Protein AF-0000000074063885 (afdb_homodimer)

InterPro domains:
  IPR002641 Patatin-like phospholipase domain [PF01734] (11-162)
  IPR002641 Patatin-like phospholipase domain [PS51635] (1-163)
  IPR016035 Acyl transferase/acyl hydrolase/lysophospholipase [SSF52151] (2-290)
  IPR047148 85/88 kDa calcium-independent phospholipase A2 [PTHR24139] (2-298)

Radius of gyration: 25.44 Å; Cα contacts (8 Å, |Δi|>4): 1043; chains: 2; bounding box: 72×67×78 Å

Organism: Necator americanus (NCBI:txid51031)

Structure (mmCIF, N/CA/C/O backbone):
data_AF-0000000074063885-model_v1
#
loop_
_entity.id
_entity.type
_entity.pdbx_description
1 polymer 'Phospholipase, patatin family'
#
loop_
_atom_site.group_PDB
_atom_site.id
_atom_site.type_symbol
_atom_site.label_atom_id
_atom_site.label_alt_id
_atom_site.label_comp_id
_atom_site.label_asym_id
_atom_site.label_entity_id
_atom_site.label_seq_id
_atom_site.pdbx_PDB_ins_code
_atom_site.Cartn_x
_atom_site.Cartn_y
_atom_site.Cartn_z
_atom_site.occupancy
_atom_site.B_iso_or_equiv
_atom_site.auth_seq_id
_atom_site.auth_comp_id
_atom_site.auth_asym_id
_atom_site.auth_atom_id
_atom_site.pdbx_PDB_model_num
ATOM 1 N N . MET A 1 1 ? 7.949 25.719 1.138 1 94.06 1 MET A N 1
ATOM 2 C CA . MET A 1 1 ? 8.445 27.094 1.072 1 94.06 1 MET A CA 1
ATOM 3 C C . MET A 1 1 ? 8.898 27.438 -0.343 1 94.06 1 MET A C 1
ATOM 5 O O . MET A 1 1 ? 8.562 28.5 -0.859 1 94.06 1 MET A O 1
ATOM 9 N N . ALA A 1 2 ? 9.656 26.562 -0.997 1 94.62 2 ALA A N 1
ATOM 10 C CA . ALA A 1 2 ? 10.102 26.797 -2.367 1 94.62 2 ALA A CA 1
ATOM 11 C C . ALA A 1 2 ? 8.914 26.938 -3.314 1 94.62 2 ALA A C 1
ATOM 13 O O . ALA A 1 2 ? 8.938 27.766 -4.227 1 94.62 2 ALA A O 1
ATOM 14 N N . ILE A 1 3 ? 7.898 26.125 -3.109 1 96 3 ILE A N 1
ATOM 15 C CA . ILE A 1 3 ? 6.699 26.203 -3.939 1 96 3 ILE A CA 1
ATOM 16 C C . ILE A 1 3 ? 6.023 27.562 -3.758 1 96 3 ILE A C 1
ATOM 18 O O . ILE A 1 3 ? 5.641 28.203 -4.738 1 96 3 ILE A O 1
ATOM 22 N N . GLU A 1 4 ? 5.895 28.016 -2.484 1 96.06 4 GLU A N 1
ATOM 23 C CA . GLU A 1 4 ? 5.266 29.297 -2.215 1 96.06 4 GLU A CA 1
ATOM 24 C C . GLU A 1 4 ? 6.082 30.438 -2.807 1 96.06 4 GLU A C 1
ATOM 26 O O . GLU A 1 4 ? 5.523 31.453 -3.25 1 96.06 4 GLU A O 1
ATOM 31 N N . GLU A 1 5 ? 7.363 30.25 -2.715 1 95.56 5 GLU A N 1
ATOM 32 C CA . GLU A 1 5 ? 8.227 31.266 -3.32 1 95.56 5 GLU A CA 1
ATOM 33 C C . GLU A 1 5 ? 7.961 31.391 -4.82 1 95.56 5 GLU A C 1
ATOM 35 O O . GLU A 1 5 ? 7.902 32.5 -5.355 1 95.56 5 GLU A O 1
ATOM 40 N N . GLU A 1 6 ? 7.793 30.25 -5.48 1 95.88 6 GLU A N 1
ATOM 41 C CA . GLU A 1 6 ? 7.508 30.234 -6.91 1 95.88 6 GLU A CA 1
ATOM 42 C C . GLU A 1 6 ? 6.094 30.734 -7.195 1 95.88 6 GLU A C 1
ATOM 44 O O . GLU A 1 6 ? 5.871 31.469 -8.172 1 95.88 6 GLU A O 1
ATOM 49 N N . LEU A 1 7 ? 5.188 30.406 -6.352 1 95.38 7 LEU A N 1
ATOM 50 C CA . LEU A 1 7 ? 3.787 30.797 -6.492 1 95.38 7 LEU A CA 1
ATOM 51 C C . LEU A 1 7 ? 3.598 32.281 -6.152 1 95.38 7 LEU A C 1
ATOM 53 O O . LEU A 1 7 ? 2.646 32.906 -6.617 1 95.38 7 LEU A O 1
ATOM 57 N N . LYS A 1 8 ? 4.422 32.875 -5.254 1 95.12 8 LYS A N 1
ATOM 58 C CA . LYS A 1 8 ? 4.398 34.25 -4.742 1 95.12 8 LYS A CA 1
ATOM 59 C C . LYS A 1 8 ? 3.154 34.469 -3.893 1 95.12 8 LYS A C 1
ATOM 61 O O . LYS A 1 8 ? 2.707 35.625 -3.752 1 95.12 8 LYS A O 1
ATOM 66 N N . GLU A 1 9 ? 2.521 33.469 -3.439 1 94.38 9 GLU A N 1
ATOM 67 C CA . GLU A 1 9 ? 1.38 33.469 -2.529 1 94.38 9 GLU A CA 1
ATOM 68 C C . GLU A 1 9 ? 1.269 32.156 -1.758 1 94.38 9 GLU A C 1
ATOM 70 O O . GLU A 1 9 ? 1.937 31.188 -2.09 1 94.38 9 GLU A O 1
ATOM 75 N N . PRO A 1 10 ? 0.437 32.156 -0.702 1 93.56 10 PRO A N 1
ATOM 76 C CA . PRO A 1 10 ? 0.284 30.938 0.064 1 93.56 10 PRO A CA 1
ATOM 77 C C . PRO A 1 10 ? -0.275 29.781 -0.775 1 93.56 10 PRO A C 1
ATOM 79 O O . PRO A 1 10 ? -1.137 30 -1.631 1 93.56 10 PRO A O 1
ATOM 82 N N . ILE A 1 11 ? 0.218 28.562 -0.538 1 92.62 11 ILE A N 1
ATOM 83 C CA . ILE A 1 11 ? -0.107 27.406 -1.377 1 92.62 11 ILE A CA 1
ATOM 84 C C . ILE A 1 11 ? -1.381 26.75 -0.865 1 92.62 11 ILE A C 1
ATOM 86 O O . ILE A 1 11 ? -2.137 26.156 -1.643 1 92.62 11 ILE A O 1
ATOM 90 N N . TYR A 1 12 ? -1.663 26.875 0.411 1 90.75 12 TYR A N 1
ATOM 91 C CA . TYR A 1 12 ? -2.654 26.047 1.089 1 90.75 12 TYR A CA 1
ATOM 92 C C . TYR A 1 12 ? -4.043 26.266 0.508 1 90.75 12 TYR A C 1
ATOM 94 O O . TYR A 1 12 ? -4.812 25.328 0.331 1 90.75 12 TYR A O 1
ATOM 102 N N . PRO A 1 13 ? -4.438 27.516 0.024 1 92.12 13 PRO A N 1
ATOM 103 C CA . PRO A 1 13 ? -5.777 27.766 -0.518 1 92.12 13 PRO A CA 1
ATOM 104 C C . PRO A 1 13 ? -6.031 27.016 -1.82 1 92.12 13 PRO A C 1
ATOM 106 O O . PRO A 1 13 ? -7.176 26.953 -2.285 1 92.12 13 PRO A O 1
ATOM 109 N N . TYR A 1 14 ? -5 26.453 -2.408 1 93.81 14 TYR A N 1
ATOM 110 C CA . TYR A 1 14 ? -5.156 25.75 -3.676 1 93.81 14 TYR A CA 1
ATOM 111 C C . TYR A 1 14 ? -5.652 24.328 -3.453 1 93.81 14 TYR A C 1
ATOM 113 O O . TYR A 1 14 ? -6.016 23.625 -4.406 1 93.81 14 TYR A O 1
ATOM 121 N N . PHE A 1 15 ? -5.723 23.875 -2.193 1 94.75 15 PHE A N 1
ATOM 122 C CA . PHE A 1 15 ? -6.055 22.469 -1.946 1 94.75 15 PHE A CA 1
ATOM 123 C C . PHE A 1 15 ? -7.387 22.344 -1.214 1 94.75 15 PHE A C 1
ATOM 125 O O . PHE A 1 15 ? -7.582 22.969 -0.163 1 94.75 15 PHE A O 1
ATOM 132 N N . ASP A 1 16 ? -8.211 21.484 -1.739 1 93.06 16 ASP A N 1
ATOM 133 C CA . ASP A 1 16 ? -9.531 21.219 -1.186 1 93.06 16 ASP A CA 1
ATOM 134 C C . ASP A 1 16 ? -9.492 20.062 -0.192 1 93.06 16 ASP A C 1
ATOM 136 O O . ASP A 1 16 ? -10.367 19.953 0.67 1 93.06 16 ASP A O 1
ATOM 140 N N . TRP A 1 17 ? -8.609 19.219 -0.372 1 96.5 17 TRP A N 1
ATOM 141 C CA . TRP A 1 17 ? -8.422 18.031 0.469 1 96.5 17 TRP A CA 1
ATOM 142 C C . TRP A 1 17 ? -6.949 17.828 0.801 1 96.5 17 TRP A C 1
ATOM 144 O O . TRP A 1 17 ? -6.082 18.016 -0.055 1 96.5 17 TRP A O 1
ATOM 154 N N . VAL A 1 18 ? -6.676 17.625 2.033 1 97.69 18 VAL A N 1
ATOM 155 C CA . VAL A 1 18 ? -5.305 17.391 2.477 1 97.69 18 VAL A CA 1
ATOM 156 C C . VAL A 1 18 ? -5.254 16.188 3.408 1 97.69 18 VAL A C 1
ATOM 158 O O . VAL A 1 18 ? -6.051 16.078 4.348 1 97.69 18 VAL A O 1
ATOM 161 N N . ALA A 1 19 ? -4.441 15.227 3.09 1 98.56 19 ALA A N 1
ATOM 162 C CA . ALA A 1 19 ? -4.172 14.102 3.977 1 98.56 19 ALA A CA 1
ATOM 163 C C . ALA A 1 19 ? -2.787 14.211 4.605 1 98.56 19 ALA A C 1
ATOM 165 O O . ALA A 1 19 ? -1.835 14.641 3.949 1 98.56 19 ALA A O 1
ATOM 166 N N . GLY A 1 20 ? -2.723 13.859 5.84 1 98.19 20 GLY A N 1
ATOM 167 C CA . GLY A 1 20 ? -1.438 13.906 6.523 1 98.19 20 GLY A CA 1
ATOM 168 C C . GLY A 1 20 ? -1.263 12.797 7.539 1 98.19 20 GLY A C 1
ATOM 169 O O . GLY A 1 20 ? -2.23 12.367 8.172 1 98.19 20 GLY A O 1
ATOM 170 N N . THR A 1 21 ? -0.086 12.336 7.672 1 98.06 21 THR A N 1
ATOM 171 C CA . THR A 1 21 ? 0.31 11.359 8.68 1 98.06 21 THR A CA 1
ATOM 172 C C . THR A 1 21 ? 1.428 11.914 9.562 1 98.06 21 THR A C 1
ATOM 174 O O . THR A 1 21 ? 2.424 12.438 9.055 1 98.06 21 THR A O 1
ATOM 177 N N . SER A 1 22 ? 1.256 11.828 10.922 1 95.56 22 SER A N 1
ATOM 178 C CA . SER A 1 22 ? 2.279 12.266 11.867 1 95.56 22 SER A CA 1
ATOM 179 C C . SER A 1 22 ? 2.684 13.711 11.609 1 95.56 22 SER A C 1
ATOM 181 O O . SER A 1 22 ? 1.846 14.617 11.648 1 95.56 22 SER A O 1
ATOM 183 N N . THR A 1 23 ? 3.924 13.984 11.242 1 93.44 23 THR A N 1
ATOM 184 C CA . THR A 1 23 ? 4.395 15.344 10.984 1 93.44 23 THR A CA 1
ATOM 185 C C . THR A 1 23 ? 3.58 16 9.875 1 93.44 23 THR A C 1
ATOM 187 O O . THR A 1 23 ? 3.291 17.203 9.93 1 93.44 23 THR A O 1
ATOM 190 N N . GLY A 1 24 ? 3.162 15.203 8.914 1 95.44 24 GLY A N 1
ATOM 191 C CA . GLY A 1 24 ? 2.338 15.734 7.84 1 95.44 24 GLY A CA 1
ATOM 192 C C . GLY A 1 24 ? 0.989 16.234 8.312 1 95.44 24 GLY A C 1
ATOM 193 O O . GLY A 1 24 ? 0.489 17.25 7.824 1 95.44 24 GLY A O 1
ATOM 194 N N . ALA A 1 25 ? 0.46 15.555 9.266 1 97.5 25 ALA A N 1
ATOM 195 C CA . ALA A 1 25 ? -0.823 15.969 9.828 1 97.5 25 ALA A CA 1
ATOM 196 C C . ALA A 1 25 ? -0.682 17.266 10.609 1 97.5 25 ALA A C 1
ATOM 198 O O . ALA A 1 25 ? -1.561 18.141 10.555 1 97.5 25 ALA A O 1
ATOM 199 N N . LEU A 1 26 ? 0.408 17.375 11.336 1 94.75 26 LEU A N 1
ATOM 200 C CA . LEU A 1 26 ? 0.651 18.594 12.109 1 94.75 26 LEU A CA 1
ATOM 201 C C . LEU A 1 26 ? 0.735 19.812 11.195 1 94.75 26 LEU A C 1
ATOM 203 O O . LEU A 1 26 ? 0.094 20.828 11.453 1 94.75 26 LEU A O 1
ATOM 207 N N . ILE A 1 27 ? 1.447 19.656 10.117 1 95.38 27 ILE A N 1
ATOM 208 C CA . ILE A 1 27 ? 1.613 20.766 9.172 1 95.38 27 ILE A CA 1
ATOM 209 C C . ILE A 1 27 ? 0.276 21.078 8.508 1 95.38 27 ILE A C 1
ATOM 211 O O . ILE A 1 27 ? -0.099 22.25 8.375 1 95.38 27 ILE A O 1
ATOM 215 N N . ALA A 1 28 ? -0.419 20.031 8.148 1 96.62 28 ALA A N 1
ATOM 216 C CA . ALA A 1 28 ? -1.715 20.219 7.496 1 96.62 28 ALA A CA 1
ATOM 217 C C . ALA A 1 28 ? -2.686 20.969 8.406 1 96.62 28 ALA A C 1
ATOM 219 O O . ALA A 1 28 ? -3.352 21.906 7.973 1 96.62 28 ALA A O 1
ATOM 220 N N . ALA A 1 29 ? -2.723 20.562 9.648 1 96.38 29 ALA A N 1
ATOM 221 C CA . ALA A 1 29 ? -3.623 21.188 10.609 1 96.38 29 ALA A CA 1
ATOM 222 C C . ALA A 1 29 ? -3.225 22.641 10.867 1 96.38 29 ALA A C 1
ATOM 224 O O . ALA A 1 29 ? -4.082 23.516 10.922 1 96.38 29 ALA A O 1
ATOM 225 N N . ALA A 1 30 ? -1.934 22.891 11.039 1 95.62 30 ALA A N 1
ATOM 226 C CA . ALA A 1 30 ? -1.442 24.25 11.289 1 95.62 30 ALA A CA 1
ATOM 227 C C . ALA A 1 30 ? -1.76 25.172 10.125 1 95.62 30 ALA A C 1
ATOM 229 O O . ALA A 1 30 ? -2.244 26.297 10.328 1 95.62 30 ALA A O 1
ATOM 230 N N . LEU A 1 31 ? -1.545 24.672 8.93 1 95.19 31 LEU A N 1
ATOM 231 C CA . LEU A 1 31 ? -1.842 25.469 7.742 1 95.19 31 LEU A CA 1
ATOM 232 C C . LEU A 1 31 ? -3.34 25.734 7.625 1 95.19 31 LEU A C 1
ATOM 234 O O . LEU A 1 31 ? -3.758 26.828 7.258 1 95.19 31 LEU A O 1
ATOM 238 N N . ALA A 1 32 ? -4.094 24.75 7.957 1 94.06 32 ALA A N 1
ATOM 239 C CA . ALA A 1 32 ? -5.543 24.875 7.883 1 94.06 32 ALA A CA 1
ATOM 240 C C . ALA A 1 32 ? -6.055 25.922 8.867 1 94.06 32 ALA A C 1
ATOM 242 O O . ALA A 1 32 ? -7.098 26.531 8.648 1 94.06 32 ALA A O 1
ATOM 243 N N . GLN A 1 33 ? -5.328 26.125 9.898 1 93.62 33 GLN A N 1
ATOM 244 C CA . GLN A 1 33 ? -5.707 27.094 10.914 1 93.62 33 GLN A CA 1
ATOM 245 C C . GLN A 1 33 ? -5.176 28.484 10.578 1 93.62 33 GLN A C 1
ATOM 247 O O . GLN A 1 33 ? -5.309 29.422 11.367 1 93.62 33 GLN A O 1
ATOM 252 N N . GLY A 1 34 ? -4.441 28.594 9.477 1 91.75 34 GLY A N 1
ATOM 253 C CA . GLY A 1 34 ? -4.02 29.906 8.992 1 91.75 34 GLY A CA 1
ATOM 254 C C . GLY A 1 34 ? -2.564 30.203 9.297 1 91.75 34 GLY A C 1
ATOM 255 O O . GLY A 1 34 ? -2.084 31.312 9.016 1 91.75 34 GLY A O 1
ATOM 256 N N . LYS A 1 35 ? -1.894 29.297 9.852 1 94.38 35 LYS A N 1
ATOM 257 C CA . LYS A 1 35 ? -0.472 29.516 10.102 1 94.38 35 LYS A CA 1
ATOM 258 C C . LYS A 1 35 ? 0.328 29.5 8.805 1 94.38 35 LYS A C 1
ATOM 260 O O . LYS A 1 35 ? -0.028 28.781 7.863 1 94.38 35 LYS A O 1
ATOM 265 N N . THR A 1 36 ? 1.413 30.234 8.852 1 94.88 36 THR A N 1
ATOM 266 C CA . THR A 1 36 ? 2.301 30.25 7.695 1 94.88 36 THR A CA 1
ATOM 267 C C . THR A 1 36 ? 3.309 29.109 7.758 1 94.88 36 THR A C 1
ATOM 269 O O . THR A 1 36 ? 3.5 28.5 8.812 1 94.88 36 THR A O 1
ATOM 272 N N . LEU A 1 37 ? 3.906 28.844 6.629 1 94.81 37 LEU A N 1
ATOM 273 C CA . LEU A 1 37 ? 4.941 27.812 6.586 1 94.81 37 LEU A CA 1
ATOM 274 C C . LEU A 1 37 ? 6.102 28.172 7.516 1 94.81 37 LEU A C 1
ATOM 276 O O . LEU A 1 37 ? 6.711 27.297 8.125 1 94.81 37 LEU A O 1
ATOM 280 N N . ARG A 1 38 ? 6.395 29.422 7.578 1 93.31 38 ARG A N 1
ATOM 281 C CA . ARG A 1 38 ? 7.453 29.875 8.477 1 93.31 38 ARG A CA 1
ATOM 282 C C . ARG A 1 38 ? 7.09 29.594 9.93 1 93.31 38 ARG A C 1
ATOM 284 O O . ARG A 1 38 ? 7.934 29.156 10.719 1 93.31 38 ARG A O 1
ATOM 291 N N . GLU A 1 39 ? 5.902 29.875 10.258 1 93.31 39 GLU A N 1
ATOM 292 C CA . GLU A 1 39 ? 5.43 29.562 11.602 1 93.31 39 GLU A CA 1
ATOM 293 C C . GLU A 1 39 ? 5.52 28.062 11.883 1 93.31 39 GLU A C 1
ATOM 295 O O . GLU A 1 39 ? 5.91 27.656 12.977 1 93.31 39 GLU A O 1
ATOM 300 N N . CYS A 1 40 ? 5.145 27.266 10.93 1 93.31 40 CYS A N 1
ATOM 301 C CA . CYS A 1 40 ? 5.262 25.812 11.07 1 93.31 40 CYS A CA 1
ATOM 302 C C . CYS A 1 40 ? 6.715 25.406 11.297 1 93.31 40 CYS A C 1
ATOM 304 O O . CYS A 1 40 ? 7 24.562 12.148 1 93.31 40 CYS A O 1
ATOM 306 N N . GLN A 1 41 ? 7.609 25.969 10.508 1 90.56 41 GLN A N 1
ATOM 307 C CA . GLN A 1 41 ? 9.031 25.703 10.672 1 90.56 41 GLN A CA 1
ATOM 308 C C . GLN A 1 41 ? 9.5 26.031 12.086 1 90.56 41 GLN A C 1
ATOM 310 O O . GLN A 1 41 ? 10.266 25.266 12.68 1 90.56 41 GLN A O 1
ATOM 315 N N . HIS A 1 42 ? 9 27.125 12.609 1 88.75 42 HIS A N 1
ATOM 316 C CA . HIS A 1 42 ? 9.344 27.531 13.969 1 88.75 42 HIS A CA 1
ATOM 317 C C . HIS A 1 42 ? 8.836 26.531 14.992 1 88.75 42 HIS A C 1
ATOM 319 O O . HIS A 1 42 ? 9.516 26.234 15.977 1 88.75 42 HIS A O 1
ATOM 325 N N . ILE A 1 43 ? 7.652 26.062 14.773 1 86.19 43 ILE A N 1
ATOM 326 C CA . ILE A 1 43 ? 7.07 25.062 15.656 1 86.19 43 ILE A CA 1
ATOM 327 C C . ILE A 1 43 ? 7.984 23.844 15.727 1 86.19 43 ILE A C 1
ATOM 329 O O . ILE A 1 43 ? 8.273 23.328 16.812 1 86.19 43 ILE A O 1
ATOM 333 N N . TYR A 1 44 ? 8.539 23.391 14.656 1 84.44 44 TYR A N 1
ATOM 334 C CA . TYR A 1 44 ? 9.367 22.188 14.609 1 84.44 44 TYR A CA 1
ATOM 335 C C . TYR A 1 44 ? 10.742 22.453 15.227 1 84.44 44 TYR A C 1
ATOM 337 O O . TYR A 1 44 ? 11.312 21.562 15.867 1 84.44 44 TYR A O 1
ATOM 345 N N . LEU A 1 45 ? 11.25 23.609 15.023 1 82.38 45 LEU A N 1
ATOM 346 C CA . LEU A 1 45 ? 12.555 23.938 15.594 1 82.38 45 LEU A CA 1
ATOM 347 C C . LEU A 1 45 ? 12.477 23.984 17.109 1 82.38 45 LEU A C 1
ATOM 349 O O . LEU A 1 45 ? 13.43 23.609 17.797 1 82.38 45 LEU A O 1
ATOM 353 N N . ARG A 1 46 ? 11.375 24.375 17.562 1 80.25 46 ARG A N 1
ATOM 354 C CA . ARG A 1 46 ? 11.164 24.391 19 1 80.25 46 ARG A CA 1
ATOM 355 C C . ARG A 1 46 ? 10.898 22.984 19.547 1 80.25 46 ARG A C 1
ATOM 357 O O . ARG A 1 46 ? 11.344 22.641 20.641 1 80.25 46 ARG A O 1
ATOM 364 N N . PHE A 1 47 ? 10.203 22.234 18.766 1 77.56 47 PHE A N 1
ATOM 365 C CA . PHE A 1 47 ? 9.812 20.875 19.094 1 77.56 47 PHE A CA 1
ATOM 366 C C . PHE A 1 47 ? 11.039 20 19.375 1 77.56 47 PHE A C 1
ATOM 368 O O . PHE A 1 47 ? 11.055 19.219 20.328 1 77.56 47 PHE A O 1
ATOM 375 N N . LYS A 1 48 ? 12.016 20.125 18.578 1 74.38 48 LYS A N 1
ATOM 376 C CA . LYS A 1 48 ? 13.188 19.25 18.641 1 74.38 48 LYS A CA 1
ATOM 377 C C . LYS A 1 48 ? 13.891 19.391 19.984 1 74.38 48 LYS A C 1
ATOM 379 O O . LYS A 1 48 ? 14.414 18.422 20.531 1 74.38 48 LYS A O 1
ATOM 384 N N . ASP A 1 49 ? 13.945 20.516 20.516 1 73.75 49 ASP A N 1
ATOM 385 C CA . ASP A 1 49 ? 14.656 20.781 21.766 1 73.75 49 ASP A CA 1
ATOM 386 C C . ASP A 1 49 ? 13.867 20.281 22.969 1 73.75 49 ASP A C 1
ATOM 388 O O . ASP A 1 49 ? 14.453 19.844 23.969 1 73.75 49 ASP A O 1
ATOM 392 N N . LEU A 1 50 ? 12.641 20.203 22.781 1 71.12 50 LEU A N 1
ATOM 393 C CA . LEU A 1 50 ? 11.789 19.922 23.922 1 71.12 50 LEU A CA 1
ATOM 394 C C . LEU A 1 50 ? 11.461 18.438 24 1 71.12 50 LEU A C 1
ATOM 396 O O . LEU A 1 50 ? 11.477 17.844 25.094 1 71.12 50 LEU A O 1
ATOM 400 N N . ILE A 1 51 ? 11.18 17.797 22.938 1 66.75 51 ILE A N 1
ATOM 401 C CA . ILE A 1 51 ? 10.562 16.469 22.938 1 66.75 51 ILE A CA 1
ATOM 402 C C . ILE A 1 51 ? 11.641 15.398 22.953 1 66.75 51 ILE A C 1
ATOM 404 O O . ILE A 1 51 ? 11.508 14.391 23.656 1 66.75 51 ILE A O 1
ATOM 408 N N . PHE A 1 52 ? 12.828 15.625 22.266 1 66.31 52 PHE A N 1
ATOM 409 C CA . PHE A 1 52 ? 13.812 14.562 22.141 1 66.31 52 PHE A CA 1
ATOM 410 C C . PHE A 1 52 ? 14.93 14.734 23.156 1 66.31 52 PHE A C 1
ATOM 412 O O . PHE A 1 52 ? 16.047 14.234 22.969 1 66.31 52 PHE A O 1
ATOM 419 N N . ASP A 1 53 ? 14.773 15.523 24.188 1 61.47 53 ASP A N 1
ATOM 420 C CA . ASP A 1 53 ? 15.773 15.773 25.203 1 61.47 53 ASP A CA 1
ATOM 421 C C . ASP A 1 53 ? 16.031 14.523 26.047 1 61.47 53 ASP A C 1
ATOM 423 O O . ASP A 1 53 ? 17.125 14.344 26.594 1 61.47 53 ASP A O 1
ATOM 427 N N . GLY A 1 54 ? 15.117 13.648 26.203 1 55.62 54 GLY A N 1
ATOM 428 C CA . GLY A 1 54 ? 15.328 12.672 27.266 1 55.62 54 GLY A CA 1
ATOM 429 C C . GLY A 1 54 ? 16.156 11.484 26.812 1 55.62 54 GLY A C 1
ATOM 430 O O . GLY A 1 54 ? 16.281 11.211 25.625 1 55.62 54 GLY A O 1
ATOM 431 N N . TRP A 1 55 ? 17.156 11.016 27.672 1 53.97 55 TRP A N 1
ATOM 432 C CA . TRP A 1 55 ? 18 9.836 27.531 1 53.97 55 TRP A CA 1
ATOM 433 C C . TRP A 1 55 ? 17.172 8.57 27.406 1 53.97 55 TRP A C 1
ATOM 435 O O . TRP A 1 55 ? 17.703 7.492 27.125 1 53.97 55 TRP A O 1
ATOM 445 N N . THR A 1 56 ? 15.805 8.742 27.781 1 62.28 56 THR A N 1
ATOM 446 C CA . THR A 1 56 ? 15.094 7.469 27.875 1 62.28 56 THR A CA 1
ATOM 447 C C . THR A 1 56 ? 13.836 7.492 27 1 62.28 56 THR A C 1
ATOM 449 O O . THR A 1 56 ? 13.133 8.5 26.938 1 62.28 56 THR A O 1
ATOM 452 N N . ARG A 1 57 ? 13.695 6.598 26.141 1 65.94 57 ARG A N 1
ATOM 453 C CA . ARG A 1 57 ? 12.453 6.297 25.422 1 65.94 57 ARG A CA 1
ATOM 454 C C . ARG A 1 57 ? 11.555 5.391 26.25 1 65.94 57 ARG A C 1
ATOM 456 O O . ARG A 1 57 ? 12.031 4.617 27.094 1 65.94 57 ARG A O 1
ATOM 463 N N . PRO A 1 58 ? 10.055 5.629 26.062 1 65.81 58 PRO A N 1
ATOM 464 C CA . PRO A 1 58 ? 9.312 6.609 25.266 1 65.81 58 PRO A CA 1
ATOM 465 C C . PRO A 1 58 ? 9.406 8.023 25.828 1 65.81 58 PRO A C 1
ATOM 467 O O . PRO A 1 58 ? 9.547 8.195 27.047 1 65.81 58 PRO A O 1
ATOM 470 N N . TYR A 1 59 ? 9.344 8.977 24.953 1 74.5 59 TYR A N 1
ATOM 471 C CA . TYR A 1 59 ? 9.383 10.375 25.375 1 74.5 59 TYR A CA 1
ATOM 472 C C . TYR A 1 59 ? 8.109 10.758 26.125 1 74.5 59 TYR A C 1
ATOM 474 O O . TYR A 1 59 ? 7.098 10.062 26.031 1 74.5 59 TYR A O 1
ATOM 482 N N . ASN A 1 60 ? 8.273 11.664 26.859 1 77.25 60 ASN A N 1
ATOM 483 C CA . ASN A 1 60 ? 7.168 12.117 27.703 1 77.25 60 ASN A CA 1
ATOM 484 C C . ASN A 1 60 ? 5.969 12.547 26.859 1 77.25 60 ASN A C 1
ATOM 486 O O . ASN A 1 60 ? 6.016 13.586 26.203 1 77.25 60 ASN A O 1
ATOM 490 N N . ALA A 1 61 ? 4.953 11.75 26.906 1 80.75 61 ALA A N 1
ATOM 491 C CA . ALA A 1 61 ? 3.746 11.984 26.125 1 80.75 61 ALA A CA 1
ATOM 492 C C . ALA A 1 61 ? 3.076 13.297 26.531 1 80.75 61 ALA A C 1
ATOM 494 O O . ALA A 1 61 ? 2.52 14 25.672 1 80.75 61 ALA A O 1
ATOM 495 N N . SER A 1 62 ? 3.188 13.617 27.766 1 83.5 62 SER A N 1
ATOM 496 C CA . SER A 1 62 ? 2.545 14.828 28.266 1 83.5 62 SER A CA 1
ATOM 497 C C . SER A 1 62 ? 3.18 16.078 27.672 1 83.5 62 SER A C 1
ATOM 499 O O . SER A 1 62 ? 2.49 17.062 27.406 1 83.5 62 SER A O 1
ATOM 501 N N . LEU A 1 63 ? 4.43 16.031 27.516 1 83 63 LEU A N 1
ATOM 502 C CA . LEU A 1 63 ? 5.129 17.156 26.922 1 83 63 LEU A CA 1
ATOM 503 C C . LEU A 1 63 ? 4.707 17.344 25.469 1 83 63 LEU A C 1
ATOM 505 O O . LEU A 1 63 ? 4.504 18.469 25.016 1 83 63 LEU A O 1
ATOM 509 N N . LEU A 1 64 ? 4.59 16.219 24.766 1 85.06 64 LEU A N 1
ATOM 510 C CA . LEU A 1 64 ? 4.137 16.281 23.375 1 85.06 64 LEU A CA 1
ATOM 511 C C . LEU A 1 64 ? 2.725 16.844 23.297 1 85.06 64 LEU A C 1
ATOM 513 O O . LEU A 1 64 ? 2.443 17.688 22.438 1 85.06 64 LEU A O 1
ATOM 517 N N . GLU A 1 65 ? 1.898 16.406 24.172 1 90.81 65 GLU A N 1
ATOM 518 C CA . GLU A 1 65 ? 0.516 16.875 24.203 1 90.81 65 GLU A CA 1
ATOM 519 C C . GLU A 1 65 ? 0.448 18.375 24.484 1 90.81 65 GLU A C 1
ATOM 521 O O . GLU A 1 65 ? -0.309 19.109 23.844 1 90.81 65 GLU A O 1
ATOM 526 N N . THR A 1 66 ? 1.206 18.781 25.453 1 88.88 66 THR A N 1
ATOM 527 C CA . THR A 1 66 ? 1.245 20.203 25.781 1 88.88 66 THR A CA 1
ATOM 528 C C . THR A 1 66 ? 1.723 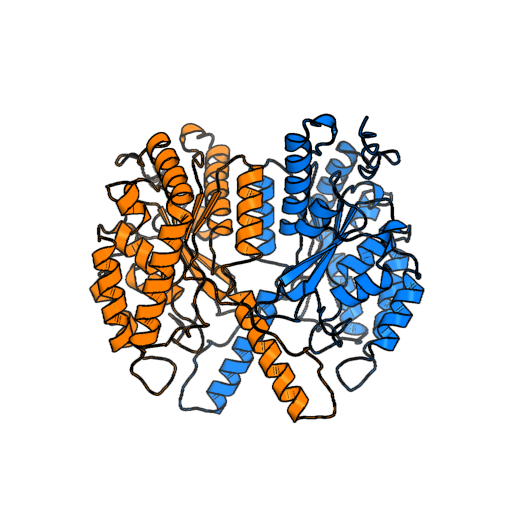21.031 24.594 1 88.88 66 THR A C 1
ATOM 530 O O . THR A 1 66 ? 1.161 22.094 24.312 1 88.88 66 THR A O 1
ATOM 533 N N . PHE A 1 67 ? 2.682 20.562 24.016 1 86.62 67 PHE A N 1
ATOM 534 C CA . PHE A 1 67 ? 3.215 21.25 22.844 1 86.62 67 PHE A CA 1
ATOM 535 C C . PHE A 1 67 ? 2.156 21.344 21.75 1 86.62 67 PHE A C 1
ATOM 537 O O . PHE A 1 67 ? 2.002 22.391 21.109 1 86.62 67 PHE A O 1
ATOM 544 N N . MET A 1 68 ? 1.445 20.297 21.5 1 90.5 68 MET A N 1
ATOM 545 C CA . MET A 1 68 ? 0.414 20.266 20.469 1 90.5 68 MET A CA 1
ATOM 546 C C . MET A 1 68 ? -0.713 21.25 20.812 1 90.5 68 MET A C 1
ATOM 548 O O . MET A 1 68 ? -1.209 21.953 19.938 1 90.5 68 MET A O 1
ATOM 552 N N . LYS A 1 69 ? -1.021 21.25 22.047 1 93.88 69 LYS A N 1
ATOM 553 C CA . LYS A 1 69 ? -2.057 22.188 22.5 1 93.88 69 LYS A CA 1
ATOM 554 C C . LYS A 1 69 ? -1.619 23.625 22.312 1 93.88 69 LYS A C 1
ATOM 556 O O . LYS A 1 69 ? -2.426 24.484 21.938 1 93.88 69 LYS A O 1
ATOM 561 N N . GLU A 1 70 ? -0.407 23.844 22.562 1 90.62 70 GLU A N 1
ATOM 562 C CA . GLU A 1 70 ? 0.129 25.203 22.391 1 90.62 70 GLU A CA 1
ATOM 563 C C . GLU A 1 70 ? 0.17 25.578 20.906 1 90.62 70 GLU A C 1
ATOM 565 O O . GLU A 1 70 ? -0.13 26.719 20.562 1 90.62 70 GLU A O 1
ATOM 570 N N . ALA A 1 71 ? 0.521 24.688 20.109 1 89.62 71 ALA A N 1
ATOM 571 C CA . ALA A 1 71 ? 0.734 24.953 18.703 1 89.62 71 ALA A CA 1
ATOM 572 C C . ALA A 1 71 ? -0.595 25.062 17.953 1 89.62 71 ALA A C 1
ATOM 574 O O . ALA A 1 71 ? -0.748 25.906 17.062 1 89.62 71 ALA A O 1
ATOM 575 N N . ILE A 1 72 ? -1.586 24.188 18.312 1 93.88 72 ILE A N 1
ATOM 576 C CA . ILE A 1 72 ? -2.76 24.078 17.453 1 93.88 72 ILE A CA 1
ATOM 577 C C . ILE A 1 72 ? -4.008 24.5 18.234 1 93.88 72 ILE A C 1
ATOM 579 O O . ILE A 1 72 ? -5.059 24.75 17.641 1 93.88 72 ILE A O 1
ATOM 583 N N . GLY A 1 73 ? -3.936 24.547 19.516 1 94.06 73 GLY A N 1
ATOM 584 C CA . GLY A 1 73 ? -5.09 24.891 20.328 1 94.06 73 GLY A CA 1
ATOM 585 C C . GLY A 1 73 ? -5.895 23.688 20.766 1 94.06 73 GLY A C 1
ATOM 586 O O . GLY A 1 73 ? -5.465 22.547 20.578 1 94.06 73 GLY A O 1
ATOM 587 N N . GLU A 1 74 ? -7.055 23.906 21.422 1 95.88 74 GLU A N 1
ATOM 588 C CA . GLU A 1 74 ? -7.82 22.828 22.031 1 95.88 74 GLU A CA 1
ATOM 589 C C . GLU A 1 74 ? -9.188 22.672 21.359 1 95.88 74 GLU A C 1
ATOM 591 O O . GLU A 1 74 ? -10.023 21.891 21.828 1 95.88 74 GLU A O 1
ATOM 596 N N . LYS A 1 75 ? -9.273 23.375 20.25 1 96.94 75 LYS A N 1
ATOM 597 C CA . LYS A 1 75 ? -10.508 23.219 19.484 1 96.94 75 LYS A CA 1
ATOM 598 C C . LYS A 1 75 ? -10.547 21.859 18.781 1 96.94 75 LYS A C 1
ATOM 600 O O . LYS A 1 75 ? -9.562 21.125 18.766 1 96.94 75 LYS A O 1
ATOM 605 N N . THR A 1 76 ? -11.742 21.531 18.25 1 97.94 76 THR A N 1
ATOM 606 C CA . THR A 1 76 ? -11.953 20.234 17.641 1 97.94 76 THR A CA 1
ATOM 607 C C . THR A 1 76 ? -11.719 20.297 16.141 1 97.94 76 THR A C 1
ATOM 609 O O . THR A 1 76 ? -11.555 21.375 15.57 1 97.94 76 THR A O 1
ATOM 612 N N . LEU A 1 77 ? -11.688 19.156 15.523 1 97.88 77 LEU A N 1
ATOM 613 C CA . LEU A 1 77 ? -11.508 19.078 14.078 1 97.88 77 LEU A CA 1
ATOM 614 C C . LEU A 1 77 ? -12.625 19.812 13.352 1 97.88 77 LEU A C 1
ATOM 616 O O . LEU A 1 77 ? -12.406 20.375 12.273 1 97.88 77 LEU A O 1
ATOM 620 N N . ASP A 1 78 ? -13.766 19.875 13.969 1 96.88 78 ASP A N 1
ATOM 621 C CA . ASP A 1 78 ? -14.922 20.516 13.352 1 96.88 78 ASP A CA 1
ATOM 622 C C . ASP A 1 78 ? -14.703 22.016 13.195 1 96.88 78 ASP A C 1
ATOM 624 O O . ASP A 1 78 ? -15.328 22.656 12.344 1 96.88 78 ASP A O 1
ATOM 628 N N . ASP A 1 79 ? -13.852 22.562 14.008 1 96.06 79 ASP A N 1
ATOM 629 C CA . ASP A 1 79 ? -13.594 24 13.969 1 96.06 79 ASP A CA 1
ATOM 630 C C . ASP A 1 79 ? -12.812 24.375 12.711 1 96.06 79 ASP A C 1
ATOM 632 O O . ASP A 1 79 ? -12.781 25.547 12.328 1 96.06 79 ASP A O 1
ATOM 636 N N . ILE A 1 80 ? -12.102 23.406 12.117 1 94.44 80 ILE A N 1
ATOM 637 C CA . ILE A 1 80 ? -11.461 23.609 10.82 1 94.44 80 ILE A CA 1
ATOM 638 C C . ILE A 1 80 ? -12.453 23.312 9.703 1 94.44 80 ILE A C 1
ATOM 640 O O . ILE A 1 80 ? -12.797 22.156 9.445 1 94.44 80 ILE A O 1
ATOM 644 N N . LYS A 1 81 ? -12.859 24.266 9.07 1 89.62 81 LYS A N 1
ATOM 645 C CA . LYS A 1 81 ? -13.914 24.078 8.078 1 89.62 81 LYS A CA 1
ATOM 646 C C . LYS A 1 81 ? -13.328 23.672 6.727 1 89.62 81 LYS A C 1
ATOM 648 O O . LYS A 1 81 ? -13.945 22.891 5.992 1 89.62 81 LYS A O 1
ATOM 653 N N . TYR A 1 82 ? -12.172 24.266 6.422 1 90.19 82 TYR A N 1
ATOM 654 C CA . TYR A 1 82 ? -11.469 23.938 5.188 1 90.19 82 TYR A CA 1
ATOM 655 C C . TYR A 1 82 ? -9.953 24.016 5.383 1 90.19 82 TYR A C 1
ATOM 657 O O . TYR A 1 82 ? -9.469 24.75 6.242 1 90.19 82 TYR A O 1
ATOM 665 N N . PRO A 1 83 ? -9.305 23.25 4.574 1 93.81 83 PRO A N 1
ATOM 666 C CA . PRO A 1 83 ? -9.703 22.172 3.672 1 93.81 83 PRO A CA 1
ATOM 667 C C . PRO A 1 83 ? -10.219 20.938 4.414 1 93.81 83 PRO A C 1
ATOM 669 O O . PRO A 1 83 ? -10.18 20.891 5.648 1 93.81 83 PRO A O 1
ATOM 672 N N . ARG A 1 84 ? -10.781 20.016 3.654 1 95.69 84 ARG A N 1
ATOM 673 C CA . ARG A 1 84 ? -11.039 18.703 4.219 1 95.69 84 ARG A CA 1
ATOM 674 C C . ARG A 1 84 ? -9.742 18.016 4.637 1 95.69 84 ARG A C 1
ATOM 676 O O . ARG A 1 84 ? -8.82 17.891 3.83 1 95.69 84 ARG A O 1
ATOM 683 N N . LEU A 1 85 ? -9.719 17.688 5.871 1 97.75 85 LEU A N 1
ATOM 684 C CA . LEU A 1 85 ? -8.516 17.062 6.426 1 97.75 85 LEU A CA 1
ATOM 685 C C . LEU A 1 85 ? -8.727 15.578 6.648 1 97.75 85 LEU A C 1
ATOM 687 O O . LEU A 1 85 ? -9.75 15.164 7.191 1 97.75 85 LEU A O 1
ATOM 691 N N . LEU A 1 86 ? -7.844 14.781 6.148 1 98.5 86 LEU A N 1
ATOM 692 C CA . LEU A 1 86 ? -7.785 13.344 6.367 1 98.5 86 LEU A CA 1
ATOM 693 C C . LEU A 1 86 ? -6.52 12.953 7.125 1 98.5 86 LEU A C 1
ATOM 695 O O . LEU A 1 86 ? -5.426 12.969 6.559 1 98.5 86 LEU A O 1
ATOM 699 N N . ILE A 1 87 ? -6.652 12.625 8.406 1 98.75 87 ILE A N 1
ATOM 700 C CA . ILE A 1 87 ? -5.512 12.328 9.266 1 98.75 87 ILE A CA 1
ATOM 701 C C . ILE A 1 87 ? -5.496 10.836 9.594 1 98.75 87 ILE A C 1
ATOM 703 O O . ILE A 1 87 ? -6.469 10.305 10.133 1 98.75 87 ILE A O 1
ATOM 707 N N . SER A 1 88 ? -4.414 10.133 9.32 1 98.31 88 SER A N 1
ATOM 708 C CA . SER A 1 88 ? -4.348 8.68 9.5 1 98.31 88 SER A CA 1
ATOM 709 C C . SER A 1 88 ? -3.992 8.32 10.938 1 98.31 88 SER A C 1
ATOM 711 O O . SER A 1 88 ? -3.303 9.078 11.625 1 98.31 88 SER A O 1
ATOM 713 N N . THR A 1 89 ? -4.477 7.246 11.453 1 97.81 89 THR A N 1
ATOM 714 C CA . THR A 1 89 ? -4.082 6.59 12.695 1 97.81 89 THR A CA 1
ATOM 715 C C . THR A 1 89 ? -4.305 5.082 12.602 1 97.81 89 THR A C 1
ATOM 717 O O . THR A 1 89 ? -4.879 4.594 11.633 1 97.81 89 THR A O 1
ATOM 720 N N . VAL A 1 90 ? -3.691 4.367 13.492 1 95.5 90 VAL A N 1
ATOM 721 C CA . VAL A 1 90 ? -3.863 2.918 13.516 1 95.5 90 VAL A CA 1
ATOM 722 C C . VAL A 1 90 ? -4.449 2.482 14.852 1 95.5 90 VAL A C 1
ATOM 724 O O . VAL A 1 90 ? -3.922 2.834 15.914 1 95.5 90 VAL A O 1
ATOM 727 N N . LYS A 1 91 ? -5.559 1.851 14.773 1 94.81 91 LYS A N 1
ATOM 728 C CA . LYS A 1 91 ? -6.176 1.268 15.961 1 94.81 91 LYS A CA 1
ATOM 729 C C . LYS A 1 91 ? -5.559 -0.09 16.281 1 94.81 91 LYS A C 1
ATOM 731 O O . LYS A 1 91 ? -5.672 -1.033 15.5 1 94.81 91 LYS A O 1
ATOM 736 N N . ALA A 1 92 ? -4.938 -0.174 17.469 1 91.69 92 ALA A N 1
ATOM 737 C CA . ALA A 1 92 ? -4.133 -1.352 17.797 1 91.69 92 ALA A CA 1
ATOM 738 C C . ALA A 1 92 ? -4.648 -2.039 19.062 1 91.69 92 ALA A C 1
ATOM 740 O O . ALA A 1 92 ? -3.861 -2.551 19.859 1 91.69 92 ALA A O 1
ATOM 741 N N . ASP A 1 93 ? -5.891 -1.998 19.281 1 90.75 93 ASP A N 1
ATOM 742 C CA . ASP A 1 93 ? -6.453 -2.74 20.406 1 90.75 93 ASP A CA 1
ATOM 743 C C . ASP A 1 93 ? -6.777 -4.18 20.016 1 90.75 93 ASP A C 1
ATOM 745 O O . ASP A 1 93 ? -6.957 -5.039 20.875 1 90.75 93 ASP A O 1
ATOM 749 N N . TYR A 1 94 ? -6.844 -4.434 18.734 1 89.81 94 TYR A N 1
ATOM 750 C CA . TYR A 1 94 ? -6.988 -5.785 18.203 1 89.81 94 TYR A CA 1
ATOM 751 C C . TYR A 1 94 ? -5.91 -6.082 17.172 1 89.81 94 TYR A C 1
ATOM 753 O O . TYR A 1 94 ? -5.297 -5.164 16.625 1 89.81 94 TYR A O 1
ATOM 761 N N . PHE A 1 95 ? -5.621 -7.348 16.984 1 87.88 95 PHE A N 1
ATOM 762 C CA . PHE A 1 95 ? -4.762 -7.855 15.922 1 87.88 95 PHE A CA 1
ATOM 763 C C . PHE A 1 95 ? -5.57 -8.633 14.891 1 87.88 95 PHE A C 1
ATOM 765 O O . PHE A 1 95 ? -6.395 -9.477 15.25 1 87.88 95 PHE A O 1
ATOM 772 N N . PRO A 1 96 ? -5.461 -8.461 13.617 1 88.94 96 PRO A N 1
ATOM 773 C CA . PRO A 1 96 ? -4.594 -7.445 13.016 1 88.94 96 PRO A CA 1
ATOM 774 C C . PRO A 1 96 ? -5.078 -6.023 13.289 1 88.94 96 PRO A C 1
ATOM 776 O O . PRO A 1 96 ? -6.273 -5.797 13.469 1 88.94 96 PRO A O 1
ATOM 779 N N . VAL A 1 97 ? -4.094 -5.094 13.312 1 91.44 97 VAL A N 1
ATOM 780 C CA . VAL A 1 97 ? -4.406 -3.695 13.586 1 91.44 97 VAL A CA 1
ATOM 781 C C . VAL A 1 97 ? -5.156 -3.092 12.398 1 91.44 97 VAL A C 1
ATOM 783 O O . VAL A 1 97 ? -5.16 -3.662 11.305 1 91.44 97 VAL A O 1
ATOM 786 N N . LYS A 1 98 ? -5.793 -1.938 12.672 1 93.44 98 LYS A N 1
ATOM 787 C CA . LYS A 1 98 ? -6.68 -1.387 11.648 1 93.44 98 LYS A CA 1
ATOM 788 C C . LYS A 1 98 ? -6.348 0.075 11.367 1 93.44 98 LYS A C 1
ATOM 790 O O . LYS A 1 98 ? -6.168 0.869 12.289 1 93.44 98 LYS A O 1
ATOM 795 N N . LEU A 1 99 ? -6.211 0.398 10.047 1 96.06 99 LEU A N 1
ATOM 796 C CA . LEU A 1 99 ? -6.066 1.786 9.625 1 96.06 99 LEU A CA 1
ATOM 797 C C . LEU A 1 99 ? -7.367 2.553 9.82 1 96.06 99 LEU A C 1
ATOM 799 O O . LEU A 1 99 ? -8.438 2.068 9.445 1 96.06 99 LEU A O 1
ATOM 803 N N . GLU A 1 100 ? -7.328 3.666 10.477 1 97.31 100 GLU A N 1
ATOM 804 C CA . GLU A 1 100 ? -8.469 4.562 10.648 1 97.31 100 GLU A CA 1
ATOM 805 C C . GLU A 1 100 ? -8.102 5.996 10.266 1 97.31 100 GLU A C 1
ATOM 807 O O . GLU A 1 100 ? -6.926 6.359 10.258 1 97.31 100 GLU A O 1
ATOM 812 N N . PHE A 1 101 ? -9.141 6.73 9.945 1 98.38 101 PHE A N 1
ATOM 813 C CA . PHE A 1 101 ? -8.922 8.117 9.562 1 98.38 101 PHE A CA 1
ATOM 814 C C . PHE A 1 101 ? -9.75 9.055 10.438 1 98.38 101 PHE A C 1
ATOM 816 O O . PHE A 1 101 ? -10.906 8.766 10.742 1 98.38 101 PHE A O 1
ATOM 823 N N . MET A 1 102 ? -9.094 10.07 10.883 1 98.56 102 MET A N 1
ATOM 824 C CA . MET A 1 102 ? -9.742 11.18 11.57 1 98.56 102 MET A CA 1
ATOM 825 C C . MET A 1 102 ? -9.961 12.352 10.617 1 98.56 102 MET A C 1
ATOM 827 O O . MET A 1 102 ? -9.039 12.766 9.906 1 98.56 102 MET A O 1
ATOM 831 N N . ARG A 1 103 ? -11.203 12.859 10.602 1 98.19 103 ARG A N 1
ATOM 832 C CA . ARG A 1 103 ? -11.625 13.797 9.57 1 98.19 103 ARG A CA 1
ATOM 833 C C . ARG A 1 103 ? -12.312 15.016 10.18 1 98.19 103 ARG A C 1
ATOM 835 O O . ARG A 1 103 ? -12.891 14.93 11.266 1 98.19 103 ARG A O 1
ATOM 842 N N . ASN A 1 104 ? -12.273 16.172 9.461 1 97.56 104 ASN A N 1
ATOM 843 C CA . ASN A 1 104 ? -13.039 17.344 9.867 1 97.56 104 ASN A CA 1
ATOM 844 C C . ASN A 1 104 ? -14.352 17.438 9.094 1 97.56 104 ASN A C 1
ATOM 846 O O . ASN A 1 104 ? -14.977 18.5 9.062 1 97.56 104 ASN A O 1
ATOM 850 N N . TYR A 1 105 ? -14.727 16.375 8.438 1 95.56 105 TYR A N 1
ATOM 851 C CA . TYR A 1 105 ? -15.945 16.328 7.633 1 95.56 105 TYR A CA 1
ATOM 852 C C . TYR A 1 105 ? -16.641 14.984 7.777 1 95.56 105 TYR A C 1
ATOM 854 O O . TYR A 1 105 ? -16.062 14.039 8.336 1 95.56 105 TYR A O 1
ATOM 862 N N . ARG A 1 106 ? -17.859 14.922 7.352 1 95.44 106 ARG A N 1
ATOM 863 C CA . ARG A 1 106 ? -18.641 13.688 7.281 1 95.44 106 ARG A CA 1
ATOM 864 C C . ARG A 1 106 ? -19.328 13.555 5.93 1 95.44 106 ARG A C 1
ATOM 866 O O . ARG A 1 106 ? -19.266 14.461 5.098 1 95.44 106 ARG A O 1
ATOM 873 N N . LEU A 1 107 ? -19.781 12.383 5.68 1 94.88 107 LEU A N 1
ATOM 874 C CA . LEU A 1 107 ? -20.547 12.148 4.461 1 94.88 107 LEU A CA 1
ATOM 875 C C . LEU A 1 107 ? -21.984 12.609 4.621 1 94.88 107 LEU A C 1
ATOM 877 O O . LEU A 1 107 ? -22.5 12.672 5.742 1 94.88 107 LEU A O 1
ATOM 881 N N . PRO A 1 108 ? -22.625 13.07 3.5 1 93.5 108 PRO A N 1
ATOM 882 C CA . PRO A 1 108 ? -24.031 13.453 3.57 1 93.5 108 PRO A CA 1
ATOM 883 C C . PRO A 1 108 ? -24.969 12.258 3.732 1 93.5 108 PRO A C 1
ATOM 885 O O . PRO A 1 108 ? -25.859 12.039 2.898 1 93.5 108 PRO A O 1
ATOM 888 N N . LEU A 1 109 ? -24.719 11.461 4.797 1 95.62 109 LEU A N 1
ATOM 889 C CA . LEU A 1 109 ? -25.469 10.25 5.141 1 95.62 109 LEU A CA 1
ATOM 890 C C . LEU A 1 109 ? -25.953 10.305 6.586 1 95.62 109 LEU A C 1
ATOM 892 O O . LEU A 1 109 ? -25.688 11.273 7.301 1 95.62 109 LEU A O 1
ATOM 896 N N . SER A 1 110 ? -26.734 9.289 6.945 1 94.94 110 SER A N 1
ATOM 897 C CA . SER A 1 110 ? -27.203 9.203 8.328 1 94.94 110 SER A CA 1
ATOM 898 C C . SER A 1 110 ? -26.047 8.977 9.289 1 94.94 110 SER A C 1
ATOM 900 O O . SER A 1 110 ? -24.953 8.609 8.867 1 94.94 110 SER A O 1
ATOM 902 N N . GLU A 1 111 ? -26.266 9.289 10.516 1 94.31 111 GLU A N 1
ATOM 903 C CA . GLU A 1 111 ? -25.25 9.055 11.539 1 94.31 111 GLU A CA 1
ATOM 904 C C . GLU A 1 111 ? -24.828 7.59 11.57 1 94.31 111 GLU A C 1
ATOM 906 O O . GLU A 1 111 ? -23.625 7.293 11.672 1 94.31 111 GLU A O 1
ATOM 911 N N . GLU A 1 112 ? -25.797 6.758 11.445 1 95.12 112 GLU A N 1
ATOM 912 C CA . GLU A 1 112 ? -25.531 5.324 11.469 1 95.12 112 GLU A CA 1
ATOM 913 C C . GLU A 1 112 ? -24.656 4.91 10.289 1 95.12 112 GLU A C 1
ATOM 915 O O . GLU A 1 112 ? -23.719 4.109 10.445 1 95.12 112 GLU A O 1
ATOM 920 N N . GLU A 1 113 ? -24.938 5.5 9.156 1 95.12 113 GLU A N 1
ATOM 921 C CA . GLU A 1 113 ? -24.156 5.195 7.953 1 95.12 113 GLU A CA 1
ATOM 922 C C . GLU A 1 113 ? -22.734 5.75 8.055 1 95.12 113 GLU A C 1
ATOM 924 O O . GLU A 1 113 ? -21.781 5.086 7.66 1 95.12 113 GLU A O 1
ATOM 929 N N . ASN A 1 114 ? -22.641 6.953 8.547 1 96 114 ASN A N 1
ATOM 930 C CA . ASN A 1 114 ? -21.328 7.543 8.758 1 96 114 ASN A CA 1
ATOM 931 C C . ASN A 1 114 ? -20.484 6.695 9.695 1 96 114 ASN A C 1
ATOM 933 O O . ASN A 1 114 ? -19.328 6.383 9.383 1 96 114 ASN A O 1
ATOM 937 N N . VAL A 1 115 ? -21.047 6.262 10.797 1 94 115 VAL A N 1
ATOM 938 C CA . VAL A 1 115 ? -20.328 5.441 11.766 1 94 115 VAL A CA 1
ATOM 939 C C . VAL A 1 115 ? -19.938 4.109 11.133 1 94 115 VAL A C 1
ATOM 941 O O . VAL A 1 115 ? -18.828 3.631 11.32 1 94 115 VAL A O 1
ATOM 944 N N . GLY A 1 116 ? -20.844 3.533 10.367 1 94.19 116 GLY A N 1
ATOM 945 C CA . GLY A 1 116 ? -20.562 2.277 9.688 1 94.19 116 GLY A CA 1
ATOM 946 C C . GLY A 1 116 ? -19.438 2.371 8.688 1 94.19 116 GLY A C 1
ATOM 947 O O . GLY A 1 116 ? -18.734 1.389 8.453 1 94.19 116 GLY A O 1
ATOM 948 N N . LEU A 1 117 ? -19.234 3.594 8.195 1 94.5 117 LEU A N 1
ATOM 949 C CA . LEU A 1 117 ? -18.203 3.809 7.184 1 94.5 117 LEU A CA 1
ATOM 950 C C . LEU A 1 117 ? -16.938 4.402 7.801 1 94.5 117 LEU A C 1
ATOM 952 O O . LEU A 1 117 ? -16 4.746 7.086 1 94.5 117 LEU A O 1
ATOM 956 N N . GLY A 1 118 ? -16.922 4.559 9.094 1 94.75 118 GLY A N 1
ATOM 957 C CA . GLY A 1 118 ? -15.727 4.988 9.805 1 94.75 118 GLY A CA 1
ATOM 958 C C . GLY A 1 118 ? -15.625 6.496 9.945 1 94.75 118 GLY A C 1
ATOM 959 O O . GLY A 1 118 ? -14.555 7.02 10.266 1 94.75 118 GLY A O 1
ATOM 960 N N . PHE A 1 119 ? -16.719 7.207 9.664 1 96.44 119 PHE A N 1
ATOM 961 C CA . PHE A 1 119 ? -16.719 8.656 9.812 1 96.44 119 PHE A CA 1
ATOM 962 C C . PHE A 1 119 ? -17.234 9.062 11.188 1 96.44 119 PHE A C 1
ATOM 964 O O . PHE A 1 119 ? -18.438 9.055 11.43 1 96.44 119 PHE A O 1
ATOM 971 N N . THR A 1 120 ? -16.297 9.422 12.016 1 94.56 120 THR A N 1
ATOM 972 C CA . THR A 1 120 ? -16.672 9.852 13.359 1 94.56 120 THR A CA 1
ATOM 973 C C . THR A 1 120 ? -17.062 11.328 13.367 1 94.56 120 THR A C 1
ATOM 975 O O . THR A 1 120 ? -16.781 12.055 12.414 1 94.56 120 THR A O 1
ATOM 978 N N . ASP A 1 121 ? -17.688 11.758 14.469 1 95.81 121 ASP A N 1
ATOM 979 C CA . ASP A 1 121 ? -18.109 13.156 14.609 1 95.81 121 ASP A CA 1
ATOM 980 C C . ASP A 1 121 ? -16.906 14.055 14.914 1 95.81 121 ASP A C 1
ATOM 982 O O . ASP A 1 121 ? -16.297 13.938 15.977 1 95.81 121 ASP A O 1
ATOM 986 N N . PRO A 1 122 ? -16.641 14.984 14 1 96.88 122 PRO A N 1
ATOM 987 C CA . PRO A 1 122 ? -15.461 15.836 14.203 1 96.88 122 PRO A CA 1
ATOM 988 C C . PRO A 1 122 ? -15.602 16.766 15.406 1 96.88 122 PRO A C 1
ATOM 990 O O . PRO A 1 122 ? -14.602 17.312 15.883 1 96.88 122 PRO A O 1
ATOM 993 N N . THR A 1 123 ? -16.781 16.953 15.914 1 96.69 123 THR A N 1
ATOM 994 C CA . THR A 1 123 ? -16.984 17.828 17.078 1 96.69 123 THR A CA 1
ATOM 995 C C . THR A 1 123 ? -16.516 17.141 18.344 1 96.69 123 THR A C 1
ATOM 997 O O . THR A 1 123 ? -16.359 17.781 19.391 1 96.69 123 THR A O 1
ATOM 1000 N N . GLU A 1 124 ? -16.219 15.891 18.219 1 96.62 124 GLU A N 1
ATOM 1001 C CA . GLU A 1 124 ? -15.914 15.109 19.422 1 96.62 124 GLU A CA 1
ATOM 1002 C C . GLU A 1 124 ? -14.406 14.891 19.562 1 96.62 124 GLU A C 1
ATOM 1004 O O . GLU A 1 124 ? -13.945 14.336 20.562 1 96.62 124 GLU A O 1
ATOM 1009 N N . LEU A 1 125 ? -13.641 15.289 18.625 1 97.5 125 LEU A N 1
ATOM 1010 C CA . LEU A 1 125 ? -12.211 15.016 18.656 1 97.5 125 LEU A CA 1
ATOM 1011 C C . LEU A 1 125 ? -11.406 16.312 18.578 1 97.5 125 LEU A C 1
ATOM 1013 O O . LEU A 1 125 ? -11.336 16.938 17.516 1 97.5 125 LEU A O 1
ATOM 1017 N N . PRO A 1 126 ? -10.781 16.625 19.766 1 98 126 PRO A N 1
ATOM 1018 C CA . PRO A 1 126 ? -9.867 17.766 19.688 1 98 126 PRO A CA 1
ATOM 1019 C C . PRO A 1 126 ? -8.734 17.562 18.688 1 98 126 PRO A C 1
ATOM 1021 O O . PRO A 1 126 ? -8.203 16.453 18.562 1 98 126 PRO A O 1
ATOM 1024 N N . THR A 1 127 ? -8.406 18.609 17.969 1 98.06 127 THR A N 1
ATOM 1025 C CA . THR A 1 127 ? -7.383 18.516 16.938 1 98.06 127 THR A CA 1
ATOM 1026 C C . THR A 1 127 ? -6.055 18.047 17.516 1 98.06 127 THR A C 1
ATOM 1028 O O . THR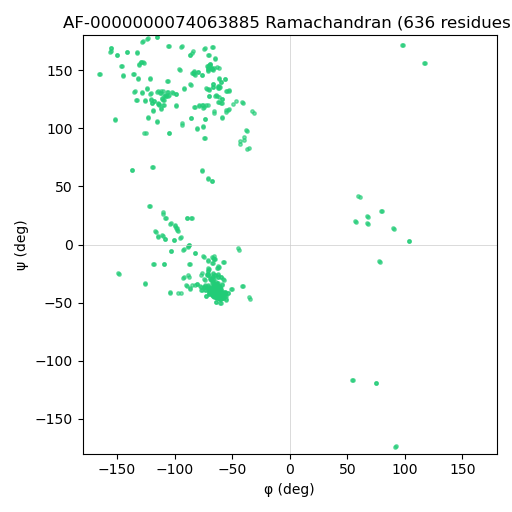 A 1 127 ? -5.371 17.219 16.922 1 98.06 127 THR A O 1
ATOM 1031 N N . TRP A 1 128 ? -5.719 18.562 18.703 1 97.19 128 TRP A N 1
ATOM 1032 C CA . TRP A 1 128 ? -4.461 18.156 19.328 1 97.19 128 TRP A CA 1
ATOM 1033 C C . TRP A 1 128 ? -4.453 16.672 19.625 1 97.19 128 TRP A C 1
ATOM 1035 O O . TRP A 1 128 ? -3.416 16.016 19.516 1 97.19 128 TRP A O 1
ATOM 1045 N N . LYS A 1 129 ? -5.539 16.094 19.984 1 97.69 129 LYS A N 1
ATOM 1046 C CA . LYS A 1 129 ? -5.629 14.664 20.281 1 97.69 129 LYS A CA 1
ATOM 1047 C C . LYS A 1 129 ? -5.488 13.836 19 1 97.69 129 LYS A C 1
ATOM 1049 O O . LYS A 1 129 ? -4.859 12.773 19 1 97.69 129 LYS A O 1
ATOM 1054 N N . ALA A 1 130 ? -6.113 14.297 17.906 1 98.19 130 ALA A N 1
ATOM 1055 C CA . ALA A 1 130 ? -5.918 13.656 16.609 1 98.19 130 ALA A CA 1
ATOM 1056 C C . ALA A 1 130 ? -4.441 13.617 16.234 1 98.19 130 ALA A C 1
ATOM 1058 O O . ALA A 1 130 ? -3.939 12.594 15.758 1 98.19 130 ALA A O 1
ATOM 1059 N N . LEU A 1 131 ? -3.805 14.719 16.453 1 97.44 131 LEU A N 1
ATOM 1060 C CA . LEU A 1 131 ? -2.383 14.82 16.141 1 97.44 131 LEU A CA 1
ATOM 1061 C C . LEU A 1 131 ? -1.561 13.906 17.047 1 97.44 131 LEU A C 1
ATOM 1063 O O . LEU A 1 131 ? -0.578 13.305 16.594 1 97.44 131 LEU A O 1
ATOM 1067 N N . ARG A 1 132 ? -1.949 13.758 18.297 1 96.31 132 ARG A N 1
ATOM 1068 C CA . ARG A 1 132 ? -1.281 12.852 19.219 1 96.31 132 ARG A CA 1
ATOM 1069 C C . ARG A 1 132 ? -1.433 11.398 18.766 1 96.31 132 ARG A C 1
ATOM 1071 O O . ARG A 1 132 ? -0.481 10.617 18.828 1 96.31 132 ARG A O 1
ATOM 1078 N N . ARG A 1 133 ? -2.584 11.102 18.312 1 96.56 133 ARG A N 1
ATOM 1079 C CA . ARG A 1 133 ? -2.846 9.75 17.844 1 96.56 133 ARG A CA 1
ATOM 1080 C C . ARG A 1 133 ? -1.982 9.414 16.625 1 96.56 133 ARG A C 1
ATOM 1082 O O . ARG A 1 133 ? -1.275 8.406 16.625 1 96.56 133 ARG A O 1
ATOM 1089 N N . THR A 1 134 ? -1.987 10.289 15.656 1 97.38 134 THR A N 1
ATOM 1090 C CA . THR A 1 134 ? -1.293 10.023 14.398 1 97.38 134 THR A CA 1
ATOM 1091 C C . THR A 1 134 ? 0.219 10.07 14.594 1 97.38 134 THR A C 1
ATOM 1093 O O . THR A 1 134 ? 0.977 9.625 13.734 1 97.38 134 THR A O 1
ATOM 1096 N N . SER A 1 135 ? 0.677 10.602 15.727 1 94 135 SER A N 1
ATOM 1097 C CA . SER A 1 135 ? 2.111 10.75 15.953 1 94 135 SER A CA 1
ATOM 1098 C C . SER A 1 135 ? 2.605 9.797 17.031 1 94 135 SER A C 1
ATOM 1100 O O . SER A 1 135 ? 3.732 9.93 17.516 1 94 135 SER A O 1
ATOM 1102 N N . ALA A 1 136 ? 1.751 8.898 17.5 1 92.19 136 ALA A N 1
ATOM 1103 C CA . ALA A 1 136 ? 2.145 7.953 18.547 1 92.19 136 ALA A CA 1
ATOM 1104 C C . ALA A 1 136 ? 3.021 6.84 17.969 1 92.19 136 ALA A C 1
ATOM 1106 O O . ALA A 1 136 ? 2.639 5.668 17.984 1 92.19 136 ALA A O 1
ATOM 1107 N N . ALA A 1 137 ? 4.188 7.238 17.484 1 86.88 137 ALA A N 1
ATOM 1108 C CA . ALA A 1 137 ? 5.137 6.27 16.938 1 86.88 137 ALA A CA 1
ATOM 1109 C C . ALA A 1 137 ? 5.535 5.234 17.984 1 86.88 137 ALA A C 1
ATOM 1111 O O . ALA A 1 137 ? 6.008 5.59 19.062 1 86.88 137 ALA A O 1
ATOM 1112 N N . PRO A 1 138 ? 5.359 4.027 17.625 1 84.25 138 PRO A N 1
ATOM 1113 C CA . PRO A 1 138 ? 5.727 2.998 18.594 1 84.25 138 PRO A CA 1
ATOM 1114 C C . PRO A 1 138 ? 7.18 3.109 19.047 1 84.25 138 PRO A C 1
ATOM 1116 O O . PRO A 1 138 ? 8.062 3.396 18.234 1 84.25 138 PRO A O 1
ATOM 1119 N N . MET A 1 139 ? 7.426 2.855 20.266 1 77.31 139 MET A N 1
ATOM 1120 C CA . MET A 1 139 ? 8.734 2.883 20.922 1 77.31 139 MET A CA 1
ATOM 1121 C C . MET A 1 139 ? 9.156 4.316 21.219 1 77.31 139 MET A C 1
ATOM 1123 O O . MET A 1 139 ? 10.094 4.539 22 1 77.31 139 MET A O 1
ATOM 1127 N N . PHE A 1 140 ? 8.523 5.309 20.641 1 79.88 140 PHE A N 1
ATOM 1128 C CA . PHE A 1 140 ? 8.859 6.703 20.906 1 79.88 140 PHE A CA 1
ATOM 1129 C C . PHE A 1 140 ? 7.828 7.344 21.828 1 79.88 140 PHE A C 1
ATOM 1131 O O . PHE A 1 140 ? 8.18 8.094 22.734 1 79.88 140 PHE A O 1
ATOM 1138 N N . PHE A 1 141 ? 6.594 7 21.516 1 84.19 141 PHE A N 1
ATOM 1139 C CA . PHE A 1 141 ? 5.504 7.566 22.297 1 84.19 141 PHE A CA 1
ATOM 1140 C C . PHE A 1 141 ? 4.484 6.492 22.672 1 84.19 141 PHE A C 1
ATOM 1142 O O . PHE A 1 141 ? 4.262 5.555 21.891 1 84.19 141 PHE A O 1
ATOM 1149 N N . SER A 1 142 ? 3.881 6.621 23.812 1 85.62 142 SER A N 1
ATOM 1150 C CA . SER A 1 142 ? 2.838 5.699 24.234 1 85.62 142 SER A CA 1
ATOM 1151 C C . SER A 1 142 ? 1.588 5.832 23.375 1 85.62 142 SER A C 1
ATOM 1153 O O . SER A 1 142 ? 1.296 6.914 22.859 1 85.62 142 SER A O 1
ATOM 1155 N N . PRO A 1 143 ? 0.847 4.742 23.234 1 90.31 143 PRO A N 1
ATOM 1156 C CA . PRO A 1 143 ? -0.426 4.816 22.516 1 90.31 143 PRO A CA 1
ATOM 1157 C C . PRO A 1 143 ? -1.42 5.77 23.188 1 90.31 143 PRO A C 1
ATOM 1159 O O . PRO A 1 143 ? -1.334 6.02 24.391 1 90.31 143 PRO A O 1
ATOM 1162 N N . VAL A 1 144 ? -2.271 6.316 22.391 1 93.62 144 VAL A N 1
ATOM 1163 C CA . VAL A 1 144 ? -3.318 7.199 22.891 1 93.62 144 VAL A CA 1
ATOM 1164 C C . VAL A 1 144 ? -4.578 6.387 23.188 1 93.62 144 VAL A C 1
ATOM 1166 O O . VAL A 1 144 ? -4.984 5.543 22.391 1 93.62 144 VAL A O 1
ATOM 1169 N N . ASP A 1 145 ? -5.188 6.594 24.312 1 92.69 145 ASP A N 1
ATOM 1170 C CA . ASP A 1 145 ? -6.391 5.902 24.766 1 92.69 145 ASP A CA 1
ATOM 1171 C C . ASP A 1 145 ? -6.176 4.391 24.812 1 92.69 145 ASP A C 1
ATOM 1173 O O . ASP A 1 145 ? -7.098 3.617 24.531 1 92.69 145 ASP A O 1
ATOM 1177 N N . ASP A 1 146 ? -4.977 3.99 24.844 1 88.75 146 ASP A N 1
ATOM 1178 C CA . ASP A 1 146 ? -4.551 2.598 24.938 1 88.75 146 ASP A CA 1
ATOM 1179 C C . ASP A 1 146 ? -4.906 1.818 23.672 1 88.75 146 ASP A C 1
ATOM 1181 O O . ASP A 1 146 ? -5.098 0.602 23.719 1 88.75 146 ASP A O 1
ATOM 1185 N N . LYS A 1 147 ? -5.035 2.592 22.578 1 92.62 147 LYS A N 1
ATOM 1186 C CA . LYS A 1 147 ? -5.418 1.809 21.406 1 92.62 147 LYS A CA 1
ATOM 1187 C C . LYS A 1 147 ? -4.852 2.424 20.125 1 92.62 147 LYS A C 1
ATOM 1189 O O . LYS A 1 147 ? -4.668 1.729 19.125 1 92.62 147 LYS A O 1
ATOM 1194 N N . TYR A 1 148 ? -4.586 3.719 20.141 1 95 148 TYR A N 1
ATOM 1195 C CA . TYR A 1 148 ? -4.215 4.344 18.875 1 95 148 TYR A CA 1
ATOM 1196 C C . TYR A 1 148 ? -2.709 4.57 18.812 1 95 148 TYR A C 1
ATOM 1198 O O . TYR A 1 148 ? -2.102 5.07 19.75 1 95 148 TYR A O 1
ATOM 1206 N N . ILE A 1 149 ? -2.133 4.164 17.719 1 92.94 149 ILE A N 1
ATOM 1207 C CA . ILE A 1 149 ? -0.718 4.402 17.453 1 92.94 149 ILE A CA 1
ATOM 1208 C C . ILE A 1 149 ? -0.562 5.145 16.125 1 92.94 149 ILE A C 1
ATOM 1210 O O . ILE A 1 149 ? -1.555 5.473 15.477 1 92.94 149 ILE A O 1
ATOM 1214 N N . ASP A 1 150 ? 0.652 5.473 15.797 1 93.75 150 ASP A N 1
ATOM 1215 C CA . ASP A 1 150 ? 1.011 6.301 14.656 1 93.75 150 ASP A CA 1
ATOM 1216 C C . ASP A 1 150 ? 0.43 5.73 13.359 1 93.75 150 ASP A C 1
ATOM 1218 O O . ASP A 1 150 ? 0.567 4.535 13.086 1 93.75 150 ASP A O 1
ATOM 1222 N N . GLY A 1 151 ? -0.206 6.602 12.539 1 95.75 151 GLY A N 1
ATOM 1223 C CA . GLY A 1 151 ? -0.762 6.203 11.258 1 95.75 151 GLY A CA 1
ATOM 1224 C C . GLY A 1 151 ? 0.287 5.699 10.281 1 95.75 151 GLY A C 1
ATOM 1225 O O . GLY A 1 151 ? -0.037 5.004 9.32 1 95.75 151 GLY A O 1
ATOM 1226 N N . GLY A 1 152 ? 1.478 6.02 10.531 1 94.56 152 GLY A N 1
ATOM 1227 C CA . GLY A 1 152 ? 2.576 5.676 9.641 1 94.56 152 GLY A CA 1
ATOM 1228 C C . GLY A 1 152 ? 2.818 4.18 9.547 1 94.56 152 GLY A C 1
ATOM 1229 O O . GLY A 1 152 ? 3.496 3.713 8.633 1 94.56 152 GLY A O 1
ATOM 1230 N N . ILE A 1 153 ? 2.211 3.438 10.43 1 91.81 153 ILE A N 1
ATOM 1231 C CA . ILE A 1 153 ? 2.381 1.988 10.453 1 91.81 153 ILE A CA 1
ATOM 1232 C C . ILE A 1 153 ? 1.674 1.365 9.25 1 91.81 153 ILE A C 1
ATOM 1234 O O . ILE A 1 153 ? 2.068 0.297 8.781 1 91.81 153 ILE A O 1
ATOM 1238 N N . ILE A 1 154 ? 0.646 2.051 8.734 1 93.88 154 ILE A N 1
ATOM 1239 C CA . ILE A 1 154 ? -0.099 1.495 7.609 1 93.88 154 ILE A CA 1
ATOM 1240 C C . ILE A 1 154 ? -0.14 2.508 6.469 1 93.88 154 ILE A C 1
ATOM 1242 O O . ILE A 1 154 ? -0.082 2.133 5.297 1 93.88 154 ILE A O 1
ATOM 1246 N N . ALA A 1 155 ? -0.188 3.789 6.836 1 96.3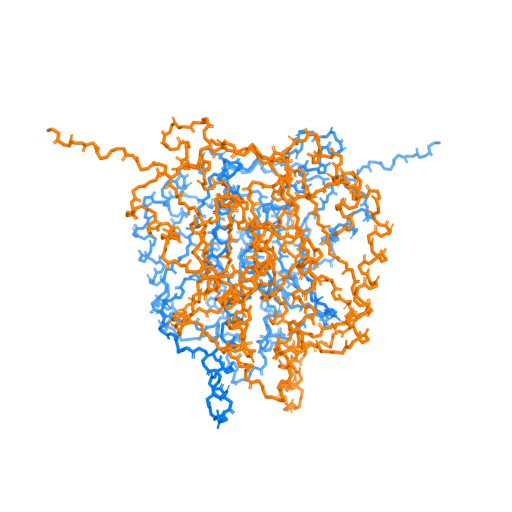1 155 ALA A N 1
ATOM 1247 C CA . ALA A 1 155 ? -0.376 4.824 5.82 1 96.31 155 ALA A CA 1
ATOM 1248 C C . ALA A 1 155 ? 0.553 6.012 6.07 1 96.31 155 ALA A C 1
ATOM 1250 O O . ALA A 1 155 ? 0.093 7.141 6.242 1 96.31 155 ALA A O 1
ATOM 1251 N N . ASN A 1 156 ? 1.824 5.707 5.957 1 95.56 156 ASN A N 1
ATOM 1252 C CA . ASN A 1 156 ? 2.801 6.777 6.141 1 95.56 156 ASN A CA 1
ATOM 1253 C C . ASN A 1 156 ? 2.781 7.758 4.973 1 95.56 156 ASN A C 1
ATOM 1255 O O . ASN A 1 156 ? 3.1 8.938 5.141 1 95.56 156 ASN A O 1
ATOM 1259 N N . ASN A 1 157 ? 2.547 7.281 3.781 1 97.38 157 ASN A N 1
ATOM 1260 C CA . ASN A 1 157 ? 2.156 8.039 2.598 1 97.38 157 ASN A CA 1
ATOM 1261 C C . ASN A 1 157 ? 0.677 7.852 2.273 1 97.38 157 ASN A C 1
ATOM 1263 O O . ASN A 1 157 ? 0.302 6.887 1.607 1 97.38 157 ASN A O 1
ATOM 1267 N N . PRO A 1 158 ? -0.139 8.789 2.746 1 97.94 158 PRO A N 1
ATOM 1268 C CA . PRO A 1 158 ? -1.581 8.547 2.668 1 97.94 158 PRO A CA 1
ATOM 1269 C C . PRO A 1 158 ? -2.178 8.953 1.324 1 97.94 158 PRO A C 1
ATOM 1271 O O . PRO A 1 158 ? -3.383 9.203 1.229 1 97.94 158 PRO A O 1
ATOM 1274 N N . THR A 1 159 ? -1.39 9.039 0.222 1 98.56 159 THR A N 1
ATOM 1275 C CA . THR A 1 159 ? -1.87 9.508 -1.075 1 98.56 159 THR A CA 1
ATOM 1276 C C . THR A 1 159 ? -2.941 8.57 -1.624 1 98.56 159 THR A C 1
ATOM 1278 O O . THR A 1 159 ? -4 9.016 -2.064 1 98.56 159 THR A O 1
ATOM 1281 N N . LEU A 1 160 ? -2.682 7.238 -1.549 1 98.38 160 LEU A N 1
ATOM 1282 C CA . LEU A 1 160 ? -3.664 6.277 -2.033 1 98.38 160 LEU A CA 1
ATOM 1283 C C . LEU A 1 160 ? -4.965 6.387 -1.247 1 98.38 160 LEU A C 1
ATOM 1285 O O . LEU A 1 160 ? -6.055 6.266 -1.816 1 98.38 160 LEU A O 1
ATOM 1289 N N . ASP A 1 161 ? -4.805 6.617 -0.007 1 98.44 161 ASP A N 1
ATOM 1290 C CA . ASP A 1 161 ? -5.973 6.723 0.862 1 98.44 161 ASP A CA 1
ATOM 1291 C C . ASP A 1 161 ? -6.777 7.98 0.549 1 98.44 161 ASP A C 1
ATOM 1293 O O . ASP A 1 161 ? -8.008 7.969 0.618 1 98.44 161 ASP A O 1
ATOM 1297 N N . LEU A 1 162 ? -6.074 9.031 0.256 1 98.56 162 LEU A N 1
ATOM 1298 C CA . LEU A 1 162 ? -6.754 10.258 -0.141 1 98.56 162 LEU A CA 1
ATOM 1299 C C . LEU A 1 162 ? -7.516 10.055 -1.447 1 98.56 162 LEU A C 1
ATOM 1301 O O . LEU A 1 162 ? -8.664 10.5 -1.576 1 98.56 162 LEU A O 1
ATOM 1305 N N . LEU A 1 163 ? -6.883 9.406 -2.396 1 98.5 163 LEU A N 1
ATOM 1306 C CA . LEU A 1 163 ? -7.551 9.094 -3.656 1 98.5 163 LEU A CA 1
ATOM 1307 C C . LEU A 1 163 ? -8.797 8.25 -3.416 1 98.5 163 LEU A C 1
ATOM 1309 O O . LEU A 1 163 ? -9.852 8.5 -4.004 1 98.5 163 LEU A O 1
ATOM 1313 N N . ALA A 1 164 ? -8.648 7.297 -2.543 1 98.19 164 ALA A N 1
ATOM 1314 C CA . ALA A 1 164 ? -9.773 6.43 -2.199 1 98.19 164 ALA A CA 1
ATOM 1315 C C . ALA A 1 164 ? -10.898 7.227 -1.543 1 98.19 164 ALA A C 1
ATOM 1317 O O . ALA A 1 164 ? -12.078 6.961 -1.78 1 98.19 164 ALA A O 1
ATOM 1318 N N . GLU A 1 165 ? -10.484 8.172 -0.699 1 97.25 165 GLU A N 1
ATOM 1319 C CA . GLU A 1 165 ? -11.453 9.023 -0.006 1 97.25 165 GLU A CA 1
ATOM 1320 C C . GLU A 1 165 ? -12.281 9.844 -0.996 1 97.25 165 GLU A C 1
ATOM 1322 O O . GLU A 1 165 ? -13.5 9.953 -0.851 1 97.25 165 GLU A O 1
ATOM 1327 N N . VAL A 1 166 ? -11.672 10.422 -1.971 1 96.81 166 VAL A N 1
ATOM 1328 C CA . VAL A 1 166 ? -12.359 11.203 -2.992 1 96.81 166 VAL A CA 1
ATOM 1329 C C . VAL A 1 166 ? -13.305 10.305 -3.785 1 96.81 166 VAL A C 1
ATOM 1331 O O . VAL A 1 166 ? -14.438 10.68 -4.07 1 96.81 166 VAL A O 1
ATOM 1334 N N . GLN A 1 167 ? -12.781 9.117 -4.082 1 96.62 167 GLN A N 1
ATOM 1335 C CA . GLN A 1 167 ? -13.617 8.164 -4.812 1 96.62 167 GLN A CA 1
ATOM 1336 C C . GLN A 1 167 ? -14.852 7.785 -4.008 1 96.62 167 GLN A C 1
ATOM 1338 O O . GLN A 1 167 ? -15.945 7.664 -4.562 1 96.62 167 GLN A O 1
ATOM 1343 N N . LEU A 1 168 ? -14.672 7.566 -2.744 1 96.75 168 LEU A N 1
ATOM 1344 C CA . LEU A 1 168 ? -15.805 7.25 -1.875 1 96.75 168 LEU A CA 1
ATOM 1345 C C . LEU A 1 168 ? -16.812 8.383 -1.871 1 96.75 168 LEU A C 1
ATOM 1347 O O . LEU A 1 168 ? -18.016 8.148 -2.01 1 96.75 168 LEU A O 1
ATOM 1351 N N . HIS A 1 169 ? -16.312 9.586 -1.712 1 95.94 169 HIS A N 1
ATOM 1352 C CA . HIS A 1 169 ? -17.172 10.773 -1.744 1 95.94 169 HIS A CA 1
ATOM 1353 C C . HIS A 1 169 ? -17.984 10.828 -3.039 1 95.94 169 HIS A C 1
ATOM 1355 O O . HIS A 1 169 ? -19.203 11.039 -3.01 1 95.94 169 HIS A O 1
ATOM 1361 N N . ASN A 1 170 ? -17.359 10.633 -4.148 1 95.94 170 ASN A N 1
ATOM 1362 C CA . ASN A 1 170 ? -18.016 10.68 -5.449 1 95.94 170 ASN A CA 1
ATOM 1363 C C . ASN A 1 170 ? -19.031 9.539 -5.602 1 95.94 170 ASN A C 1
ATOM 1365 O O . ASN A 1 170 ? -20.109 9.734 -6.164 1 95.94 170 ASN A O 1
ATOM 1369 N N . GLY A 1 171 ? -18.594 8.406 -5.113 1 95 171 GLY A N 1
ATOM 1370 C CA . GLY A 1 171 ? -19.516 7.273 -5.152 1 95 171 GLY A CA 1
ATOM 1371 C C . GLY A 1 171 ? -20.797 7.52 -4.375 1 95 171 GLY A C 1
ATOM 1372 O O . GLY A 1 171 ? -21.891 7.199 -4.848 1 95 171 GLY A O 1
ATOM 1373 N N . ILE A 1 172 ? -20.641 8.078 -3.221 1 95.56 172 ILE A N 1
ATOM 1374 C CA . ILE A 1 172 ? -21.781 8.359 -2.363 1 95.56 172 ILE A CA 1
ATOM 1375 C C . ILE A 1 172 ? -22.688 9.391 -3.035 1 95.56 172 ILE A C 1
ATOM 1377 O O . ILE A 1 172 ? -23.906 9.242 -3.037 1 95.56 172 ILE A O 1
ATOM 1381 N N . ASN A 1 173 ? -22.125 10.406 -3.609 1 94.81 173 ASN A N 1
ATOM 1382 C CA . ASN A 1 173 ? -22.906 11.43 -4.281 1 94.81 173 ASN A CA 1
ATOM 1383 C C . ASN A 1 173 ? -23.609 10.883 -5.52 1 94.81 173 ASN A C 1
ATOM 1385 O O . ASN A 1 173 ? -24.719 11.312 -5.859 1 94.81 173 ASN A O 1
ATOM 1389 N N . THR A 1 174 ? -22.969 9.914 -6.195 1 94.19 174 THR A N 1
ATOM 1390 C CA . THR A 1 174 ? -23.625 9.227 -7.297 1 94.19 174 THR A CA 1
ATOM 1391 C C . THR A 1 174 ? -24.828 8.422 -6.793 1 94.19 174 THR A C 1
ATOM 1393 O O . THR A 1 174 ? -25.906 8.477 -7.379 1 94.19 174 THR A O 1
ATOM 1396 N N . TYR A 1 175 ? -24.578 7.773 -5.707 1 93.25 175 TYR A N 1
ATOM 1397 C CA . TYR A 1 175 ? -25.641 6.969 -5.09 1 93.25 175 TYR A CA 1
ATOM 1398 C C . TYR A 1 175 ? -26.812 7.844 -4.664 1 93.25 175 TYR A C 1
ATOM 1400 O O . TYR A 1 175 ? -27.969 7.449 -4.809 1 93.25 175 TYR A O 1
ATOM 1408 N N . LEU A 1 176 ? -26.562 9.023 -4.219 1 95.12 176 LEU A N 1
ATOM 1409 C CA . LEU A 1 176 ? -27.578 9.945 -3.73 1 95.12 176 LEU A CA 1
ATOM 1410 C C . LEU A 1 176 ? -28.156 10.781 -4.871 1 95.12 176 LEU A C 1
ATOM 1412 O O . LEU A 1 176 ? -28.984 11.664 -4.648 1 95.12 176 LEU A O 1
ATOM 1416 N N . GLN A 1 177 ? -27.656 10.562 -6.137 1 95.69 177 GLN A N 1
ATOM 1417 C CA . GLN A 1 177 ? -28.078 11.281 -7.328 1 95.69 177 GLN A CA 1
ATOM 1418 C C . GLN A 1 177 ? -27.828 12.781 -7.191 1 95.69 177 GLN A C 1
ATOM 1420 O O . GLN A 1 177 ? -28.703 13.602 -7.473 1 95.69 177 GLN A O 1
ATOM 1425 N N . ARG A 1 178 ? -26.688 13.078 -6.645 1 94.44 178 ARG A N 1
ATOM 1426 C CA . ARG A 1 178 ? -26.203 14.445 -6.512 1 94.44 178 ARG A CA 1
ATOM 1427 C C . ARG A 1 178 ? -24.891 14.633 -7.258 1 94.44 178 ARG A C 1
ATOM 1429 O O . ARG A 1 178 ? -23.875 14.977 -6.656 1 94.44 178 ARG A O 1
ATOM 1436 N N . PRO A 1 179 ? -24.922 14.547 -8.602 1 91 179 PRO A N 1
ATOM 1437 C CA . PRO A 1 179 ? -23.688 14.648 -9.383 1 91 179 PRO A CA 1
ATOM 1438 C C . PRO A 1 179 ? -23 16.016 -9.242 1 91 179 PRO A C 1
ATOM 1440 O O . PRO A 1 179 ? -21.781 16.125 -9.406 1 91 179 PRO A O 1
ATOM 1443 N N . GLU A 1 180 ? -23.766 17 -8.828 1 90.88 180 GLU A N 1
ATOM 1444 C CA . GLU A 1 180 ? -23.219 18.344 -8.68 1 90.88 180 GLU A CA 1
ATOM 1445 C C . GLU A 1 180 ? -22.25 18.422 -7.5 1 90.88 180 GLU A C 1
ATOM 1447 O O . GLU A 1 180 ? -21.406 19.328 -7.434 1 90.88 180 GLU A O 1
ATOM 1452 N N . ASP A 1 181 ? -22.375 17.484 -6.582 1 91.31 181 ASP A N 1
ATOM 1453 C CA . ASP A 1 181 ? -21.531 17.484 -5.383 1 91.31 181 ASP A CA 1
ATOM 1454 C C . ASP A 1 181 ? -20.281 16.656 -5.59 1 91.31 181 ASP A C 1
ATOM 1456 O O . ASP A 1 181 ? -19.406 16.609 -4.719 1 91.31 181 ASP A O 1
ATOM 1460 N N . ARG A 1 182 ? -20.188 16.016 -6.738 1 93.06 182 ARG A N 1
ATOM 1461 C CA . ARG A 1 182 ? -18.984 15.25 -7.039 1 93.06 182 ARG A CA 1
ATOM 1462 C C . ARG A 1 182 ? -17.797 16.188 -7.273 1 93.06 182 ARG A C 1
ATOM 1464 O O . ARG A 1 182 ? -17.984 17.344 -7.645 1 93.06 182 ARG A O 1
ATOM 1471 N N . VAL A 1 183 ? -16.672 15.656 -7.039 1 92.62 183 VAL A N 1
ATOM 1472 C CA . VAL A 1 183 ? -15.461 16.469 -7.191 1 92.62 183 VAL A CA 1
ATOM 1473 C C . VAL A 1 183 ? -14.539 15.828 -8.227 1 92.62 183 VAL A C 1
ATOM 1475 O O . VAL A 1 183 ? -14.492 14.602 -8.352 1 92.62 183 VAL A O 1
ATOM 1478 N N . GLU A 1 184 ? -13.914 16.688 -9 1 93.31 184 GLU A N 1
ATOM 1479 C CA . GLU A 1 184 ? -12.867 16.266 -9.93 1 93.31 184 GLU A CA 1
ATOM 1480 C C . GLU A 1 184 ? -11.484 16.672 -9.43 1 93.31 184 GLU A C 1
ATOM 1482 O O . GLU A 1 184 ? -11.273 17.812 -9.016 1 93.31 184 GLU A O 1
ATOM 1487 N N . ILE A 1 185 ? -10.594 15.711 -9.453 1 96.25 185 ILE A N 1
ATOM 1488 C CA . ILE A 1 185 ? -9.242 16 -8.984 1 96.25 185 ILE A CA 1
ATOM 1489 C C . ILE A 1 185 ? -8.461 16.734 -10.078 1 96.25 185 ILE A C 1
ATOM 1491 O O . ILE A 1 185 ? -8.297 16.203 -11.188 1 96.25 185 ILE A O 1
ATOM 1495 N N . GLY A 1 186 ? -8.023 17.938 -9.773 1 96.31 186 GLY A N 1
ATOM 1496 C CA . GLY A 1 186 ? -7.23 18.703 -10.727 1 96.31 186 GLY A CA 1
ATOM 1497 C C . GLY A 1 186 ? -5.762 18.328 -10.719 1 96.31 186 GLY A C 1
ATOM 1498 O O . GLY A 1 186 ? -5.098 18.375 -11.758 1 96.31 186 GLY A O 1
ATOM 1499 N N . CYS A 1 187 ? -5.328 18.016 -9.539 1 96.75 187 CYS A N 1
ATOM 1500 C CA . CYS A 1 187 ? -3.924 17.672 -9.359 1 96.75 187 CYS A CA 1
ATOM 1501 C C . CYS A 1 187 ? -3.695 17.016 -8.008 1 96.75 187 CYS A C 1
ATOM 1503 O O . CYS A 1 187 ? -4.434 17.281 -7.055 1 96.75 187 CYS A O 1
ATOM 1505 N N . VAL A 1 188 ? -2.73 16.078 -7.965 1 98.5 188 VAL A N 1
ATOM 1506 C CA . VAL A 1 188 ? -2.303 15.477 -6.703 1 98.5 188 VAL A CA 1
ATOM 1507 C C . VAL A 1 188 ? -0.858 15.867 -6.406 1 98.5 188 VAL A C 1
ATOM 1509 O O . VAL A 1 188 ? 0.028 15.672 -7.242 1 98.5 188 VAL A O 1
ATOM 1512 N N . VAL A 1 189 ? -0.637 16.516 -5.27 1 98.5 189 VAL A N 1
ATOM 1513 C CA . VAL A 1 189 ? 0.7 16.875 -4.801 1 98.5 189 VAL A CA 1
ATOM 1514 C C . VAL A 1 189 ? 1.045 16.062 -3.557 1 98.5 189 VAL A C 1
ATOM 1516 O O . VAL A 1 189 ? 0.329 16.109 -2.553 1 98.5 189 VAL A O 1
ATOM 1519 N N . SER A 1 190 ? 2.047 15.242 -3.627 1 98.38 190 SER A N 1
ATOM 1520 C CA . SER A 1 190 ? 2.535 14.43 -2.52 1 98.38 190 SER A CA 1
ATOM 1521 C C . SER A 1 190 ? 3.891 14.93 -2.027 1 98.38 190 SER A C 1
ATOM 1523 O O . SER A 1 190 ? 4.844 15.016 -2.803 1 98.38 190 SER A O 1
ATOM 1525 N N . LEU A 1 191 ? 3.961 15.328 -0.749 1 97.44 191 LEU A N 1
ATOM 1526 C CA . LEU A 1 191 ? 5.18 15.852 -0.143 1 97.44 191 LEU A CA 1
ATOM 1527 C C . LEU A 1 191 ? 5.762 14.852 0.853 1 97.44 191 LEU A C 1
ATOM 1529 O O . LEU A 1 191 ? 5.043 14.328 1.704 1 97.44 191 LEU A O 1
ATOM 1533 N N . GLY A 1 192 ? 7.023 14.539 0.704 1 95.38 192 GLY A N 1
ATOM 1534 C CA . GLY A 1 192 ? 7.711 13.641 1.623 1 95.38 192 GLY A CA 1
ATOM 1535 C C . GLY A 1 192 ? 8.648 14.367 2.572 1 95.38 192 GLY A C 1
ATOM 1536 O O . GLY A 1 192 ? 8.883 15.562 2.422 1 95.38 192 GLY A O 1
ATOM 1537 N N . THR A 1 193 ? 9.164 13.609 3.568 1 92.06 193 THR A N 1
ATOM 1538 C CA . THR A 1 193 ? 10.055 14.18 4.57 1 92.06 193 THR A CA 1
ATOM 1539 C C . THR A 1 193 ? 11.516 13.914 4.207 1 92.06 193 THR A C 1
ATOM 1541 O O . THR A 1 193 ? 12.406 14.086 5.039 1 92.06 193 THR A O 1
ATOM 1544 N N . GLY A 1 194 ? 11.742 13.469 3.01 1 92.38 194 GLY A N 1
ATOM 1545 C CA . GLY A 1 194 ? 13.102 13.164 2.574 1 92.38 194 GLY A CA 1
ATOM 1546 C C . GLY A 1 194 ? 13.305 11.703 2.23 1 92.38 194 GLY A C 1
ATOM 1547 O O . GLY A 1 194 ? 12.57 10.836 2.705 1 92.38 194 GLY A O 1
ATOM 1548 N N . GLN A 1 195 ? 14.305 11.484 1.394 1 91.94 195 GLN A N 1
ATOM 1549 C CA . GLN A 1 195 ? 14.68 10.133 0.986 1 91.94 195 GLN A CA 1
ATOM 1550 C C . GLN A 1 195 ? 16.031 9.742 1.56 1 91.94 195 GLN A C 1
ATOM 1552 O O . GLN A 1 195 ? 17.031 10.453 1.368 1 91.94 195 GLN A O 1
ATOM 1557 N N . ILE A 1 196 ? 16.047 8.703 2.199 1 87.44 196 ILE A N 1
ATOM 1558 C CA . ILE A 1 196 ? 17.312 8.242 2.748 1 87.44 196 ILE A CA 1
ATOM 1559 C C . ILE A 1 196 ? 18.172 7.633 1.636 1 87.44 196 ILE A C 1
ATOM 1561 O O . ILE A 1 196 ? 17.641 7.004 0.714 1 87.44 196 ILE A O 1
ATOM 1565 N N . PRO A 1 197 ? 19.438 7.781 1.71 1 89.12 197 PRO A N 1
ATOM 1566 C CA . PRO A 1 197 ? 20.312 7.23 0.67 1 89.12 197 PRO A CA 1
ATOM 1567 C C . PRO A 1 197 ? 20.406 5.707 0.726 1 89.12 197 PRO A C 1
ATOM 1569 O O . PRO A 1 197 ? 20.234 5.113 1.795 1 89.12 197 PRO A O 1
ATOM 1572 N N . LEU A 1 198 ? 20.688 5.121 -0.424 1 87.75 198 LEU A N 1
ATOM 1573 C CA . LEU A 1 198 ? 20.906 3.678 -0.494 1 87.75 198 LEU A CA 1
ATOM 1574 C C . LEU A 1 198 ? 22.172 3.277 0.252 1 87.75 198 LEU A C 1
ATOM 1576 O O . LEU A 1 198 ? 23.172 3.984 0.193 1 87.75 198 LEU A O 1
ATOM 1580 N N . SER A 1 199 ? 22.031 2.221 1.01 1 88.19 199 SER A N 1
ATOM 1581 C CA . SER A 1 199 ? 23.188 1.623 1.667 1 88.19 199 SER A CA 1
ATOM 1582 C C . SER A 1 199 ? 23.219 0.114 1.449 1 88.19 199 SER A C 1
ATOM 1584 O O . SER A 1 199 ? 22.172 -0.538 1.388 1 88.19 199 SER A O 1
ATOM 1586 N N . PRO A 1 200 ? 24.391 -0.434 1.288 1 85.44 200 PRO A N 1
ATOM 1587 C CA . PRO A 1 200 ? 24.469 -1.884 1.099 1 85.44 200 PRO A CA 1
ATOM 1588 C C . PRO A 1 200 ? 23.922 -2.668 2.287 1 85.44 200 PRO A C 1
ATOM 1590 O O . PRO A 1 200 ? 24.094 -2.26 3.438 1 85.44 200 PRO A O 1
ATOM 1593 N N . LEU A 1 201 ? 23.172 -3.623 1.957 1 82 201 LEU A N 1
ATOM 1594 C CA . LEU A 1 201 ? 22.594 -4.5 2.973 1 82 201 LEU A CA 1
ATOM 1595 C C . LEU A 1 201 ? 23.188 -5.902 2.877 1 82 201 LEU A C 1
ATOM 1597 O O . LEU A 1 201 ? 23.281 -6.469 1.785 1 82 201 LEU A O 1
ATOM 1601 N N . ASP A 1 202 ? 23.609 -6.383 3.992 1 75.88 202 ASP A N 1
ATOM 1602 C CA . ASP A 1 202 ? 24.094 -7.762 4.016 1 75.88 202 ASP A CA 1
ATOM 1603 C C . ASP A 1 202 ? 22.953 -8.75 3.754 1 75.88 202 ASP A C 1
ATOM 1605 O O . ASP A 1 202 ? 21.828 -8.531 4.195 1 75.88 202 ASP A O 1
ATOM 1609 N N . PRO A 1 203 ? 23.328 -9.68 2.967 1 65.5 203 PRO A N 1
ATOM 1610 C CA . PRO A 1 203 ? 22.297 -10.672 2.674 1 65.5 203 PRO A CA 1
ATOM 1611 C C . PRO A 1 203 ? 21.672 -11.258 3.936 1 65.5 203 PRO A C 1
ATOM 1613 O O . PRO A 1 203 ? 22.375 -11.469 4.934 1 65.5 203 PRO A O 1
ATOM 1616 N N . LEU A 1 204 ? 20.375 -11.297 3.939 1 64.88 204 LEU A N 1
ATOM 1617 C CA . LEU A 1 204 ? 19.641 -11.836 5.082 1 64.88 204 LEU A CA 1
ATOM 1618 C C . LEU A 1 204 ? 19.875 -13.336 5.215 1 64.88 204 LEU A C 1
ATOM 1620 O O . LEU A 1 204 ? 18.938 -14.133 5.086 1 64.88 204 LEU A O 1
ATOM 1624 N N . HIS A 1 205 ? 21.172 -13.75 5.293 1 59.97 205 HIS A N 1
ATOM 1625 C CA . HIS A 1 205 ? 21.469 -15.172 5.465 1 59.97 205 HIS A CA 1
ATOM 1626 C C . HIS A 1 205 ? 21.312 -15.586 6.926 1 59.97 205 HIS A C 1
ATOM 1628 O O . HIS A 1 205 ? 21.875 -14.945 7.816 1 59.97 205 HIS A O 1
ATOM 1634 N N . VAL A 1 206 ? 20.156 -16.188 7.238 1 50.81 206 VAL A N 1
ATOM 1635 C CA . VAL A 1 206 ? 20.078 -16.734 8.594 1 50.81 206 VAL A CA 1
ATOM 1636 C C . VAL A 1 206 ? 20.922 -18.016 8.68 1 50.81 206 VAL A C 1
ATOM 1638 O O . VAL A 1 206 ? 20.672 -18.984 7.949 1 50.81 206 VAL A O 1
ATOM 1641 N N . GLU A 1 207 ? 22.203 -17.891 9.055 1 48.94 207 GLU A N 1
ATOM 1642 C CA . GLU A 1 207 ? 22.938 -19.109 9.359 1 48.94 207 GLU A CA 1
ATOM 1643 C C . GLU A 1 207 ? 22.531 -19.688 10.719 1 48.94 207 GLU A C 1
ATOM 1645 O O . GLU A 1 207 ? 22.609 -18.984 11.734 1 48.94 207 GLU A O 1
ATOM 1650 N N . ILE A 1 208 ? 21.672 -20.75 10.727 1 46.94 208 ILE A N 1
ATOM 1651 C CA . ILE A 1 208 ? 21.172 -21.453 11.898 1 46.94 208 ILE A CA 1
ATOM 1652 C C . ILE A 1 208 ? 22.234 -21.516 12.977 1 46.94 208 ILE A C 1
ATOM 1654 O O . ILE A 1 208 ? 21.938 -21.391 14.172 1 46.94 208 ILE A O 1
ATOM 1658 N N . PHE A 1 209 ? 23.422 -21.828 12.672 1 47.03 209 PHE A N 1
ATOM 1659 C CA . PHE A 1 209 ? 24.328 -22.312 13.711 1 47.03 209 PHE A CA 1
ATOM 1660 C C . PHE A 1 209 ? 25.172 -21.156 14.273 1 47.03 209 PHE A C 1
ATOM 1662 O O . PHE A 1 209 ? 26.109 -21.391 15.031 1 47.03 209 PHE A O 1
ATOM 1669 N N . SER A 1 210 ? 24.844 -20.016 13.852 1 50.34 210 SER A N 1
ATOM 1670 C CA . SER A 1 210 ? 25.625 -18.953 14.469 1 50.34 210 SER A CA 1
ATOM 1671 C C . SER A 1 210 ? 24.719 -17.891 15.086 1 50.34 210 SER A C 1
ATOM 1673 O O . SER A 1 210 ? 24.156 -17.062 14.375 1 50.34 210 SER A O 1
ATOM 1675 N N . PRO A 1 211 ? 24.516 -18.125 16.469 1 52.09 211 PRO A N 1
ATOM 1676 C CA . PRO A 1 211 ? 23.688 -17.172 17.203 1 52.09 211 PRO A CA 1
ATOM 1677 C C . PRO A 1 211 ? 23.969 -15.719 16.812 1 52.09 211 PRO A C 1
ATOM 1679 O O . PRO A 1 211 ? 23.031 -14.906 16.75 1 52.09 211 PRO A O 1
ATOM 1682 N N . ILE A 1 212 ? 25.25 -15.469 16.531 1 49.28 212 ILE A N 1
ATOM 1683 C CA . ILE A 1 212 ? 25.609 -14.102 16.172 1 49.28 212 ILE A CA 1
ATOM 1684 C C . ILE A 1 212 ? 25.016 -13.742 14.812 1 49.28 212 ILE A C 1
ATOM 1686 O O . ILE A 1 212 ? 24.469 -12.656 14.641 1 49.28 212 ILE A O 1
ATOM 1690 N N . SER A 1 213 ? 25.109 -14.695 13.922 1 57.81 213 SER A N 1
ATOM 1691 C CA . SER A 1 213 ? 24.578 -14.477 12.586 1 57.81 213 SER A CA 1
ATOM 1692 C C . SER A 1 213 ? 23.062 -14.336 12.609 1 57.81 213 SER A C 1
ATOM 1694 O O . SER A 1 213 ? 22.484 -13.508 11.883 1 57.81 213 SER A O 1
ATOM 1696 N N . SER A 1 214 ? 22.5 -14.984 13.547 1 64.31 214 SER A N 1
ATOM 1697 C CA . SER A 1 214 ? 21.047 -14.922 13.672 1 64.31 214 SER A CA 1
ATOM 1698 C C . SER A 1 214 ? 20.594 -13.57 14.211 1 64.31 214 SER A C 1
ATOM 1700 O O . SER A 1 214 ? 19.578 -13.023 13.758 1 64.31 214 SER A O 1
ATOM 1702 N N . ALA A 1 215 ? 21.531 -13.109 15.117 1 66.69 215 ALA A N 1
ATOM 1703 C CA . ALA A 1 215 ? 21.188 -11.812 15.695 1 66.69 215 ALA A CA 1
ATOM 1704 C C . ALA A 1 215 ? 21.25 -10.711 14.641 1 66.69 215 ALA A C 1
ATOM 1706 O O . ALA A 1 215 ? 20.391 -9.828 14.594 1 66.69 215 ALA A O 1
ATOM 1707 N N . PHE A 1 216 ? 22.297 -10.852 13.797 1 66.62 216 PHE A N 1
ATOM 1708 C CA . PHE A 1 216 ? 22.469 -9.859 12.734 1 66.62 216 PHE A CA 1
ATOM 1709 C C . PHE A 1 216 ? 21.344 -9.961 11.711 1 66.62 216 PHE A C 1
ATOM 1711 O O . PHE A 1 216 ? 20.828 -8.953 11.234 1 66.62 216 PHE A O 1
ATOM 1718 N N . THR A 1 217 ? 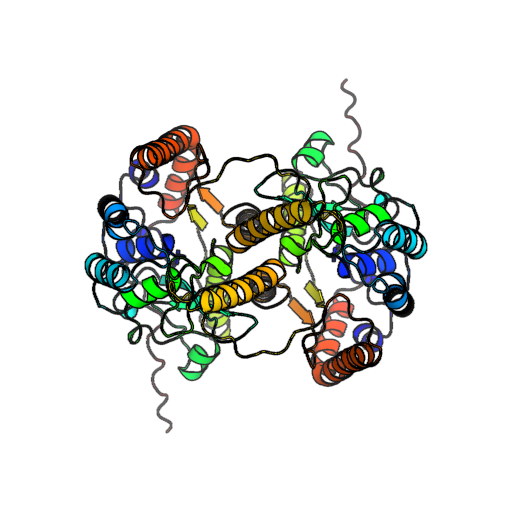20.969 -11.164 11.445 1 70.38 217 THR A N 1
ATOM 1719 C CA . THR A 1 217 ? 19.891 -11.383 10.477 1 70.38 217 THR A CA 1
ATOM 1720 C C . THR A 1 217 ? 18.578 -10.828 11 1 70.38 217 THR A C 1
ATOM 1722 O O . THR A 1 217 ? 17.828 -10.195 10.258 1 70.38 217 THR A O 1
ATOM 1725 N N . PHE A 1 218 ? 18.438 -10.938 12.289 1 73.62 218 PHE A N 1
ATOM 1726 C CA . PHE A 1 218 ? 17.203 -10.438 12.883 1 73.62 218 PHE A CA 1
ATOM 1727 C C . PHE A 1 218 ? 17.172 -8.914 12.898 1 73.62 218 PHE A C 1
ATOM 1729 O O . PHE A 1 218 ? 16.141 -8.297 12.633 1 73.62 218 PHE A O 1
ATOM 1736 N N . LYS A 1 219 ? 18.312 -8.422 13.18 1 75.31 219 LYS A N 1
ATOM 1737 C CA . LYS A 1 219 ? 18.422 -6.969 13.18 1 75.31 219 LYS A CA 1
ATOM 1738 C C . LYS A 1 219 ? 18.141 -6.395 11.789 1 75.31 219 LYS A C 1
ATOM 1740 O O . LYS A 1 219 ? 17.375 -5.434 11.656 1 75.31 219 LYS A O 1
ATOM 1745 N N . ASN A 1 220 ? 18.719 -7.039 10.797 1 78.38 220 ASN A N 1
ATOM 1746 C CA . ASN A 1 220 ? 18.516 -6.57 9.43 1 78.38 220 ASN A CA 1
ATOM 1747 C C . ASN A 1 220 ? 17.062 -6.742 8.992 1 78.38 220 ASN A C 1
ATOM 1749 O O . ASN A 1 220 ? 16.5 -5.875 8.32 1 78.38 220 ASN A O 1
ATOM 1753 N N . LEU A 1 221 ? 16.531 -7.809 9.422 1 78.56 221 LEU A N 1
ATOM 1754 C CA . LEU A 1 221 ? 15.125 -8.039 9.086 1 78.56 221 LEU A CA 1
ATOM 1755 C C . LEU A 1 221 ? 14.227 -7.008 9.758 1 78.56 221 LEU A C 1
ATOM 1757 O O . LEU A 1 221 ? 13.289 -6.5 9.133 1 78.56 221 LEU A O 1
ATOM 1761 N N . SER A 1 222 ? 14.562 -6.699 10.961 1 79.38 222 SER A N 1
ATOM 1762 C CA . SER A 1 222 ? 13.781 -5.695 11.68 1 79.38 222 SER A CA 1
ATOM 1763 C C . SER A 1 222 ? 13.852 -4.34 10.977 1 79.38 222 SER A C 1
ATOM 1765 O O . SER A 1 222 ? 12.844 -3.637 10.875 1 79.38 222 SER A O 1
ATOM 1767 N N . LEU A 1 223 ? 15.008 -4.094 10.492 1 79.62 223 LEU A N 1
ATOM 1768 C CA . LEU A 1 223 ? 15.195 -2.84 9.766 1 79.62 223 LEU A CA 1
ATOM 1769 C C . LEU A 1 223 ? 14.359 -2.816 8.492 1 79.62 223 LEU A C 1
ATOM 1771 O O . LEU A 1 223 ? 13.719 -1.809 8.18 1 79.62 223 LEU A O 1
ATOM 1775 N N . ILE A 1 224 ? 14.336 -3.904 7.844 1 80.5 224 ILE A N 1
ATOM 1776 C CA . ILE A 1 224 ? 13.562 -4.016 6.613 1 80.5 224 ILE A CA 1
ATOM 1777 C C . ILE A 1 224 ? 12.07 -3.869 6.918 1 80.5 224 ILE A C 1
ATOM 1779 O O . ILE A 1 224 ? 11.359 -3.127 6.238 1 80.5 224 ILE A O 1
ATOM 1783 N N . LEU A 1 225 ? 11.664 -4.492 7.957 1 81.69 225 LEU A N 1
ATOM 1784 C CA . LEU A 1 225 ? 10.25 -4.496 8.297 1 81.69 225 LEU A CA 1
ATOM 1785 C C . LEU A 1 225 ? 9.781 -3.102 8.695 1 81.69 225 LEU A C 1
ATOM 1787 O O . LEU A 1 225 ? 8.758 -2.619 8.211 1 81.69 225 LEU A O 1
ATOM 1791 N N . VAL A 1 226 ? 10.555 -2.441 9.477 1 81.19 226 VAL A N 1
ATOM 1792 C CA . VAL A 1 226 ? 10.227 -1.088 9.914 1 81.19 226 VAL A CA 1
ATOM 1793 C C . VAL A 1 226 ? 10.195 -0.149 8.711 1 81.19 226 VAL A C 1
ATOM 1795 O O . VAL A 1 226 ? 9.273 0.652 8.562 1 81.19 226 VAL A O 1
ATOM 1798 N N . ASP A 1 227 ? 11.172 -0.348 7.859 1 81.56 227 ASP A N 1
ATOM 1799 C CA . ASP A 1 227 ? 11.273 0.503 6.676 1 81.56 227 ASP A CA 1
ATOM 1800 C C . ASP A 1 227 ? 10.078 0.306 5.75 1 81.56 227 ASP A C 1
ATOM 1802 O O . ASP A 1 227 ? 9.531 1.274 5.219 1 81.56 227 ASP A O 1
ATOM 1806 N N . GLN A 1 228 ? 9.648 -0.86 5.609 1 77.94 228 GLN A N 1
ATOM 1807 C CA . GLN A 1 228 ? 8.602 -1.134 4.633 1 77.94 228 GLN A CA 1
ATOM 1808 C C . GLN A 1 228 ? 7.223 -0.772 5.188 1 77.94 228 GLN A C 1
ATOM 1810 O O . GLN A 1 228 ? 6.367 -0.263 4.457 1 77.94 228 GLN A O 1
ATOM 1815 N N . VAL A 1 229 ? 7.059 -0.951 6.453 1 79.94 229 VAL A N 1
ATOM 1816 C CA . VAL A 1 229 ? 5.789 -0.579 7.066 1 79.94 229 VAL A CA 1
ATOM 1817 C C . VAL A 1 229 ? 5.629 0.94 7.047 1 79.94 229 VAL A C 1
ATOM 1819 O O . VAL A 1 229 ? 4.516 1.453 6.938 1 79.94 229 VAL A O 1
ATOM 1822 N N . THR A 1 230 ? 6.766 1.621 7.113 1 83.31 230 THR A N 1
ATOM 1823 C CA . THR A 1 230 ? 6.719 3.078 7.176 1 83.31 230 THR A CA 1
ATOM 1824 C C . THR A 1 230 ? 7.184 3.693 5.863 1 83.31 230 THR A C 1
ATOM 1826 O O . THR A 1 230 ? 7.684 4.82 5.84 1 83.31 230 THR A O 1
ATOM 1829 N N . ALA A 1 231 ? 7.098 2.939 4.859 1 85.5 231 ALA A N 1
ATOM 1830 C CA . ALA A 1 231 ? 7.59 3.412 3.568 1 85.5 231 ALA A CA 1
ATOM 1831 C C . ALA A 1 231 ? 6.781 4.605 3.072 1 85.5 231 ALA A C 1
ATOM 1833 O O . ALA A 1 231 ? 5.551 4.562 3.051 1 85.5 231 ALA A O 1
ATOM 1834 N N . THR A 1 232 ? 7.504 5.68 2.717 1 91.5 232 THR A N 1
ATOM 1835 C CA . THR A 1 232 ? 6.871 6.848 2.115 1 91.5 232 THR A CA 1
ATOM 1836 C C . THR A 1 232 ? 7.234 6.961 0.637 1 91.5 232 THR A C 1
ATOM 1838 O O . THR A 1 232 ? 6.574 7.676 -0.118 1 91.5 232 THR A O 1
ATOM 1841 N N . GLU A 1 233 ? 8.281 6.23 0.282 1 92.12 233 GLU A N 1
ATOM 1842 C CA . GLU A 1 233 ? 8.797 6.223 -1.082 1 92.12 233 GLU A CA 1
ATOM 1843 C C . GLU A 1 233 ? 8.633 4.848 -1.725 1 92.12 233 GLU A C 1
ATOM 1845 O O . GLU A 1 233 ? 8.117 3.92 -1.094 1 92.12 233 GLU A O 1
ATOM 1850 N N . GLY A 1 234 ? 9.016 4.652 -2.979 1 92.69 234 GLY A N 1
ATOM 1851 C CA . GLY A 1 234 ? 8.906 3.357 -3.631 1 92.69 234 GLY A CA 1
ATOM 1852 C C . GLY A 1 234 ? 7.48 3.01 -4.027 1 92.69 234 GLY A C 1
ATOM 1853 O O . GLY A 1 234 ? 6.82 3.775 -4.73 1 92.69 234 GLY A O 1
ATOM 1854 N N . ALA A 1 235 ? 7.027 1.918 -3.443 1 93.31 235 ALA A N 1
ATOM 1855 C CA . ALA A 1 235 ? 5.754 1.346 -3.863 1 93.31 235 ALA A CA 1
ATOM 1856 C C . ALA A 1 235 ? 4.609 2.338 -3.656 1 93.31 235 ALA A C 1
ATOM 1858 O O . ALA A 1 235 ? 3.787 2.539 -4.551 1 93.31 235 ALA A O 1
ATOM 1859 N N . PRO A 1 236 ? 4.531 3.053 -2.477 1 95.25 236 PRO A N 1
ATOM 1860 C CA . PRO A 1 236 ? 3.42 3.988 -2.297 1 95.25 236 PRO A CA 1
ATOM 1861 C C . PRO A 1 236 ? 3.387 5.082 -3.361 1 95.25 236 PRO A C 1
ATOM 1863 O O . PRO A 1 236 ? 2.312 5.445 -3.844 1 95.25 236 PRO A O 1
ATOM 1866 N N . VAL A 1 237 ? 4.531 5.578 -3.75 1 97.12 237 VAL A N 1
ATOM 1867 C CA . VAL A 1 237 ? 4.605 6.641 -4.75 1 97.12 237 VAL A CA 1
ATOM 1868 C C . VAL A 1 237 ? 4.266 6.074 -6.129 1 97.12 237 VAL A C 1
ATOM 1870 O O . VAL A 1 237 ? 3.484 6.668 -6.875 1 97.12 237 VAL A O 1
ATOM 1873 N N . ASP A 1 238 ? 4.82 4.898 -6.449 1 96.31 238 ASP A N 1
ATOM 1874 C CA . ASP A 1 238 ? 4.586 4.285 -7.754 1 96.31 238 ASP A CA 1
ATOM 1875 C C . ASP A 1 238 ? 3.111 3.945 -7.945 1 96.31 238 ASP A C 1
ATOM 1877 O O . ASP A 1 238 ? 2.543 4.211 -9.008 1 96.31 238 ASP A O 1
ATOM 1881 N N . ARG A 1 239 ? 2.504 3.363 -6.941 1 97.88 239 ARG A N 1
ATOM 1882 C CA . ARG A 1 239 ? 1.092 3.002 -6.984 1 97.88 239 ARG A CA 1
ATOM 1883 C C . ARG A 1 239 ? 0.212 4.242 -7.109 1 97.88 239 ARG A C 1
ATOM 1885 O O . ARG A 1 239 ? -0.731 4.262 -7.902 1 97.88 239 ARG A O 1
ATOM 1892 N N . SER A 1 240 ? 0.558 5.312 -6.348 1 98.44 240 SER A N 1
ATOM 1893 C CA . SER A 1 240 ? -0.195 6.562 -6.406 1 98.44 240 SER A CA 1
ATOM 1894 C C . SER A 1 240 ? -0.096 7.199 -7.789 1 98.44 240 SER A C 1
ATOM 1896 O O . SER A 1 240 ? -1.105 7.629 -8.352 1 98.44 240 SER A O 1
ATOM 1898 N N . ARG A 1 241 ? 1.096 7.211 -8.289 1 97.94 241 ARG A N 1
ATOM 1899 C CA . ARG A 1 241 ? 1.327 7.777 -9.617 1 97.94 241 ARG A CA 1
ATOM 1900 C C . ARG A 1 241 ? 0.531 7.027 -10.68 1 97.94 241 ARG A C 1
ATOM 1902 O O . ARG A 1 241 ? -0.1 7.645 -11.539 1 97.94 241 ARG A O 1
ATOM 1909 N N . SER A 1 242 ? 0.543 5.723 -10.578 1 98 242 SER A N 1
ATOM 1910 C CA . SER A 1 242 ? -0.166 4.898 -11.555 1 98 242 SER A CA 1
ATOM 1911 C C . SER A 1 242 ? -1.673 5.121 -11.469 1 98 242 SER A C 1
ATOM 1913 O O . SER A 1 242 ? -2.355 5.172 -12.492 1 98 242 SER A O 1
ATOM 1915 N N . TRP A 1 243 ? -2.188 5.203 -10.242 1 98.31 243 TRP A N 1
ATOM 1916 C CA . TRP A 1 243 ? -3.609 5.488 -10.07 1 98.31 243 TRP A CA 1
ATOM 1917 C C . TRP A 1 243 ? -3.973 6.836 -10.688 1 98.31 243 TRP A C 1
ATOM 1919 O O . TRP A 1 243 ? -4.93 6.934 -11.453 1 98.31 243 TRP A O 1
ATOM 1929 N N . CYS A 1 244 ? -3.176 7.855 -10.406 1 98.38 244 CYS A N 1
ATOM 1930 C CA . CYS A 1 244 ? -3.42 9.18 -10.961 1 98.38 244 CYS A CA 1
ATOM 1931 C C . CYS A 1 244 ? -3.387 9.148 -12.484 1 98.38 244 CYS A C 1
ATOM 1933 O O . CYS A 1 244 ? -4.25 9.734 -13.141 1 98.38 244 CYS A O 1
ATOM 1935 N N . ASN A 1 245 ? -2.41 8.414 -13.016 1 96.88 245 ASN A N 1
ATOM 1936 C CA . ASN A 1 245 ? -2.32 8.281 -14.461 1 96.88 245 ASN A CA 1
ATOM 1937 C C . ASN A 1 245 ? -3.562 7.605 -15.039 1 96.88 245 ASN A C 1
ATOM 1939 O O . ASN A 1 245 ? -4.059 8.008 -16.094 1 96.88 245 ASN A O 1
ATOM 1943 N N . ALA A 1 246 ? -4.004 6.629 -14.359 1 96.19 246 ALA A N 1
ATOM 1944 C CA . ALA A 1 246 ? -5.148 5.852 -14.828 1 96.19 246 ALA A CA 1
ATOM 1945 C C . ALA A 1 246 ? -6.398 6.719 -14.922 1 96.19 246 ALA A C 1
ATOM 1947 O O . ALA A 1 246 ? -7.273 6.465 -15.758 1 96.19 246 ALA A O 1
ATOM 1948 N N . ILE A 1 247 ? -6.484 7.754 -14.109 1 96 247 ILE A N 1
ATOM 1949 C CA . ILE A 1 247 ? -7.688 8.578 -14.125 1 96 247 ILE A CA 1
ATOM 1950 C C . ILE A 1 247 ? -7.375 9.93 -14.766 1 96 247 ILE A C 1
ATOM 1952 O O . ILE A 1 247 ? -8.188 10.859 -14.695 1 96 247 ILE A O 1
ATOM 1956 N N . GLY A 1 248 ? -6.148 10.078 -15.266 1 95.31 248 GLY A N 1
ATOM 1957 C CA . GLY A 1 248 ? -5.785 11.266 -16.031 1 95.31 248 GLY A CA 1
ATOM 1958 C C . GLY A 1 248 ? -5.473 12.461 -15.148 1 95.31 248 GLY A C 1
ATOM 1959 O O . GLY A 1 248 ? -5.734 13.609 -15.531 1 95.31 248 GLY A O 1
ATOM 1960 N N . VAL A 1 249 ? -5 12.281 -13.977 1 97.69 249 VAL A N 1
ATOM 1961 C CA . VAL A 1 249 ? -4.703 13.352 -13.031 1 97.69 249 VAL A CA 1
ATOM 1962 C C . VAL A 1 249 ? -3.189 13.531 -12.914 1 97.69 249 VAL A C 1
ATOM 1964 O O . VAL A 1 249 ? -2.461 12.562 -12.672 1 97.69 249 VAL A O 1
ATOM 1967 N N . PRO A 1 250 ? -2.717 14.812 -13.102 1 98.19 250 PRO A N 1
ATOM 1968 C CA . PRO A 1 250 ? -1.289 15.039 -12.875 1 98.19 250 PRO A CA 1
ATOM 1969 C C . PRO A 1 250 ? -0.863 14.75 -11.438 1 98.19 250 PRO A C 1
ATOM 1971 O O . PRO A 1 250 ? -1.584 15.086 -10.492 1 98.19 250 PRO A O 1
ATOM 1974 N N . PHE A 1 251 ? 0.237 14.102 -11.344 1 98.44 251 PHE A N 1
ATOM 1975 C CA . PHE A 1 251 ? 0.78 13.711 -10.055 1 98.44 251 PHE A CA 1
ATOM 1976 C C . PHE A 1 251 ? 2.168 14.305 -9.844 1 98.44 251 PHE A C 1
ATOM 1978 O O . PHE A 1 251 ? 3.061 14.117 -10.672 1 98.44 251 PHE A O 1
ATOM 1985 N N . PHE A 1 252 ? 2.379 15.062 -8.719 1 98.56 252 PHE A N 1
ATOM 1986 C CA . PHE A 1 252 ? 3.666 15.641 -8.359 1 98.56 252 PHE A CA 1
ATOM 1987 C C . PHE A 1 252 ? 4.16 15.07 -7.035 1 98.56 252 PHE A C 1
ATOM 1989 O O . PHE A 1 252 ? 3.445 15.102 -6.031 1 98.56 252 PHE A O 1
ATOM 1996 N N . ARG A 1 253 ? 5.316 14.5 -7.031 1 98.31 253 ARG A N 1
ATOM 1997 C CA . ARG A 1 253 ? 5.973 14.016 -5.824 1 98.31 253 ARG A CA 1
ATOM 1998 C C . ARG A 1 253 ? 7.234 14.82 -5.523 1 98.31 253 ARG A C 1
ATOM 2000 O O . ARG A 1 253 ? 8.109 14.961 -6.379 1 98.31 253 ARG A O 1
ATOM 2007 N N . LEU A 1 254 ? 7.289 15.453 -4.359 1 97.62 254 LEU A N 1
ATOM 2008 C CA . LEU A 1 254 ? 8.477 16.172 -3.91 1 97.62 254 LEU A CA 1
ATOM 2009 C C . LEU A 1 254 ? 9.016 15.57 -2.615 1 97.62 254 LEU A C 1
ATOM 2011 O O . LEU A 1 254 ? 8.336 15.578 -1.59 1 97.62 254 LEU A O 1
ATOM 2015 N N . SER A 1 255 ? 10.133 15.031 -2.604 1 96.69 255 SER A N 1
ATOM 2016 C CA . SER A 1 255 ? 10.852 14.438 -1.479 1 96.69 255 SER A CA 1
ATOM 2017 C C . SER A 1 255 ? 12.359 14.516 -1.676 1 96.69 255 SER A C 1
ATOM 2019 O O . SER A 1 255 ? 12.93 13.758 -2.467 1 96.69 255 SER A O 1
ATOM 2021 N N . ALA A 1 256 ? 13.023 15.352 -0.947 1 95.62 256 ALA A N 1
ATOM 2022 C CA . ALA A 1 256 ? 14.445 15.633 -1.152 1 95.62 256 ALA A CA 1
ATOM 2023 C C . ALA A 1 256 ? 15.312 14.461 -0.705 1 95.62 256 ALA A C 1
ATOM 2025 O O . ALA A 1 256 ? 15.094 13.898 0.371 1 95.62 256 ALA A O 1
ATOM 2026 N N . PRO A 1 257 ? 16.297 14.094 -1.578 1 94.56 257 PRO A N 1
ATOM 2027 C CA . PRO A 1 257 ? 17.281 13.148 -1.065 1 94.56 257 PRO A CA 1
ATOM 2028 C C . PRO A 1 257 ? 18.078 13.703 0.117 1 94.56 257 PRO A C 1
ATOM 2030 O O . PRO A 1 257 ? 18.484 14.867 0.1 1 94.56 257 PRO A O 1
ATOM 2033 N N . LEU A 1 258 ? 18.25 12.906 1.104 1 93.81 258 LEU A N 1
ATOM 2034 C CA . LEU A 1 258 ? 19 13.312 2.281 1 93.81 258 LEU A CA 1
ATOM 2035 C C . LEU A 1 258 ? 20.453 12.852 2.184 1 93.81 258 LEU A C 1
ATOM 2037 O O . LEU A 1 258 ? 20.734 11.812 1.582 1 93.81 258 LEU A O 1
ATOM 2041 N N . HIS A 1 259 ? 21.312 13.57 2.781 1 91.44 259 HIS A N 1
ATOM 2042 C CA . HIS A 1 259 ? 22.734 13.258 2.746 1 91.44 259 HIS A CA 1
ATOM 2043 C C . HIS A 1 259 ? 23.047 12.016 3.576 1 91.44 259 HIS A C 1
ATOM 2045 O O . HIS A 1 259 ? 24.078 11.367 3.361 1 91.44 259 HIS A O 1
ATOM 2051 N N . LYS A 1 260 ? 22.234 11.758 4.523 1 88.88 260 LYS A N 1
ATOM 2052 C CA . LYS A 1 260 ? 22.375 10.555 5.34 1 88.88 260 LYS A CA 1
ATOM 2053 C C . LYS A 1 260 ? 21.031 10.156 5.957 1 88.88 260 LYS A C 1
ATOM 2055 O O . LYS A 1 260 ? 20.047 10.891 5.852 1 88.88 260 LYS A O 1
ATOM 2060 N N . ASP A 1 261 ? 21.062 8.977 6.508 1 84.38 261 ASP A N 1
ATOM 2061 C CA . ASP A 1 261 ? 19.891 8.547 7.27 1 84.38 261 ASP A CA 1
ATOM 2062 C C . ASP A 1 261 ? 19.812 9.281 8.609 1 84.38 261 ASP A C 1
ATOM 2064 O O . ASP A 1 261 ? 20.656 9.07 9.484 1 84.38 261 ASP A O 1
ATOM 2068 N N . ILE A 1 262 ? 18.859 10.195 8.703 1 80.62 262 ILE A N 1
ATOM 2069 C CA . ILE A 1 262 ? 18.688 10.977 9.922 1 80.62 262 ILE A CA 1
ATOM 2070 C C . ILE A 1 262 ? 17.562 10.375 10.773 1 80.62 262 ILE A C 1
ATOM 2072 O O . ILE A 1 262 ? 16.422 10.297 10.328 1 80.62 262 ILE A O 1
ATOM 2076 N N . GLY A 1 263 ? 17.891 9.961 11.938 1 78.75 263 GLY A N 1
ATOM 2077 C CA . GLY A 1 263 ? 16.922 9.344 12.828 1 78.75 263 GLY A CA 1
ATOM 2078 C C . GLY A 1 263 ? 15.836 10.297 13.289 1 78.75 263 GLY A C 1
ATOM 2079 O O . GLY A 1 263 ? 16.078 11.508 13.406 1 78.75 263 GLY A O 1
ATOM 2080 N N . LEU A 1 264 ? 14.688 9.781 13.586 1 72.25 264 LEU A N 1
ATOM 2081 C CA . LEU A 1 264 ? 13.5 10.539 13.977 1 72.25 264 LEU A CA 1
ATOM 2082 C C . LEU A 1 264 ? 13.781 11.391 15.211 1 72.25 264 LEU A C 1
ATOM 2084 O O . LEU A 1 264 ? 13.281 12.508 15.32 1 72.25 264 LEU A O 1
ATOM 2088 N N . GLY A 1 265 ? 14.672 10.961 16.062 1 72.5 265 GLY A N 1
ATOM 2089 C CA . GLY A 1 265 ? 14.883 11.648 17.328 1 72.5 265 GLY A CA 1
ATOM 2090 C C . GLY A 1 265 ? 16.141 12.5 17.344 1 72.5 265 GLY A C 1
ATOM 2091 O O . GLY A 1 265 ? 16.609 12.906 18.406 1 72.5 265 GLY A O 1
ATOM 2092 N N . THR A 1 266 ? 16.656 12.805 16.141 1 76.38 266 THR A N 1
ATOM 2093 C CA . THR A 1 266 ? 17.906 13.562 16.125 1 76.38 266 THR A CA 1
ATOM 2094 C C . THR A 1 266 ? 17.672 15 16.594 1 76.38 266 THR A C 1
ATOM 2096 O O . THR A 1 266 ? 16.672 15.625 16.219 1 76.38 266 THR A O 1
ATOM 2099 N N . LYS A 1 267 ? 18.547 15.453 17.484 1 76.75 267 LYS A N 1
ATOM 2100 C CA . LYS A 1 267 ? 18.516 16.844 17.938 1 76.75 267 LYS A CA 1
ATOM 2101 C C . LYS A 1 267 ? 19.781 17.578 17.5 1 76.75 267 LYS A C 1
ATOM 2103 O O . LYS A 1 267 ? 20.031 18.703 17.938 1 76.75 267 LYS A O 1
ATOM 2108 N N . ASP A 1 268 ? 20.547 16.906 16.703 1 82.75 268 ASP A N 1
ATOM 2109 C CA . ASP A 1 268 ? 21.828 17.5 16.281 1 82.75 268 ASP A CA 1
ATOM 2110 C C . ASP A 1 268 ? 21.594 18.641 15.289 1 82.75 268 ASP A C 1
ATOM 2112 O O . ASP A 1 268 ? 21.062 18.422 14.195 1 82.75 268 ASP A O 1
ATOM 2116 N N . ASP A 1 269 ? 22.062 19.781 15.703 1 85.19 269 ASP A N 1
ATOM 2117 C CA . ASP A 1 269 ? 21.844 20.984 14.891 1 85.19 269 ASP A CA 1
ATOM 2118 C C . ASP A 1 269 ? 22.531 20.859 13.539 1 85.19 269 ASP A C 1
ATOM 2120 O O . ASP A 1 269 ? 22.031 21.375 12.531 1 85.19 269 ASP A O 1
ATOM 2124 N N . HIS A 1 270 ? 23.625 20.234 13.562 1 89.38 270 HIS A N 1
ATOM 2125 C CA . HIS A 1 270 ? 24.344 20.062 12.305 1 89.38 270 HIS A CA 1
ATOM 2126 C C . HIS A 1 270 ? 23.562 19.188 11.336 1 89.38 270 HIS A C 1
ATOM 2128 O O . HIS A 1 270 ? 23.453 19.516 10.148 1 89.38 270 HIS A O 1
ATOM 2134 N N . ASP A 1 271 ? 23.047 18.125 11.836 1 88.31 271 ASP A N 1
ATOM 2135 C CA . ASP A 1 271 ? 22.25 17.219 11.008 1 88.31 271 ASP A CA 1
ATOM 2136 C C . ASP A 1 271 ? 21 17.922 10.477 1 88.31 271 ASP A C 1
ATOM 2138 O O . ASP A 1 271 ? 20.656 17.781 9.297 1 88.31 271 ASP A O 1
ATOM 2142 N N . ILE A 1 272 ? 20.375 18.656 11.32 1 86.88 272 ILE A N 1
ATOM 2143 C CA . ILE A 1 272 ? 19.156 19.344 10.938 1 86.88 272 ILE A CA 1
ATOM 2144 C C . ILE A 1 272 ? 19.469 20.422 9.898 1 86.88 272 ILE A C 1
ATOM 2146 O O . ILE A 1 272 ? 18.75 20.562 8.906 1 86.88 272 ILE A O 1
ATOM 2150 N N . ALA A 1 273 ? 20.547 21.172 10.117 1 90.25 273 ALA A N 1
ATOM 2151 C CA . ALA A 1 273 ? 20.969 22.203 9.164 1 90.25 273 ALA A CA 1
ATOM 2152 C C . ALA A 1 273 ? 21.281 21.578 7.805 1 90.25 273 ALA A C 1
ATOM 2154 O O . ALA A 1 273 ? 20.906 22.125 6.766 1 90.25 273 ALA A O 1
ATOM 2155 N N . ARG A 1 274 ? 21.906 20.5 7.855 1 92.62 274 ARG A N 1
ATOM 2156 C CA . ARG A 1 274 ? 22.266 19.828 6.605 1 92.62 274 ARG A CA 1
ATOM 2157 C C . ARG A 1 274 ? 21.031 19.297 5.895 1 92.62 274 ARG A C 1
ATOM 2159 O O . ARG A 1 274 ? 20.969 19.297 4.664 1 92.62 274 ARG A O 1
ATOM 2166 N N . MET A 1 275 ? 20.094 18.812 6.629 1 91.5 275 MET A N 1
ATOM 2167 C CA . MET A 1 275 ? 18.828 18.359 6.051 1 91.5 275 MET A CA 1
ATOM 2168 C C . MET A 1 275 ? 18.125 19.516 5.34 1 91.5 275 MET A C 1
ATOM 2170 O O . MET A 1 275 ? 17.594 19.344 4.242 1 91.5 275 MET A O 1
ATOM 2174 N N . MET A 1 276 ? 18.141 20.672 6.027 1 91.19 276 MET A N 1
ATOM 2175 C CA . MET A 1 276 ? 17.547 21.859 5.418 1 91.19 276 MET A CA 1
ATOM 2176 C C . MET A 1 276 ? 18.281 22.234 4.133 1 91.19 276 MET A C 1
ATOM 2178 O O . MET A 1 276 ? 17.641 22.609 3.143 1 91.19 276 MET A O 1
ATOM 2182 N N . TRP A 1 277 ? 19.578 22.047 4.195 1 93.94 277 TRP A N 1
ATOM 2183 C CA . TRP A 1 277 ? 20.391 22.344 3.014 1 93.94 277 TRP A CA 1
ATOM 2184 C C . TRP A 1 277 ? 20.078 21.359 1.887 1 93.94 277 TRP A C 1
ATOM 2186 O O . TRP A 1 277 ? 20.031 21.75 0.717 1 93.94 277 TRP A O 1
ATOM 2196 N N . ASP A 1 278 ? 19.906 20.094 2.203 1 95.69 278 ASP A N 1
ATOM 2197 C CA . ASP A 1 278 ? 19.5 19.094 1.216 1 95.69 278 ASP A CA 1
ATOM 2198 C C . ASP A 1 278 ? 18.219 19.531 0.489 1 95.69 278 ASP A C 1
ATOM 2200 O O . ASP A 1 278 ? 18.109 19.359 -0.727 1 95.69 278 ASP A O 1
ATOM 2204 N N . CYS A 1 279 ? 17.281 20.078 1.266 1 95.19 279 CYS A N 1
ATOM 2205 C CA . CYS A 1 279 ? 16.016 20.531 0.707 1 95.19 279 CYS A CA 1
ATOM 2206 C C . CYS A 1 279 ? 16.203 21.719 -0.219 1 95.19 279 CYS A C 1
ATOM 2208 O O . CYS A 1 279 ? 15.633 21.766 -1.308 1 95.19 279 CYS A O 1
ATOM 2210 N N . VAL A 1 280 ? 17.078 22.672 0.164 1 95.12 280 VAL A N 1
ATOM 2211 C CA . VAL A 1 280 ? 17.359 23.844 -0.647 1 95.12 280 VAL A CA 1
ATOM 2212 C C . VAL A 1 280 ? 18 23.422 -1.963 1 95.12 280 VAL A C 1
ATOM 2214 O O . VAL A 1 280 ? 17.625 23.906 -3.033 1 95.12 280 VAL A O 1
ATOM 2217 N N . GLU A 1 281 ? 18.969 22.484 -1.858 1 96.56 281 GLU A N 1
ATOM 2218 C CA . GLU A 1 281 ? 19.641 21.984 -3.055 1 96.56 281 GLU A CA 1
ATOM 2219 C C . GLU A 1 281 ? 18.656 21.297 -3.988 1 96.56 281 GLU A C 1
ATOM 2221 O O . GLU A 1 281 ? 18.656 21.547 -5.195 1 96.56 281 GLU A O 1
ATOM 2226 N N . TYR A 1 282 ? 17.875 20.531 -3.434 1 97.44 282 TYR A N 1
ATOM 2227 C CA . TYR A 1 282 ? 16.875 19.781 -4.199 1 97.44 282 TYR A CA 1
ATOM 2228 C C . TYR A 1 282 ? 15.93 20.719 -4.93 1 97.44 282 TYR A C 1
ATOM 2230 O O . TYR A 1 282 ? 15.688 20.547 -6.129 1 97.44 282 TYR A O 1
ATOM 2238 N N . THR A 1 283 ? 15.336 21.719 -4.238 1 96.88 283 THR A N 1
ATOM 2239 C CA . THR A 1 283 ? 14.344 22.609 -4.824 1 96.88 283 THR A CA 1
ATOM 2240 C C . THR A 1 283 ? 14.992 23.531 -5.855 1 96.88 283 THR A C 1
ATOM 2242 O O . THR A 1 283 ? 14.359 23.922 -6.84 1 96.88 283 THR A O 1
ATOM 2245 N N . SER A 1 284 ? 16.281 23.797 -5.621 1 96.44 284 SER A N 1
ATOM 2246 C CA . SER A 1 284 ? 17.016 24.594 -6.609 1 96.44 284 SER A CA 1
ATOM 2247 C C . SER A 1 284 ? 17.203 23.812 -7.902 1 96.44 284 SER A C 1
ATOM 2249 O O . SER A 1 284 ? 17.016 24.359 -8.992 1 96.44 284 SER A O 1
ATOM 2251 N N . LYS A 1 285 ? 17.516 22.547 -7.773 1 97 285 LYS A N 1
ATOM 2252 C CA . LYS A 1 285 ? 17.75 21.688 -8.93 1 97 285 LYS A CA 1
ATOM 2253 C C . LYS A 1 285 ? 16.453 21.375 -9.656 1 97 285 LYS A C 1
ATOM 2255 O O . LYS A 1 285 ? 16.453 21.141 -10.867 1 97 285 LYS A O 1
ATOM 2260 N N . HIS A 1 286 ? 15.359 21.422 -8.953 1 97.06 286 HIS A N 1
ATOM 2261 C CA . HIS A 1 286 ? 14.078 21.016 -9.531 1 97.06 286 HIS A CA 1
ATOM 2262 C C . HIS A 1 286 ? 13.164 22.219 -9.734 1 97.06 286 HIS A C 1
ATOM 2264 O O . HIS A 1 286 ? 11.938 22.094 -9.68 1 97.06 286 HIS A O 1
ATOM 2270 N N . ARG A 1 287 ? 13.703 23.359 -9.922 1 96.38 287 ARG A N 1
ATOM 2271 C CA . ARG A 1 287 ? 12.953 24.594 -10.094 1 96.38 287 ARG A CA 1
ATOM 2272 C C . ARG A 1 287 ? 11.969 24.484 -11.258 1 96.38 287 ARG A C 1
ATOM 2274 O O . ARG A 1 287 ? 10.82 24.922 -11.156 1 96.38 287 ARG A O 1
ATOM 2281 N N . PRO A 1 288 ? 12.391 23.891 -12.406 1 97.44 288 PRO A N 1
ATOM 2282 C CA . PRO A 1 288 ? 11.43 23.766 -13.5 1 97.44 288 PRO A CA 1
ATOM 2283 C C . PRO A 1 288 ? 10.227 22.891 -13.141 1 97.44 288 PRO A C 1
ATOM 2285 O O . PRO A 1 288 ? 9.102 23.188 -13.562 1 97.44 288 PRO A O 1
ATOM 2288 N N . TYR A 1 289 ? 10.531 21.828 -12.43 1 97.56 289 TYR A N 1
ATOM 2289 C CA . TYR A 1 289 ? 9.484 20.938 -11.961 1 97.56 289 TYR A CA 1
ATOM 2290 C C . TYR A 1 289 ? 8.508 21.672 -11.055 1 97.56 289 TYR A C 1
ATOM 2292 O O . TYR A 1 289 ? 7.289 21.531 -11.195 1 97.56 289 TYR A O 1
ATOM 2300 N N . ILE A 1 290 ? 8.969 22.516 -10.188 1 98.06 290 ILE A N 1
ATOM 2301 C CA . ILE A 1 290 ? 8.164 23.297 -9.258 1 98.06 290 ILE A CA 1
ATOM 2302 C C . ILE A 1 290 ? 7.391 24.375 -10.023 1 98.06 290 ILE A C 1
ATOM 2304 O O . ILE A 1 290 ? 6.223 24.625 -9.727 1 98.06 290 ILE A O 1
ATOM 2308 N N . ALA A 1 291 ? 8.008 24.938 -10.992 1 97.94 291 ALA A N 1
ATOM 2309 C CA . ALA A 1 291 ? 7.344 25.953 -11.82 1 97.94 291 ALA A CA 1
ATOM 2310 C C . ALA A 1 291 ? 6.156 25.344 -12.57 1 97.94 291 ALA A C 1
ATOM 2312 O O . ALA A 1 291 ? 5.109 25.984 -12.695 1 97.94 291 ALA A O 1
ATOM 2313 N N . LYS A 1 292 ? 6.363 24.141 -13.078 1 98.12 292 LYS A N 1
ATOM 2314 C CA . LYS A 1 292 ? 5.277 23.438 -13.758 1 98.12 292 LYS A CA 1
ATOM 2315 C C . LYS A 1 292 ? 4.105 23.203 -12.812 1 98.12 292 LYS A C 1
ATOM 2317 O O . LYS A 1 292 ? 2.947 23.406 -13.195 1 98.12 292 LYS A O 1
ATOM 2322 N N . LEU A 1 293 ? 4.422 22.75 -11.617 1 98.12 293 LEU A N 1
ATOM 2323 C CA . LEU A 1 293 ? 3.395 22.547 -10.602 1 98.12 293 LEU A CA 1
ATOM 2324 C C . LEU A 1 293 ? 2.637 23.844 -10.328 1 98.12 293 LEU A C 1
ATOM 2326 O O . LEU A 1 293 ? 1.403 23.859 -10.32 1 98.12 293 LEU A O 1
ATOM 2330 N N . CYS A 1 294 ? 3.348 24.938 -10.164 1 97.94 294 CYS A N 1
ATOM 2331 C CA . CYS A 1 294 ? 2.74 26.219 -9.836 1 97.94 294 CYS A CA 1
ATOM 2332 C C . CYS A 1 294 ? 1.866 26.719 -10.984 1 97.94 294 CYS A C 1
ATOM 2334 O O . CYS A 1 294 ? 0.782 27.266 -10.758 1 97.94 294 CYS A O 1
ATOM 2336 N N . SER A 1 295 ? 2.35 26.531 -12.203 1 97.81 295 SER A N 1
ATOM 2337 C CA . SER A 1 295 ? 1.557 26.906 -13.367 1 97.81 295 SER A CA 1
ATOM 2338 C C . SER A 1 295 ? 0.241 26.141 -13.414 1 97.81 295 SER A C 1
ATOM 2340 O O . SER A 1 295 ? -0.81 26.719 -13.703 1 97.81 295 SER A O 1
ATOM 2342 N N . LEU A 1 296 ? 0.333 24.891 -13.141 1 97.75 296 LEU A N 1
ATOM 2343 C CA . LEU A 1 296 ? -0.863 24.062 -13.141 1 97.75 296 LEU A CA 1
ATOM 2344 C C . LEU A 1 296 ? -1.827 24.484 -12.039 1 97.75 296 LEU A C 1
ATOM 2346 O O . LEU A 1 296 ? -3.035 24.578 -12.273 1 97.75 296 LEU A O 1
ATOM 2350 N N . LEU A 1 297 ? -1.292 24.734 -10.828 1 96.94 297 LEU A N 1
ATOM 2351 C CA . LEU A 1 297 ? -2.123 25.172 -9.711 1 96.94 297 LEU A CA 1
ATOM 2352 C C . LEU A 1 297 ? -2.852 26.469 -10.031 1 96.94 297 LEU A C 1
ATOM 2354 O O . LEU A 1 297 ? -4.047 26.594 -9.766 1 96.94 297 LEU A O 1
ATOM 2358 N N . LYS A 1 298 ? -2.168 27.375 -10.641 1 96.5 298 LYS A N 1
ATOM 2359 C CA . LYS A 1 298 ? -2.771 28.656 -11.008 1 96.5 298 LYS A CA 1
ATOM 2360 C C . LYS A 1 298 ? -3.859 28.469 -12.062 1 96.5 298 LYS A C 1
ATOM 2362 O O . LYS A 1 298 ? -4.871 29.172 -12.047 1 96.5 298 LYS A O 1
ATOM 2367 N N . ARG A 1 299 ? -3.615 27.578 -12.922 1 96.5 299 ARG A N 1
ATOM 2368 C CA . ARG A 1 299 ? -4.609 27.281 -13.953 1 96.5 299 ARG A CA 1
ATOM 2369 C C . ARG A 1 299 ? -5.863 26.672 -13.344 1 96.5 299 ARG A C 1
ATOM 2371 O O . ARG A 1 299 ? -6.98 27 -13.742 1 96.5 299 ARG A O 1
ATOM 2378 N N . ILE A 1 300 ? -5.688 25.734 -12.438 1 94.75 300 ILE A N 1
ATOM 2379 C CA . ILE A 1 300 ? -6.805 25.078 -11.766 1 94.75 300 ILE A CA 1
ATOM 2380 C C . ILE A 1 300 ? -7.543 26.078 -10.891 1 94.75 300 ILE A C 1
ATOM 2382 O O . ILE A 1 300 ? -8.773 26.125 -10.875 1 94.75 300 ILE A O 1
ATOM 2386 N N . GLY A 1 301 ? -6.762 26.891 -10.117 1 93 301 GLY A N 1
ATOM 2387 C CA . GLY A 1 301 ? -7.352 27.922 -9.273 1 93 301 GLY A CA 1
ATOM 2388 C C . GLY A 1 301 ? -7.512 27.5 -7.828 1 93 301 GLY A C 1
ATOM 2389 O O . GLY A 1 301 ? -7.293 26.328 -7.492 1 93 301 GLY A O 1
ATOM 2390 N N . LYS A 1 302 ? -7.891 28.484 -7.004 1 91.12 302 LYS A N 1
ATOM 2391 C CA . LYS A 1 302 ? -8.055 28.266 -5.57 1 91.12 302 LYS A CA 1
ATOM 2392 C C . LYS A 1 302 ? -9.43 27.672 -5.258 1 91.12 302 LYS A C 1
ATOM 2394 O O . LYS A 1 302 ? -10.359 27.797 -6.059 1 91.12 302 LYS A O 1
ATOM 2399 N N . THR A 1 303 ? -9.414 26.875 -4.164 1 82.62 303 THR A N 1
ATOM 2400 C CA . THR A 1 303 ? -10.68 26.328 -3.701 1 82.62 303 THR A CA 1
ATOM 2401 C C . THR A 1 303 ? -11.633 27.438 -3.266 1 82.62 303 THR A C 1
ATOM 2403 O O . THR A 1 303 ? -11.227 28.359 -2.559 1 82.62 303 THR A O 1
ATOM 2406 N N . PRO A 1 304 ? -12.867 27.359 -3.848 1 67.38 304 PRO A N 1
ATOM 2407 C CA . PRO A 1 304 ? -13.805 28.422 -3.471 1 67.38 304 PRO A CA 1
ATOM 2408 C C . PRO A 1 304 ? -14.086 28.453 -1.97 1 67.38 304 PRO A C 1
ATOM 2410 O O . PRO A 1 304 ? -14.148 27.406 -1.328 1 67.38 304 PRO A O 1
ATOM 2413 N N . ILE A 1 305 ? -13.828 29.531 -1.295 1 60.06 305 ILE A N 1
ATOM 2414 C CA . ILE A 1 305 ? -14.055 29.734 0.133 1 60.06 305 ILE A CA 1
ATOM 2415 C C . ILE A 1 305 ? -15.484 29.328 0.49 1 60.06 305 ILE A C 1
ATOM 2417 O O . ILE A 1 305 ? -15.727 28.766 1.56 1 60.06 305 ILE A O 1
ATOM 2421 N N . GLU A 1 306 ? -16.578 29.562 -0.315 1 54.19 306 GLU A N 1
ATOM 2422 C CA . GLU A 1 306 ? -17.984 29.359 0.031 1 54.19 306 GLU A CA 1
ATOM 2423 C C . GLU A 1 306 ? -18.438 27.938 -0.31 1 54.19 306 GLU A C 1
ATOM 2425 O O . GLU A 1 306 ? -19.641 27.672 -0.4 1 54.19 306 GLU A O 1
ATOM 2430 N N . ARG A 1 307 ? -17.562 27.031 -0.403 1 51.84 307 ARG A N 1
ATOM 2431 C CA . ARG A 1 307 ? -18.156 25.766 -0.775 1 51.84 307 ARG A CA 1
ATOM 2432 C C . ARG A 1 307 ? -18.875 25.125 0.415 1 51.84 307 ARG A C 1
ATOM 2434 O O . ARG A 1 307 ? -18.312 25.062 1.514 1 51.84 307 ARG A O 1
ATOM 2441 N N . PRO A 1 308 ? -20.266 24.906 0.187 1 48.34 308 PRO A N 1
ATOM 2442 C CA . PRO A 1 308 ? -21.062 24.297 1.263 1 48.34 308 PRO A CA 1
ATOM 2443 C C . PRO A 1 308 ? -20.484 22.953 1.726 1 48.34 308 PRO A C 1
ATOM 2445 O O . PRO A 1 308 ? -20.016 22.172 0.906 1 48.34 308 PRO A O 1
ATOM 2448 N N . ARG A 1 309 ? -20.094 22.969 2.879 1 48.25 309 ARG A N 1
ATOM 2449 C CA . ARG A 1 309 ? -19.781 21.688 3.492 1 48.25 309 ARG A CA 1
ATOM 2450 C C . ARG A 1 309 ? -20.938 20.719 3.352 1 48.25 309 ARG A C 1
ATOM 2452 O O . ARG A 1 309 ? -22.109 21.109 3.432 1 48.25 309 ARG A O 1
ATOM 2459 N N . ALA A 1 310 ? -20.938 19.641 2.725 1 43.69 310 ALA A N 1
ATOM 2460 C CA . ALA A 1 310 ? -22.016 18.656 2.609 1 43.69 310 ALA A CA 1
ATOM 2461 C C . ALA A 1 310 ? -22.672 18.391 3.961 1 43.69 310 ALA A C 1
ATOM 2463 O O . ALA A 1 310 ? -23.562 17.562 4.074 1 43.69 310 ALA A O 1
ATOM 2464 N N . LEU A 1 311 ? -22.234 18.906 5.023 1 41.34 311 LEU A N 1
ATOM 2465 C CA . LEU A 1 311 ? -22.812 18.438 6.285 1 41.34 311 LEU A CA 1
ATOM 2466 C C . LEU A 1 311 ? -24.281 18.828 6.391 1 41.34 311 LEU A C 1
ATOM 2468 O O . LEU A 1 311 ? -24.891 18.688 7.453 1 41.34 311 LEU A O 1
ATOM 2472 N N . GLN A 1 312 ? -24.844 19.672 5.512 1 38.34 312 GLN A N 1
ATOM 2473 C CA . GLN A 1 312 ? -26.141 20.031 6.094 1 38.34 312 GLN A CA 1
ATOM 2474 C C . GLN A 1 312 ? -27.062 18.812 6.164 1 38.34 312 GLN A C 1
ATOM 2476 O O . GLN A 1 312 ? -27.156 18.047 5.207 1 38.34 312 GLN A O 1
ATOM 2481 N N . THR A 1 313 ? -27.391 18.391 7.316 1 39.53 313 THR A N 1
ATOM 2482 C CA . THR A 1 313 ? -28.328 17.375 7.758 1 39.53 313 THR A CA 1
ATOM 2483 C C . THR A 1 313 ? -29.531 17.297 6.824 1 39.53 313 THR A C 1
ATOM 2485 O O . THR A 1 313 ? -30.109 18.328 6.473 1 39.53 313 THR A O 1
ATOM 2488 N N . ALA A 1 314 ? -29.734 16.312 6.172 1 40.41 314 ALA A N 1
ATOM 2489 C CA . ALA A 1 314 ? -31.047 16.125 5.551 1 40.41 314 ALA A CA 1
ATOM 2490 C C . ALA A 1 314 ? -32.156 16.547 6.496 1 40.41 314 ALA A C 1
ATOM 2492 O O . ALA A 1 314 ? -32.125 16.234 7.688 1 40.41 314 ALA A O 1
ATOM 2493 N N . PRO A 1 315 ? -33.031 17.5 6.148 1 30.5 315 PRO A N 1
ATOM 2494 C CA . PRO A 1 315 ? -34.156 17.688 7.066 1 30.5 315 PRO A CA 1
ATOM 2495 C C . PRO A 1 315 ? -34.812 16.375 7.473 1 30.5 315 PRO A C 1
ATOM 2497 O O . PRO A 1 315 ? -34.875 15.438 6.672 1 30.5 315 PRO A O 1
ATOM 2500 N N . LYS A 1 316 ? -34.906 16.078 8.789 1 36.03 316 LYS A N 1
ATOM 2501 C CA . LYS A 1 316 ? -35.75 15 9.281 1 36.03 316 LYS A CA 1
ATOM 2502 C C . LYS A 1 316 ? -37.062 14.961 8.523 1 36.03 316 LYS A C 1
ATOM 2504 O O . LYS A 1 316 ? -37.812 15.961 8.5 1 36.03 316 LYS A O 1
ATOM 2509 N N . MET A 1 317 ? -37.188 14.203 7.379 1 30.64 317 MET A N 1
ATOM 2510 C CA . MET A 1 317 ? -38.562 13.984 6.961 1 30.64 317 MET A CA 1
ATOM 2511 C C . MET A 1 317 ? -39.469 13.781 8.172 1 30.64 317 MET A C 1
ATOM 2513 O O . MET A 1 317 ? -39.188 12.945 9.031 1 30.64 317 MET A O 1
ATOM 2517 N N . GLN A 1 318 ? -40.156 14.742 8.617 1 24.55 318 GLN A N 1
ATOM 2518 C CA . GLN A 1 318 ? -41.344 14.562 9.461 1 24.55 318 GLN A CA 1
ATOM 2519 C C . GLN A 1 318 ? -42.219 13.43 8.938 1 24.55 318 GLN A C 1
ATOM 2521 O O . GLN A 1 318 ? -42.656 13.469 7.793 1 24.55 318 GLN A O 1
ATOM 2526 N N . ALA A 1 319 ? -41.969 12.25 9.367 1 29.91 319 ALA A N 1
ATOM 2527 C CA . ALA A 1 319 ? -43.031 11.266 9.305 1 29.91 319 ALA A CA 1
ATOM 2528 C C . ALA A 1 319 ? -44.375 11.906 9.602 1 29.91 319 ALA A C 1
ATOM 2530 O O . ALA A 1 319 ? -44.625 12.391 10.711 1 29.91 319 ALA A O 1
ATOM 2531 N N . GLN A 1 320 ? -44.938 12.531 8.5 1 22.14 320 GLN A N 1
ATOM 2532 C CA . GLN A 1 320 ? -46.406 12.523 8.617 1 22.14 320 GLN A CA 1
ATOM 2533 C C . GLN A 1 320 ? -46.969 11.102 8.508 1 22.14 320 GLN A C 1
ATOM 2535 O O . GLN A 1 320 ? -46.531 10.328 7.648 1 22.14 320 GLN A O 1
ATOM 2540 N N . MET B 1 1 ? -11.602 -23.516 -6.773 1 94.06 1 MET B N 1
ATOM 2541 C CA . MET B 1 1 ? -12.375 -24.719 -7.07 1 94.06 1 MET B CA 1
ATOM 2542 C C . MET B 1 1 ? -13.867 -24.422 -7.07 1 94.06 1 MET B C 1
ATOM 2544 O O . MET B 1 1 ? -14.586 -24.828 -7.977 1 94.06 1 MET B O 1
ATOM 2548 N N . ALA B 1 2 ? -14.367 -23.703 -6.059 1 94.69 2 ALA B N 1
ATOM 2549 C CA . ALA B 1 2 ? -15.781 -23.328 -5.992 1 94.69 2 ALA B CA 1
ATOM 2550 C C . ALA B 1 2 ? -16.188 -22.5 -7.207 1 94.69 2 ALA B C 1
ATOM 2552 O O . ALA B 1 2 ? -17.281 -22.672 -7.742 1 94.69 2 ALA B O 1
ATOM 2553 N N . ILE B 1 3 ? -15.32 -21.594 -7.613 1 96 3 ILE B N 1
ATOM 2554 C CA . ILE B 1 3 ? -15.602 -20.766 -8.773 1 96 3 ILE B CA 1
ATOM 2555 C C . ILE B 1 3 ? -15.711 -21.625 -10.023 1 96 3 ILE B C 1
ATOM 2557 O O . ILE B 1 3 ? -16.641 -21.469 -10.82 1 96 3 ILE B O 1
ATOM 2561 N N . GLU B 1 4 ? -14.758 -22.578 -10.188 1 96 4 GLU B N 1
ATOM 2562 C CA . GLU B 1 4 ? -14.789 -23.469 -11.352 1 96 4 GLU B CA 1
ATOM 2563 C C . GLU B 1 4 ? -16.031 -24.344 -11.344 1 96 4 GLU B C 1
ATOM 2565 O O . GLU B 1 4 ? -16.578 -24.672 -12.398 1 96 4 GLU B O 1
ATOM 2570 N N . GLU B 1 5 ? -16.375 -24.734 -10.148 1 95.62 5 GLU B N 1
ATOM 2571 C CA . GLU B 1 5 ? -17.594 -25.516 -10.031 1 95.62 5 GLU B CA 1
ATOM 2572 C C . GLU B 1 5 ? -18.797 -24.734 -10.523 1 95.62 5 GLU B C 1
ATOM 2574 O O . GLU B 1 5 ? -19.656 -25.281 -11.227 1 95.62 5 GLU B O 1
ATOM 2579 N N . GLU B 1 6 ? -18.859 -23.469 -10.164 1 95.88 6 GLU B N 1
ATOM 2580 C CA . GLU B 1 6 ? -19.953 -22.609 -10.602 1 95.88 6 GLU B CA 1
ATOM 2581 C C . GLU B 1 6 ? -19.859 -22.297 -12.094 1 95.88 6 GLU B C 1
ATOM 2583 O O . GLU B 1 6 ? -20.875 -22.266 -12.789 1 95.88 6 GLU B O 1
ATOM 2588 N N . LEU B 1 7 ? -18.688 -22.125 -12.57 1 95.31 7 LEU B N 1
ATOM 2589 C CA . LEU B 1 7 ? -18.422 -21.812 -13.969 1 95.31 7 LEU B CA 1
ATOM 2590 C C . LEU B 1 7 ? -18.641 -23.047 -14.852 1 95.31 7 LEU B C 1
ATOM 2592 O O . LEU B 1 7 ? -18.922 -22.922 -16.047 1 95.31 7 LEU B O 1
ATOM 2596 N N . LYS B 1 8 ? -18.406 -24.281 -14.336 1 95.06 8 LYS B N 1
ATOM 2597 C CA . LYS B 1 8 ? -18.5 -25.578 -14.992 1 95.06 8 LYS B CA 1
ATOM 2598 C C . LYS B 1 8 ? -17.406 -25.734 -16.047 1 95.06 8 LYS B C 1
ATOM 2600 O O . LYS B 1 8 ? -17.547 -26.516 -16.984 1 95.06 8 LYS B O 1
ATOM 2605 N N . GLU B 1 9 ? -16.391 -24.953 -15.992 1 94.31 9 GLU B N 1
ATOM 2606 C CA . GLU B 1 9 ? -15.203 -25 -16.844 1 94.31 9 GLU B CA 1
ATOM 2607 C C . GLU B 1 9 ? -14.008 -24.344 -16.156 1 94.31 9 GLU B C 1
ATOM 2609 O O . GLU B 1 9 ? -14.164 -23.688 -15.125 1 94.31 9 GLU B O 1
ATOM 2614 N N . PRO B 1 10 ? -12.805 -24.578 -16.703 1 93.56 10 PRO B N 1
ATOM 2615 C CA . PRO B 1 10 ? -11.625 -23.969 -16.078 1 93.56 10 PRO B CA 1
ATOM 2616 C C . PRO B 1 10 ? -11.688 -22.453 -16.078 1 93.56 10 PRO B C 1
ATOM 2618 O O . PRO B 1 10 ? -12.172 -21.844 -17.047 1 93.56 10 PRO B O 1
ATOM 2621 N N . ILE B 1 11 ? -11.195 -21.812 -15 1 92.62 11 ILE B N 1
ATOM 2622 C CA . ILE B 1 11 ? -11.344 -20.375 -14.797 1 92.62 11 ILE B CA 1
ATOM 2623 C C . ILE B 1 11 ? -10.18 -19.641 -15.453 1 92.62 11 ILE B C 1
ATOM 2625 O O . ILE B 1 11 ? -10.328 -18.5 -15.898 1 92.62 11 ILE B O 1
ATOM 2629 N N . TYR B 1 12 ? -9.039 -20.297 -15.586 1 90.75 12 TYR B N 1
ATOM 2630 C CA . TYR B 1 12 ? -7.781 -19.625 -15.891 1 90.75 12 TYR B CA 1
ATOM 2631 C C . TYR B 1 12 ? -7.832 -18.969 -17.266 1 90.75 12 TYR B C 1
ATOM 2633 O O . TYR B 1 12 ? -7.328 -17.859 -17.438 1 90.75 12 TYR B O 1
ATOM 2641 N N . PRO B 1 13 ? -8.57 -19.516 -18.312 1 92 13 PRO B N 1
ATOM 2642 C CA . PRO B 1 13 ? -8.609 -18.906 -19.641 1 92 13 PRO B CA 1
ATOM 2643 C C . PRO B 1 13 ? -9.328 -17.562 -19.656 1 92 13 PRO B C 1
ATOM 2645 O O . PRO B 1 13 ? -9.258 -16.828 -20.641 1 92 13 PRO B O 1
ATOM 2648 N N . TYR B 1 14 ? -10.008 -17.219 -18.578 1 93.75 14 TYR B N 1
ATOM 2649 C CA . TYR B 1 14 ? -10.75 -15.969 -18.531 1 93.75 14 TYR B CA 1
ATOM 2650 C C . TYR B 1 14 ? -9.828 -14.805 -18.172 1 93.75 14 TYR B C 1
ATOM 2652 O O . TYR B 1 14 ? -10.234 -13.641 -18.25 1 93.75 14 TYR B O 1
ATOM 2660 N N . PHE B 1 15 ? -8.57 -15.078 -17.812 1 94.69 15 PHE B N 1
ATOM 2661 C CA . PHE B 1 15 ? -7.699 -14.016 -17.344 1 94.69 15 PHE B CA 1
ATOM 2662 C C . PHE B 1 15 ? -6.535 -13.789 -18.297 1 94.69 15 PHE B C 1
ATOM 2664 O O . PHE B 1 15 ? -5.809 -14.734 -18.625 1 94.69 15 PHE B O 1
ATOM 2671 N N . ASP B 1 16 ? -6.328 -12.539 -18.609 1 93 16 ASP B N 1
ATOM 2672 C CA . ASP B 1 16 ? -5.262 -12.117 -19.516 1 93 16 ASP B CA 1
ATOM 2673 C C . ASP B 1 16 ? -3.994 -11.773 -18.75 1 93 16 ASP B C 1
ATOM 2675 O O . ASP B 1 16 ? -2.893 -11.797 -19.297 1 93 16 ASP B O 1
ATOM 2679 N N . TRP B 1 17 ? -4.156 -11.367 -17.594 1 96.44 17 TRP B N 1
ATOM 2680 C CA . TRP B 1 17 ? -3.064 -10.984 -16.703 1 96.44 17 TRP B CA 1
ATOM 2681 C C . TRP B 1 17 ? -3.264 -11.578 -15.312 1 96.44 17 TRP B C 1
ATOM 2683 O O . TRP B 1 17 ? -4.387 -11.617 -14.805 1 96.44 17 TRP B O 1
ATOM 2693 N N . VAL B 1 18 ? -2.242 -12.156 -14.797 1 97.75 18 VAL B N 1
ATOM 2694 C CA . VAL B 1 18 ? -2.301 -12.734 -13.461 1 97.75 18 VAL B CA 1
ATOM 2695 C C . VAL B 1 18 ? -1.069 -12.32 -12.656 1 97.75 18 VAL B C 1
ATOM 2697 O O . VAL B 1 18 ? 0.06 -12.422 -13.141 1 97.75 18 VAL B O 1
ATOM 2700 N N . ALA B 1 19 ? -1.279 -11.734 -11.523 1 98.56 19 ALA B N 1
ATOM 2701 C CA . ALA B 1 19 ? -0.198 -11.43 -10.586 1 98.56 19 ALA B CA 1
ATOM 2702 C C . ALA B 1 19 ? -0.231 -12.375 -9.391 1 98.56 19 ALA B C 1
ATOM 2704 O O . ALA B 1 19 ? -1.306 -12.727 -8.898 1 98.56 19 ALA B O 1
ATOM 2705 N N . GLY B 1 20 ? 0.92 -12.773 -8.977 1 98.19 20 GLY B N 1
ATOM 2706 C CA . GLY B 1 20 ? 0.995 -13.656 -7.824 1 98.19 20 GLY B CA 1
ATOM 2707 C C . GLY B 1 20 ? 2.215 -13.398 -6.961 1 98.19 20 GLY B C 1
ATOM 2708 O O . GLY B 1 20 ? 3.277 -13.039 -7.465 1 98.19 20 GLY B O 1
ATOM 2709 N N . THR B 1 21 ? 2.059 -13.555 -5.715 1 98.12 21 THR B N 1
ATOM 2710 C CA . THR B 1 21 ? 3.139 -13.492 -4.734 1 98.12 21 THR B CA 1
ATOM 2711 C C . THR B 1 21 ? 3.248 -14.797 -3.961 1 98.12 21 THR B C 1
ATOM 2713 O O . THR B 1 21 ? 2.248 -15.32 -3.465 1 98.12 21 THR B O 1
ATOM 2716 N N . SER B 1 22 ? 4.488 -15.375 -3.852 1 95.69 22 SER B N 1
ATOM 2717 C CA . SER B 1 22 ? 4.734 -16.594 -3.086 1 95.69 22 SER B CA 1
ATOM 2718 C C . SER B 1 22 ? 3.807 -17.719 -3.529 1 95.69 22 SER B C 1
ATOM 2720 O O . SER B 1 22 ? 3.803 -18.109 -4.699 1 95.69 22 SER B O 1
ATOM 2722 N N . THR B 1 23 ? 2.928 -18.219 -2.686 1 93.62 23 THR B N 1
ATOM 2723 C CA . THR B 1 23 ? 2.018 -19.297 -3.029 1 93.62 23 THR B CA 1
ATOM 2724 C C . THR B 1 23 ? 1.133 -18.922 -4.211 1 93.62 23 THR B C 1
ATOM 2726 O O . THR B 1 23 ? 0.832 -19.75 -5.066 1 93.62 23 THR B O 1
ATOM 2729 N N . GLY B 1 24 ? 0.781 -17.656 -4.281 1 95.56 24 GLY B N 1
ATOM 2730 C CA . GLY B 1 24 ? -0.02 -17.188 -5.402 1 95.56 24 GLY B CA 1
ATOM 2731 C C . GLY B 1 24 ? 0.696 -17.312 -6.734 1 95.56 24 GLY B C 1
ATOM 2732 O O . GLY B 1 24 ? 0.079 -17.641 -7.75 1 95.56 24 GLY B O 1
ATOM 2733 N N . ALA B 1 25 ? 1.959 -17.062 -6.695 1 97.56 25 ALA B N 1
ATOM 2734 C CA . ALA B 1 25 ? 2.754 -17.188 -7.914 1 97.56 25 ALA B CA 1
ATOM 2735 C C . ALA B 1 25 ? 2.867 -18.641 -8.359 1 97.56 25 ALA B C 1
ATOM 2737 O O . ALA B 1 25 ? 2.818 -18.938 -9.555 1 97.56 25 ALA B O 1
ATOM 2738 N N . LEU B 1 26 ? 3.033 -19.5 -7.391 1 94.88 26 LEU B N 1
ATOM 2739 C CA . LEU B 1 26 ? 3.127 -20.922 -7.707 1 94.88 26 LEU B CA 1
ATOM 2740 C C . LEU B 1 26 ? 1.855 -21.422 -8.391 1 94.88 26 LEU B C 1
ATOM 2742 O O . LEU B 1 26 ? 1.922 -22.078 -9.43 1 94.88 26 LEU B O 1
ATOM 2746 N N . ILE B 1 27 ? 0.739 -21.031 -7.871 1 95.5 27 ILE B N 1
ATOM 2747 C CA . ILE B 1 27 ? -0.542 -21.453 -8.43 1 95.5 27 ILE B CA 1
ATOM 2748 C C . ILE B 1 27 ? -0.724 -20.828 -9.812 1 95.5 27 ILE B C 1
ATOM 2750 O O . ILE B 1 27 ? -1.143 -21.5 -10.758 1 95.5 27 ILE B O 1
ATOM 2754 N N . ALA B 1 28 ? -0.375 -19.562 -9.906 1 96.69 28 ALA B N 1
ATOM 2755 C CA . ALA B 1 28 ? -0.509 -18.875 -11.18 1 96.69 28 ALA B CA 1
ATOM 2756 C C . ALA B 1 28 ? 0.337 -19.531 -12.266 1 96.69 28 ALA B C 1
ATOM 2758 O O . ALA B 1 28 ? -0.14 -19.781 -13.375 1 96.69 28 ALA B O 1
ATOM 2759 N N . ALA B 1 29 ? 1.558 -19.859 -11.922 1 96.5 29 ALA B N 1
ATOM 2760 C CA . ALA B 1 29 ? 2.467 -20.484 -12.875 1 96.5 29 ALA B CA 1
ATOM 2761 C C . ALA B 1 29 ? 1.98 -21.891 -13.258 1 96.5 29 ALA B C 1
ATOM 2763 O O . ALA B 1 29 ? 2.004 -22.266 -14.43 1 96.5 29 ALA B O 1
ATOM 2764 N N . ALA B 1 30 ? 1.541 -22.672 -12.266 1 95.75 30 ALA B N 1
ATOM 2765 C CA . ALA B 1 30 ? 1.057 -24.031 -12.516 1 95.75 30 ALA B CA 1
ATOM 2766 C C . ALA B 1 30 ? -0.167 -24.016 -13.43 1 95.75 30 ALA B C 1
ATOM 2768 O O . ALA B 1 30 ? -0.244 -24.781 -14.391 1 95.75 30 ALA B O 1
ATOM 2769 N N . LEU B 1 31 ? -1.065 -23.094 -13.156 1 95.31 31 LEU B N 1
ATOM 2770 C CA . LEU B 1 31 ? -2.26 -22.984 -13.984 1 95.31 31 LEU B CA 1
ATOM 2771 C C . LEU B 1 31 ? -1.897 -22.531 -15.398 1 95.31 31 LEU B C 1
ATOM 2773 O O . LEU B 1 31 ? -2.471 -23.031 -16.375 1 95.31 31 LEU B O 1
ATOM 2777 N N . ALA B 1 32 ? -0.959 -21.656 -15.477 1 94.19 32 ALA B N 1
ATOM 2778 C CA . ALA B 1 32 ? -0.53 -21.156 -16.781 1 94.19 32 ALA B CA 1
ATOM 2779 C C . ALA B 1 32 ? 0.094 -22.266 -17.609 1 94.19 32 ALA B C 1
ATOM 2781 O O . ALA B 1 32 ? 0.058 -22.234 -18.844 1 94.19 32 ALA B O 1
ATOM 2782 N N . GLN B 1 33 ? 0.618 -23.234 -16.969 1 93.75 33 GLN B N 1
ATOM 2783 C CA . GLN B 1 33 ? 1.246 -24.359 -17.656 1 93.75 33 GLN B CA 1
ATOM 2784 C C . GLN B 1 33 ? 0.228 -25.453 -17.969 1 93.75 33 GLN B C 1
ATOM 2786 O O . GLN B 1 33 ? 0.591 -26.531 -18.453 1 93.75 33 GLN B O 1
ATOM 2791 N N . GLY B 1 34 ? -1.009 -25.25 -17.562 1 91.88 34 GLY B N 1
ATOM 2792 C CA . GLY B 1 34 ? -2.074 -26.172 -17.938 1 91.88 34 GLY B CA 1
ATOM 2793 C C . GLY B 1 34 ? -2.48 -27.109 -16.828 1 91.88 34 GLY B C 1
ATOM 2794 O O . GLY B 1 34 ? -3.318 -28 -17.031 1 91.88 34 GLY B O 1
ATOM 2795 N N . LYS B 1 35 ? -1.922 -26.969 -15.719 1 94.5 35 LYS B N 1
ATOM 2796 C CA . LYS B 1 35 ? -2.326 -27.812 -14.594 1 94.5 35 LYS B CA 1
ATOM 2797 C C . LYS B 1 35 ? -3.713 -27.438 -14.094 1 94.5 35 LYS B C 1
ATOM 2799 O O . LYS B 1 35 ? -4.102 -26.266 -14.156 1 94.5 35 LYS B O 1
ATOM 2804 N N . THR B 1 36 ? -4.367 -28.422 -13.555 1 94.94 36 THR B N 1
ATOM 2805 C CA . THR B 1 36 ? -5.688 -28.188 -12.984 1 94.94 36 THR B CA 1
ATOM 2806 C C . THR B 1 36 ? -5.578 -27.734 -11.531 1 94.94 36 THR B C 1
ATOM 2808 O O . THR B 1 36 ? -4.527 -27.891 -10.906 1 94.94 36 THR B O 1
ATOM 2811 N N . LEU B 1 37 ? -6.645 -27.172 -11.039 1 94.88 37 LEU B N 1
ATOM 2812 C CA . LEU B 1 37 ? -6.676 -26.766 -9.641 1 94.88 37 LEU B CA 1
ATOM 2813 C C . LEU B 1 37 ? -6.469 -27.969 -8.719 1 94.88 37 LEU B C 1
ATOM 2815 O O . LEU B 1 37 ? -5.848 -27.844 -7.664 1 94.88 37 LEU B O 1
ATOM 2819 N N . ARG B 1 38 ? -7.012 -29.062 -9.102 1 93.31 38 ARG B N 1
ATOM 2820 C CA . ARG B 1 38 ? -6.824 -30.281 -8.312 1 93.31 38 ARG B CA 1
ATOM 2821 C C . ARG B 1 38 ? -5.352 -30.688 -8.273 1 93.31 38 ARG B C 1
ATOM 2823 O O . ARG B 1 38 ? -4.84 -31.078 -7.23 1 93.31 38 ARG B O 1
ATOM 2830 N N . GLU B 1 39 ? -4.734 -30.609 -9.383 1 93.38 39 GLU B N 1
ATOM 2831 C CA . GLU B 1 39 ? -3.303 -30.891 -9.43 1 93.38 39 GLU B CA 1
ATOM 2832 C C . GLU B 1 39 ? -2.523 -29.922 -8.539 1 93.38 39 GLU B C 1
ATOM 2834 O O . GLU B 1 39 ? -1.591 -30.328 -7.84 1 93.38 39 GLU B O 1
ATOM 2839 N N . CYS B 1 40 ? -2.891 -28.672 -8.578 1 93.44 40 CYS B N 1
ATOM 2840 C CA . CYS B 1 40 ? -2.262 -27.688 -7.707 1 93.44 40 CYS B CA 1
ATO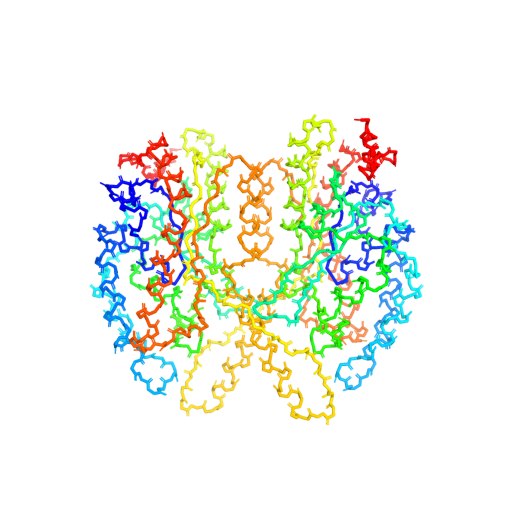M 2841 C C . CYS B 1 40 ? -2.457 -28.062 -6.242 1 93.44 40 CYS B C 1
ATOM 2843 O O . CYS B 1 40 ? -1.521 -27.969 -5.445 1 93.44 40 CYS B O 1
ATOM 2845 N N . GLN B 1 41 ? -3.678 -28.422 -5.891 1 90.69 41 GLN B N 1
ATOM 2846 C CA . GLN B 1 41 ? -3.969 -28.844 -4.523 1 90.69 41 GLN B CA 1
ATOM 2847 C C . GLN B 1 41 ? -3.072 -30 -4.105 1 90.69 41 GLN B C 1
ATOM 2849 O O . GLN B 1 41 ? -2.572 -30.031 -2.979 1 90.69 41 GLN B O 1
ATOM 2854 N N . HIS B 1 42 ? -2.854 -30.922 -5.012 1 88.94 42 HIS B N 1
ATOM 2855 C CA . HIS B 1 42 ? -1.996 -32.062 -4.746 1 88.94 42 HIS B CA 1
ATOM 2856 C C . HIS B 1 42 ? -0.553 -31.641 -4.508 1 88.94 42 HIS B C 1
ATOM 2858 O O . HIS B 1 42 ? 0.13 -32.188 -3.645 1 88.94 42 HIS B O 1
ATOM 2864 N N . ILE B 1 43 ? -0.125 -30.719 -5.297 1 86.31 43 ILE B N 1
ATOM 2865 C CA . ILE B 1 43 ? 1.226 -30.188 -5.141 1 86.31 43 ILE B CA 1
ATOM 2866 C C . ILE B 1 43 ? 1.405 -29.641 -3.727 1 86.31 43 ILE B C 1
ATOM 2868 O O . ILE B 1 43 ? 2.406 -29.922 -3.064 1 86.31 43 ILE B O 1
ATOM 2872 N N . TYR B 1 44 ? 0.459 -28.953 -3.17 1 84.94 44 TYR B N 1
ATOM 2873 C CA . TYR B 1 44 ? 0.567 -28.328 -1.854 1 84.94 44 TYR B CA 1
ATOM 2874 C C . TYR B 1 44 ? 0.474 -29.375 -0.75 1 84.94 44 TYR B C 1
ATOM 2876 O O . TYR B 1 44 ? 1.132 -29.266 0.286 1 84.94 44 TYR B O 1
ATOM 2884 N N . LEU B 1 45 ? -0.333 -30.359 -0.945 1 82.56 45 LEU B N 1
ATOM 2885 C CA . LEU B 1 45 ? -0.465 -31.406 0.063 1 82.56 45 LEU B CA 1
ATOM 2886 C C . LEU B 1 45 ? 0.824 -32.219 0.183 1 82.56 45 LEU B C 1
ATOM 2888 O O . LEU B 1 45 ? 1.189 -32.656 1.277 1 82.56 45 LEU B O 1
ATOM 2892 N N . ARG B 1 46 ? 1.477 -32.312 -0.883 1 80.38 46 ARG B N 1
ATOM 2893 C CA . ARG B 1 46 ? 2.768 -33 -0.87 1 80.38 46 ARG B CA 1
ATOM 2894 C C . ARG B 1 46 ? 3.854 -32.094 -0.29 1 80.38 46 ARG B C 1
ATOM 2896 O O . ARG B 1 46 ? 4.75 -32.562 0.415 1 80.38 46 ARG B O 1
ATOM 2903 N N . PHE B 1 47 ? 3.746 -30.828 -0.585 1 77.62 47 PHE B N 1
ATOM 2904 C CA . PHE B 1 47 ? 4.699 -29.812 -0.164 1 77.62 47 PHE B CA 1
ATOM 2905 C C . PHE B 1 47 ? 4.801 -29.766 1.355 1 77.62 47 PHE B C 1
ATOM 2907 O O . PHE B 1 47 ? 5.898 -29.672 1.906 1 77.62 47 PHE B O 1
ATOM 2914 N N . LYS B 1 48 ? 3.715 -29.828 2.006 1 74.56 48 LYS B N 1
ATOM 2915 C CA . LYS B 1 48 ? 3.666 -29.656 3.455 1 74.56 48 LYS B CA 1
ATOM 2916 C C . LYS B 1 48 ? 4.488 -30.719 4.164 1 74.56 48 LYS B C 1
ATOM 2918 O O . LYS B 1 48 ? 5.117 -30.453 5.188 1 74.56 48 LYS B O 1
ATOM 2923 N N . ASP B 1 49 ? 4.496 -31.859 3.707 1 74 49 ASP B N 1
ATOM 2924 C CA . ASP B 1 49 ? 5.18 -32.969 4.348 1 74 49 ASP B CA 1
ATOM 2925 C C . ASP B 1 49 ? 6.684 -32.906 4.102 1 74 49 ASP B C 1
ATOM 2927 O O . ASP B 1 49 ? 7.473 -33.344 4.957 1 74 49 ASP B O 1
ATOM 2931 N N . LEU B 1 50 ? 7.012 -32.312 3.076 1 71.19 50 LEU B N 1
ATOM 2932 C CA . LEU B 1 50 ? 8.406 -32.344 2.662 1 71.19 50 LEU B CA 1
ATOM 2933 C C . LEU B 1 50 ? 9.172 -31.141 3.162 1 71.19 50 LEU B C 1
ATOM 2935 O O . LEU B 1 50 ? 10.312 -31.25 3.623 1 71.19 50 LEU B O 1
ATOM 2939 N N . ILE B 1 51 ? 8.617 -29.984 3.107 1 66.81 51 ILE B N 1
ATOM 2940 C CA . ILE B 1 51 ? 9.352 -28.734 3.268 1 66.81 51 ILE B CA 1
ATOM 2941 C C . ILE B 1 51 ? 9.383 -28.344 4.742 1 66.81 51 ILE B C 1
ATOM 2943 O O . ILE B 1 51 ? 10.414 -27.875 5.25 1 66.81 51 ILE B O 1
ATOM 2947 N N . PHE B 1 52 ? 8.281 -28.609 5.531 1 66.31 52 PHE B N 1
ATOM 2948 C CA . PHE B 1 52 ? 8.211 -28.109 6.898 1 66.31 52 PHE B CA 1
ATOM 2949 C C . PHE B 1 52 ? 8.586 -29.203 7.895 1 66.31 52 PHE B C 1
ATOM 2951 O O . PHE B 1 52 ? 8.188 -29.141 9.062 1 66.31 52 PHE B O 1
ATOM 2958 N N . ASP B 1 53 ? 9.203 -30.281 7.484 1 61.47 53 ASP B N 1
ATOM 2959 C CA . ASP B 1 53 ? 9.594 -31.391 8.344 1 61.47 53 ASP B CA 1
ATOM 2960 C C . ASP B 1 53 ? 10.688 -30.953 9.328 1 61.47 53 ASP B C 1
ATOM 2962 O O . ASP B 1 53 ? 10.812 -31.531 10.406 1 61.47 53 ASP B O 1
ATOM 2966 N N . GLY B 1 54 ? 11.5 -30 9.039 1 55.62 54 GLY B N 1
ATOM 2967 C CA . GLY B 1 54 ? 12.688 -29.891 9.875 1 55.62 54 GLY B CA 1
ATOM 2968 C C . GLY B 1 54 ? 12.453 -29.062 11.133 1 55.62 54 GLY B C 1
ATOM 2969 O O . GLY B 1 54 ? 11.492 -28.297 11.203 1 55.62 54 GLY B O 1
ATOM 2970 N N . TRP B 1 55 ? 13 -29.516 12.32 1 54.22 55 TRP B N 1
ATOM 2971 C CA . TRP B 1 55 ? 13.023 -28.875 13.625 1 54.22 55 TRP B CA 1
ATOM 2972 C C . TRP B 1 55 ? 13.711 -27.516 13.555 1 54.22 55 TRP B C 1
ATOM 2974 O O . TRP B 1 55 ? 13.68 -26.75 14.523 1 54.22 55 TRP B O 1
ATOM 2984 N N . THR B 1 56 ? 14.461 -27.312 12.367 1 62.28 56 THR B N 1
ATOM 2985 C CA . THR B 1 56 ? 15.297 -26.125 12.438 1 62.28 56 THR B CA 1
ATOM 2986 C C . THR B 1 56 ? 15.023 -25.203 11.25 1 62.28 56 THR B C 1
ATOM 2988 O O . THR B 1 56 ? 14.852 -25.672 10.125 1 62.28 56 THR B O 1
ATOM 2991 N N . ARG B 1 57 ? 14.68 -24.047 11.469 1 65.88 57 ARG B N 1
ATOM 2992 C CA . ARG B 1 57 ? 14.648 -22.953 10.484 1 65.88 57 ARG B CA 1
ATOM 2993 C C . ARG B 1 57 ? 16.031 -22.328 10.312 1 65.88 57 ARG B C 1
ATOM 2995 O O . ARG B 1 57 ? 16.844 -22.344 11.242 1 65.88 57 ARG B O 1
ATOM 3002 N N . PRO B 1 58 ? 16.328 -21.844 8.898 1 65.31 58 PRO B N 1
ATOM 3003 C CA . PRO B 1 58 ? 15.562 -21.906 7.645 1 65.31 58 PRO B CA 1
ATOM 3004 C C . PRO B 1 58 ? 15.477 -23.312 7.082 1 65.31 58 PRO B C 1
ATOM 3006 O O . PRO B 1 58 ? 16.391 -24.125 7.281 1 65.31 58 PRO B O 1
ATOM 3009 N N . TYR B 1 59 ? 14.398 -23.578 6.395 1 74.44 59 TYR B N 1
ATOM 3010 C CA . TYR B 1 59 ? 14.203 -24.875 5.77 1 74.44 59 TYR B CA 1
ATOM 3011 C C . TYR B 1 59 ? 15.172 -25.062 4.605 1 74.44 59 TYR B C 1
ATOM 3013 O O . TYR B 1 59 ? 15.75 -24.109 4.105 1 74.44 59 TYR B O 1
ATOM 3021 N N . ASN B 1 60 ? 15.383 -26.219 4.383 1 77.38 60 ASN B N 1
ATOM 3022 C CA . ASN B 1 60 ? 16.328 -26.562 3.33 1 77.38 60 ASN B CA 1
ATOM 3023 C C . ASN B 1 60 ? 15.898 -26 1.978 1 77.38 60 ASN B C 1
ATOM 3025 O O . ASN B 1 60 ? 14.93 -26.469 1.385 1 77.38 60 ASN B O 1
ATOM 3029 N N . ALA B 1 61 ? 16.625 -25.031 1.531 1 80.88 61 ALA B N 1
ATOM 3030 C CA . ALA B 1 61 ? 16.312 -24.344 0.281 1 80.88 61 ALA B CA 1
ATOM 3031 C C . ALA B 1 61 ? 16.406 -25.297 -0.908 1 80.88 61 ALA B C 1
ATOM 3033 O O . ALA B 1 61 ? 15.625 -25.172 -1.858 1 80.88 61 ALA B O 1
ATOM 3034 N N . SER B 1 62 ? 17.297 -26.219 -0.804 1 83.56 62 SER B N 1
ATOM 3035 C CA . SER B 1 62 ? 17.484 -27.156 -1.903 1 83.56 62 SER B CA 1
ATOM 3036 C C . SER B 1 62 ? 16.266 -28.047 -2.098 1 83.56 62 SER B C 1
ATOM 3038 O O . SER B 1 62 ? 15.922 -28.406 -3.229 1 83.56 62 SER B O 1
ATOM 3040 N N . LEU B 1 63 ? 15.688 -28.406 -1.031 1 83 63 LEU B N 1
ATOM 3041 C CA . LEU B 1 63 ? 14.484 -29.234 -1.112 1 83 63 LEU B CA 1
ATOM 3042 C C . LEU B 1 63 ? 13.344 -28.469 -1.768 1 83 63 LEU B C 1
ATOM 3044 O O . LEU B 1 63 ? 12.609 -29.016 -2.588 1 83 63 LEU B O 1
ATOM 3048 N N . LEU B 1 64 ? 13.227 -27.203 -1.383 1 85.25 64 LEU B N 1
ATOM 3049 C CA . LEU B 1 64 ? 12.203 -26.344 -1.988 1 85.25 64 LEU B CA 1
ATOM 3050 C C . LEU B 1 64 ? 12.438 -26.203 -3.486 1 85.25 64 LEU B C 1
ATOM 3052 O O . LEU B 1 64 ? 11.5 -26.297 -4.281 1 85.25 64 LEU B O 1
ATOM 3056 N N . GLU B 1 65 ? 13.664 -26 -3.84 1 90.81 65 GLU B N 1
ATOM 3057 C CA . GLU B 1 65 ? 14.023 -25.844 -5.246 1 90.81 65 GLU B CA 1
ATOM 3058 C C . GLU B 1 65 ? 13.719 -27.109 -6.035 1 90.81 65 GLU B C 1
ATOM 3060 O O . GLU B 1 65 ? 13.18 -27.047 -7.141 1 90.81 65 GLU B O 1
ATOM 3065 N N . THR B 1 66 ? 14.094 -28.203 -5.469 1 88.75 66 THR B N 1
ATOM 3066 C CA . THR B 1 66 ? 13.82 -29.484 -6.121 1 88.75 66 THR B CA 1
ATOM 3067 C C . THR B 1 66 ? 12.32 -29.688 -6.312 1 88.75 66 THR B C 1
ATOM 3069 O O . THR B 1 66 ? 11.875 -30.125 -7.375 1 88.75 66 THR B O 1
ATOM 3072 N N . PHE B 1 67 ? 11.641 -29.391 -5.348 1 86.62 67 PHE B N 1
ATOM 3073 C CA . PHE B 1 67 ? 10.195 -29.516 -5.414 1 86.62 67 PHE B CA 1
ATOM 3074 C C . PHE B 1 67 ? 9.625 -28.609 -6.512 1 86.62 67 PHE B C 1
ATOM 3076 O O . PHE B 1 67 ? 8.758 -29.031 -7.273 1 86.62 67 PHE B O 1
ATOM 3083 N N . MET B 1 68 ? 10.094 -27.406 -6.598 1 90.5 68 MET B N 1
ATOM 3084 C CA . MET B 1 68 ? 9.617 -26.469 -7.602 1 90.5 68 MET B CA 1
ATOM 3085 C C . MET B 1 68 ? 9.945 -26.953 -9.008 1 90.5 68 MET B C 1
ATOM 3087 O O . MET B 1 68 ? 9.125 -26.859 -9.922 1 90.5 68 MET B O 1
ATOM 3091 N N . LYS B 1 69 ? 11.109 -27.484 -9.102 1 93.94 69 LYS B N 1
ATOM 3092 C CA . LYS B 1 69 ? 11.523 -28.016 -10.398 1 93.94 69 LYS B CA 1
ATOM 3093 C C . LYS B 1 69 ? 10.641 -29.203 -10.805 1 93.94 69 LYS B C 1
ATOM 3095 O O . LYS B 1 69 ? 10.297 -29.344 -11.977 1 93.94 69 LYS B O 1
ATOM 3100 N N . GLU B 1 70 ? 10.312 -29.969 -9.859 1 90.62 70 GLU B N 1
ATOM 3101 C CA . GLU B 1 70 ? 9.438 -31.109 -10.125 1 90.62 70 GLU B CA 1
ATOM 3102 C C . GLU B 1 70 ? 8.031 -30.656 -10.5 1 90.62 70 GLU B C 1
ATOM 3104 O O . GLU B 1 70 ? 7.406 -31.219 -11.398 1 90.62 70 GLU B O 1
ATOM 3109 N N . ALA B 1 71 ? 7.578 -29.688 -9.844 1 89.75 71 ALA B N 1
ATOM 3110 C CA . ALA B 1 71 ? 6.195 -29.234 -10.008 1 89.75 71 ALA B CA 1
ATOM 3111 C C . ALA B 1 71 ? 6.023 -28.438 -11.289 1 89.75 71 ALA B C 1
ATOM 3113 O O . ALA B 1 71 ? 5.012 -28.562 -11.977 1 89.75 71 ALA B O 1
ATOM 3114 N N . ILE B 1 72 ? 7.031 -27.578 -11.633 1 94.06 72 ILE B N 1
ATOM 3115 C CA . ILE B 1 72 ? 6.789 -26.594 -12.688 1 94.06 72 ILE B CA 1
ATOM 3116 C C . ILE B 1 72 ? 7.754 -26.844 -13.844 1 94.06 72 ILE B C 1
ATOM 3118 O O . ILE B 1 72 ? 7.555 -26.312 -14.945 1 94.06 72 ILE B O 1
ATOM 3122 N N . GLY B 1 73 ? 8.797 -27.578 -13.625 1 94.25 73 GLY B N 1
ATOM 3123 C CA . GLY B 1 73 ? 9.781 -27.812 -14.664 1 94.25 73 GLY B CA 1
ATOM 3124 C C . GLY B 1 73 ? 10.922 -26.812 -14.656 1 94.25 73 GLY B C 1
ATOM 3125 O O . GLY B 1 73 ? 11.047 -26.016 -13.719 1 94.25 73 GLY B O 1
ATOM 3126 N N . GLU B 1 74 ? 11.812 -26.875 -15.664 1 95.94 74 GLU B N 1
ATOM 3127 C CA . GLU B 1 74 ? 13.031 -26.078 -15.664 1 95.94 74 GLU B CA 1
ATOM 3128 C C . GLU B 1 74 ? 13.039 -25.094 -16.828 1 95.94 74 GLU B C 1
ATOM 3130 O O . GLU B 1 74 ? 14.047 -24.422 -17.062 1 95.94 74 GLU B O 1
ATOM 3135 N N . LYS B 1 75 ? 11.875 -25 -17.422 1 96.94 75 LYS B N 1
ATOM 3136 C CA . LYS B 1 75 ? 11.758 -24.016 -18.5 1 96.94 75 LYS B CA 1
ATOM 3137 C C . LYS B 1 75 ? 11.695 -22.609 -17.922 1 96.94 75 LYS B C 1
ATOM 3139 O O . LYS B 1 75 ? 11.602 -22.422 -16.719 1 96.94 75 LYS B O 1
ATOM 3144 N N . THR B 1 76 ? 11.836 -21.609 -18.828 1 97.94 76 THR B N 1
ATOM 3145 C CA . THR B 1 76 ? 11.898 -20.219 -18.406 1 97.94 76 THR B CA 1
ATOM 3146 C C . THR B 1 76 ? 10.516 -19.578 -18.453 1 97.94 76 THR B C 1
ATOM 3148 O O . THR B 1 76 ? 9.57 -20.172 -18.969 1 97.94 76 THR B O 1
ATOM 3151 N N . LEU B 1 77 ? 10.422 -18.406 -17.922 1 97.94 77 LEU B N 1
ATOM 3152 C CA . LEU B 1 77 ? 9.164 -17.656 -17.938 1 97.94 77 LEU B CA 1
ATOM 3153 C C . LEU B 1 77 ? 8.695 -17.406 -19.359 1 97.94 77 LEU B C 1
ATOM 3155 O O . LEU B 1 77 ? 7.488 -17.359 -19.625 1 97.94 77 LEU B O 1
ATOM 3159 N N . ASP B 1 78 ? 9.617 -17.344 -20.281 1 97 78 ASP B N 1
ATOM 3160 C CA . ASP B 1 78 ? 9.297 -17.062 -21.672 1 97 78 ASP B CA 1
ATOM 3161 C C . ASP B 1 78 ? 8.492 -18.219 -22.281 1 97 78 ASP B C 1
ATOM 3163 O O . ASP B 1 78 ? 7.773 -18.031 -23.266 1 97 78 ASP B O 1
ATOM 3167 N N . ASP B 1 79 ? 8.648 -19.391 -21.734 1 96.19 79 ASP B N 1
ATOM 3168 C CA . ASP B 1 79 ? 7.969 -20.562 -22.266 1 96.19 79 ASP B CA 1
ATOM 3169 C C . ASP B 1 79 ? 6.469 -20.5 -21.984 1 96.19 79 ASP B C 1
ATOM 3171 O O . ASP B 1 79 ? 5.68 -21.219 -22.609 1 96.19 79 ASP B O 1
ATOM 3175 N N . ILE B 1 80 ? 6.066 -19.719 -20.969 1 94.56 80 ILE B N 1
ATOM 3176 C CA . ILE B 1 80 ? 4.656 -19.453 -20.703 1 94.56 80 ILE B CA 1
ATOM 3177 C C . ILE B 1 80 ? 4.199 -18.266 -21.562 1 94.56 80 ILE B C 1
ATOM 3179 O O . ILE B 1 80 ? 4.562 -17.109 -21.281 1 94.56 80 ILE B O 1
ATOM 3183 N N . LYS B 1 81 ? 3.455 -18.5 -22.484 1 89.75 81 LYS B N 1
ATOM 3184 C CA . LYS B 1 81 ? 3.084 -17.438 -23.406 1 89.75 81 LYS B CA 1
ATOM 3185 C C . LYS B 1 81 ? 1.885 -16.656 -22.891 1 89.75 81 LYS B C 1
ATOM 3187 O O . LYS B 1 81 ? 1.792 -15.445 -23.109 1 89.75 81 LYS B O 1
ATOM 3192 N N . TYR B 1 82 ? 0.957 -17.391 -22.281 1 90.31 82 TYR B N 1
ATOM 3193 C CA . TYR B 1 82 ? -0.224 -16.766 -21.688 1 90.31 82 TYR B CA 1
ATOM 3194 C C . TYR B 1 82 ? -0.647 -17.516 -20.422 1 90.31 82 TYR B C 1
ATOM 3196 O O . TYR B 1 82 ? -0.387 -18.703 -20.266 1 90.31 82 TYR B O 1
ATOM 3204 N N . PRO B 1 83 ? -1.287 -16.75 -19.578 1 93.94 83 PRO B N 1
ATOM 3205 C CA . PRO B 1 83 ? -1.482 -15.297 -19.484 1 93.94 83 PRO B CA 1
ATOM 3206 C C . PRO B 1 83 ? -0.19 -14.547 -19.172 1 93.94 83 PRO B C 1
ATOM 3208 O O . PRO B 1 83 ? 0.851 -15.172 -18.938 1 93.94 83 PRO B O 1
ATOM 3211 N N . ARG B 1 84 ? -0.26 -13.25 -19.281 1 95.69 84 ARG B N 1
ATOM 3212 C CA . ARG B 1 84 ? 0.821 -12.43 -18.734 1 95.69 84 ARG B CA 1
ATOM 3213 C C . ARG B 1 84 ? 0.944 -12.625 -17.219 1 95.69 84 ARG B C 1
ATOM 3215 O O . ARG B 1 84 ? -0.029 -12.445 -16.484 1 95.69 84 ARG B O 1
ATOM 3222 N N . LEU B 1 85 ? 2.109 -13.016 -16.844 1 97.75 85 LEU B N 1
ATOM 3223 C CA . LEU B 1 85 ? 2.361 -13.297 -15.438 1 97.75 85 LEU B CA 1
ATOM 3224 C C . LEU B 1 85 ? 3.201 -12.195 -14.812 1 97.75 85 LEU B C 1
ATOM 3226 O O . LEU B 1 85 ? 4.203 -11.766 -15.383 1 97.75 85 LEU B O 1
ATOM 3230 N N . LEU B 1 86 ? 2.75 -11.664 -13.727 1 98.5 86 LEU B N 1
ATOM 3231 C CA . LEU B 1 86 ? 3.469 -10.695 -12.906 1 98.5 86 LEU B CA 1
ATOM 3232 C C . LEU B 1 86 ? 3.781 -11.289 -11.531 1 98.5 86 LEU B C 1
ATOM 3234 O O . LEU B 1 86 ? 2.889 -11.43 -10.695 1 98.5 86 LEU B O 1
ATOM 3238 N N . ILE B 1 87 ? 5.031 -11.648 -11.289 1 98.75 87 ILE B N 1
ATOM 3239 C CA . ILE B 1 87 ? 5.445 -12.305 -10.055 1 98.75 87 ILE B CA 1
ATOM 3240 C C . ILE B 1 87 ? 6.297 -11.344 -9.227 1 98.75 87 ILE B C 1
ATOM 3242 O O . ILE B 1 87 ? 7.316 -10.844 -9.695 1 98.75 87 ILE B O 1
ATOM 3246 N N . SER B 1 88 ? 5.934 -11.078 -7.992 1 98.31 88 SER B N 1
ATOM 3247 C CA . SER B 1 88 ? 6.613 -10.094 -7.16 1 98.31 88 SER B CA 1
ATOM 3248 C C . SER B 1 88 ? 7.836 -10.703 -6.473 1 98.31 88 SER B C 1
ATOM 3250 O O . SER B 1 88 ? 7.863 -11.898 -6.195 1 98.31 88 SER B O 1
ATOM 3252 N N . THR B 1 89 ? 8.859 -9.953 -6.254 1 97.88 89 THR B N 1
ATOM 3253 C CA . THR B 1 89 ? 10.016 -10.242 -5.41 1 97.88 89 THR B CA 1
ATOM 3254 C C . THR B 1 89 ? 10.594 -8.961 -4.828 1 97.88 89 THR B C 1
ATOM 3256 O O . THR B 1 89 ? 10.18 -7.859 -5.195 1 97.88 89 THR B O 1
ATOM 3259 N N . VAL B 1 90 ? 11.391 -9.117 -3.812 1 95.56 90 VAL B N 1
ATOM 3260 C CA . VAL B 1 90 ? 12.031 -7.957 -3.205 1 95.56 90 VAL B CA 1
ATOM 3261 C C . VAL B 1 90 ? 13.547 -8.094 -3.287 1 95.56 90 VAL B C 1
ATOM 3263 O O . VAL B 1 90 ? 14.109 -9.109 -2.879 1 95.56 90 VAL B O 1
ATOM 3266 N N . LYS B 1 91 ? 14.141 -7.133 -3.904 1 94.88 91 LYS B N 1
ATOM 3267 C CA . LYS B 1 91 ? 15.594 -7.07 -3.955 1 94.88 91 LYS B CA 1
ATOM 3268 C C . LYS B 1 91 ? 16.156 -6.438 -2.688 1 94.88 91 LYS B C 1
ATOM 3270 O O . LYS B 1 91 ? 15.898 -5.27 -2.398 1 94.88 91 LYS B O 1
ATOM 3275 N N . ALA B 1 92 ? 16.969 -7.234 -1.952 1 91.75 92 ALA B N 1
ATOM 3276 C CA . ALA B 1 92 ? 17.391 -6.809 -0.621 1 91.75 92 ALA B CA 1
ATOM 3277 C C . ALA B 1 92 ? 18.906 -6.742 -0.525 1 91.75 92 ALA B C 1
ATOM 3279 O O . ALA B 1 92 ? 19.484 -7.074 0.512 1 91.75 92 ALA B O 1
ATOM 3280 N N . ASP B 1 93 ? 19.547 -6.402 -1.56 1 90.81 93 ASP B N 1
ATOM 3281 C CA . ASP B 1 93 ? 21 -6.203 -1.491 1 90.81 93 ASP B CA 1
ATOM 3282 C C . ASP B 1 93 ? 21.328 -4.773 -1.076 1 90.81 93 ASP B C 1
ATOM 3284 O O . ASP B 1 93 ? 22.469 -4.492 -0.665 1 90.81 93 ASP B O 1
ATOM 3288 N N . TYR B 1 94 ? 20.375 -3.9 -1.174 1 89.88 94 TYR B N 1
ATOM 3289 C CA . TYR B 1 94 ? 20.5 -2.539 -0.667 1 89.88 94 TYR B CA 1
ATOM 3290 C C . TYR B 1 94 ? 19.344 -2.191 0.253 1 89.88 94 TYR B C 1
ATOM 3292 O O . TYR B 1 94 ? 18.297 -2.852 0.224 1 89.88 94 TYR B O 1
ATOM 3300 N N . PHE B 1 95 ? 19.547 -1.231 1.119 1 87.88 95 PHE B N 1
ATOM 3301 C CA . PHE B 1 95 ? 18.531 -0.627 1.965 1 87.88 95 PHE B CA 1
ATOM 3302 C C . PHE B 1 95 ? 18.266 0.813 1.544 1 87.88 95 PHE B C 1
ATOM 3304 O O . PHE B 1 95 ? 19.203 1.591 1.34 1 87.88 95 PHE B O 1
ATOM 3311 N N . PRO B 1 96 ? 17.078 1.294 1.371 1 88.88 96 PRO B N 1
ATOM 3312 C CA . PRO B 1 96 ? 15.859 0.5 1.493 1 88.88 96 PRO B CA 1
ATOM 3313 C C . PRO B 1 96 ? 15.719 -0.543 0.386 1 88.88 96 PRO B C 1
ATOM 3315 O O . PRO B 1 96 ? 16.25 -0.353 -0.715 1 88.88 96 PRO B O 1
ATOM 3318 N N . VAL B 1 97 ? 15.016 -1.637 0.731 1 91.44 97 VAL B N 1
ATOM 3319 C CA . VAL B 1 97 ? 14.82 -2.727 -0.219 1 91.44 97 VAL B CA 1
ATOM 3320 C C . VAL B 1 97 ? 13.867 -2.283 -1.328 1 91.44 97 VAL B C 1
ATOM 3322 O O . VAL B 1 97 ? 13.172 -1.277 -1.188 1 91.44 97 VAL B O 1
ATOM 3325 N N . LYS B 1 98 ? 13.898 -3.066 -2.426 1 93.44 98 LYS B N 1
ATOM 3326 C CA . LYS B 1 98 ? 13.164 -2.619 -3.602 1 93.44 98 LYS B CA 1
ATOM 3327 C C . LYS B 1 98 ? 12.234 -3.715 -4.121 1 93.44 98 LYS B C 1
ATOM 3329 O O . LYS B 1 98 ? 12.648 -4.871 -4.25 1 93.44 98 LYS B O 1
ATOM 3334 N N . LEU B 1 99 ? 10.945 -3.332 -4.355 1 96.06 99 LEU B N 1
ATOM 3335 C CA . LEU B 1 99 ? 10 -4.227 -5.016 1 96.06 99 LEU B CA 1
ATOM 3336 C C . LEU B 1 99 ? 10.359 -4.41 -6.484 1 96.06 99 LEU B C 1
ATOM 3338 O O . LEU B 1 99 ? 10.633 -3.438 -7.191 1 96.06 99 LEU B O 1
ATOM 3342 N N . GLU B 1 100 ? 10.477 -5.609 -6.938 1 97.31 100 GLU B N 1
ATOM 3343 C CA . GLU B 1 100 ? 10.703 -5.941 -8.336 1 97.31 100 GLU B CA 1
ATOM 3344 C C . GLU B 1 100 ? 9.703 -6.984 -8.828 1 97.31 100 GLU B C 1
ATOM 3346 O O . GLU B 1 100 ? 9.109 -7.711 -8.023 1 97.31 100 GLU B O 1
ATOM 3351 N N . PHE B 1 101 ? 9.531 -6.98 -10.125 1 98.38 101 PHE B N 1
ATOM 3352 C CA . PHE B 1 101 ? 8.594 -7.934 -10.711 1 98.38 101 PHE B CA 1
ATOM 3353 C C . PHE B 1 101 ? 9.281 -8.781 -11.773 1 98.38 101 PHE B C 1
ATOM 3355 O O . PHE B 1 101 ? 10.086 -8.273 -12.562 1 98.38 101 PHE B O 1
ATOM 3362 N N . MET B 1 102 ? 9.023 -10.039 -11.688 1 98.56 102 MET B N 1
ATOM 3363 C CA . MET B 1 102 ? 9.414 -11 -12.711 1 98.56 102 MET B CA 1
ATOM 3364 C C . MET B 1 102 ? 8.25 -11.32 -13.641 1 98.56 102 MET B C 1
ATOM 3366 O O . MET B 1 102 ? 7.145 -11.609 -13.172 1 98.56 102 MET B O 1
ATOM 3370 N N . ARG B 1 103 ? 8.508 -11.219 -14.953 1 98.19 103 ARG B N 1
ATOM 3371 C CA . ARG B 1 103 ? 7.43 -11.25 -15.938 1 98.19 103 ARG B CA 1
ATOM 3372 C C . ARG B 1 103 ? 7.738 -12.234 -17.062 1 98.19 103 ARG B C 1
ATOM 3374 O O . ARG B 1 103 ? 8.906 -12.5 -17.359 1 98.19 103 ARG B O 1
ATOM 3381 N N . ASN B 1 104 ? 6.68 -12.75 -17.734 1 97.56 104 ASN B N 1
ATOM 3382 C CA . ASN B 1 104 ? 6.859 -13.562 -18.922 1 97.56 104 ASN B CA 1
ATOM 3383 C C . ASN B 1 104 ? 6.656 -12.742 -20.203 1 97.56 104 ASN B C 1
ATOM 3385 O O . ASN B 1 104 ? 6.457 -13.297 -21.281 1 97.56 104 ASN B O 1
ATOM 3389 N N . TYR B 1 105 ? 6.652 -11.438 -20.047 1 95.56 105 TYR B N 1
ATOM 3390 C CA . TYR B 1 105 ? 6.457 -10.523 -21.172 1 95.56 105 TYR B CA 1
ATOM 3391 C C . TYR B 1 105 ? 7.355 -9.297 -21.031 1 95.56 105 TYR B C 1
ATOM 3393 O O . TYR B 1 105 ? 7.973 -9.086 -19.984 1 95.56 105 TYR B O 1
ATOM 3401 N N . ARG B 1 106 ? 7.48 -8.57 -22.078 1 95.44 106 ARG B N 1
ATOM 3402 C CA . ARG B 1 106 ? 8.188 -7.293 -22.109 1 95.44 106 ARG B CA 1
ATOM 3403 C C . ARG B 1 106 ? 7.355 -6.227 -22.828 1 95.44 106 ARG B C 1
ATOM 3405 O O . ARG B 1 106 ? 6.281 -6.523 -23.359 1 95.44 106 ARG B O 1
ATOM 3412 N N . LEU B 1 107 ? 7.746 -5.023 -22.641 1 94.88 107 LEU B N 1
ATOM 3413 C CA . LEU B 1 107 ? 7.094 -3.918 -23.328 1 94.88 107 LEU B CA 1
ATOM 3414 C C . LEU B 1 107 ? 7.594 -3.803 -24.766 1 94.88 107 LEU B C 1
ATOM 3416 O O . LEU B 1 107 ? 8.711 -4.234 -25.078 1 94.88 107 LEU B O 1
ATOM 3420 N N . 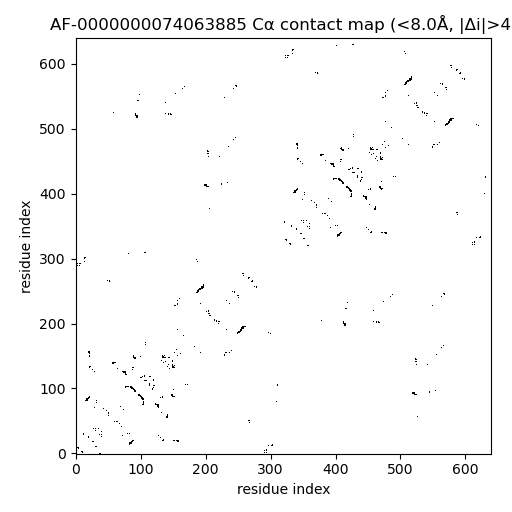PRO B 1 108 ? 6.711 -3.336 -25.703 1 93.56 108 PRO B N 1
ATOM 3421 C CA . PRO B 1 108 ? 7.152 -3.129 -27.078 1 93.56 108 PRO B CA 1
ATOM 3422 C C . PRO B 1 108 ? 8.102 -1.938 -27.219 1 93.56 108 PRO B C 1
ATOM 3424 O O . PRO B 1 108 ? 7.809 -1 -27.969 1 93.56 108 PRO B O 1
ATOM 3427 N N . LEU B 1 109 ? 9.211 -1.979 -26.469 1 95.69 109 LEU B N 1
ATOM 3428 C CA . LEU B 1 109 ? 10.242 -0.949 -26.422 1 95.69 109 LEU B CA 1
ATOM 3429 C C . LEU B 1 109 ? 11.625 -1.554 -26.641 1 95.69 109 LEU B C 1
ATOM 3431 O O . LEU B 1 109 ? 11.758 -2.77 -26.812 1 95.69 109 LEU B O 1
ATOM 3435 N N . SER B 1 110 ? 12.625 -0.664 -26.734 1 95 110 SER B N 1
ATOM 3436 C CA . SER B 1 110 ? 14 -1.135 -26.891 1 95 110 SER B CA 1
ATOM 3437 C C . SER B 1 110 ? 14.453 -1.906 -25.656 1 95 110 SER B C 1
ATOM 3439 O O . SER B 1 110 ? 13.828 -1.826 -24.594 1 95 110 SER B O 1
ATOM 3441 N N . GLU B 1 111 ? 15.461 -2.68 -25.812 1 94.38 111 GLU B N 1
ATOM 3442 C CA . GLU B 1 111 ? 16.031 -3.42 -24.703 1 94.38 111 GLU B CA 1
ATOM 3443 C C . GLU B 1 111 ? 16.453 -2.48 -23.578 1 94.38 111 GLU B C 1
ATOM 3445 O O . GLU B 1 111 ? 16.203 -2.76 -22.391 1 94.38 111 GLU B O 1
ATOM 3450 N N . GLU B 1 112 ? 17.047 -1.402 -24 1 95.12 112 GLU B N 1
ATOM 3451 C CA . GLU B 1 112 ? 17.5 -0.423 -23.016 1 95.12 112 GLU B CA 1
ATOM 3452 C C . GLU B 1 112 ? 16.328 0.168 -22.234 1 95.12 112 GLU B C 1
ATOM 3454 O O . GLU B 1 112 ? 16.422 0.345 -21.016 1 95.12 112 GLU B O 1
ATOM 3459 N N . GLU B 1 113 ? 15.25 0.413 -22.938 1 95.06 113 GLU B N 1
ATOM 3460 C CA . GLU B 1 113 ? 14.062 0.97 -22.297 1 95.06 113 GLU B CA 1
ATOM 3461 C C . GLU B 1 113 ? 13.406 -0.05 -21.375 1 95.06 113 GLU B C 1
ATOM 3463 O O . GLU B 1 113 ? 12.969 0.295 -20.266 1 95.06 113 GLU B O 1
ATOM 3468 N N . ASN B 1 114 ? 13.328 -1.265 -21.844 1 96.12 114 ASN B N 1
ATOM 3469 C CA . ASN B 1 114 ? 12.789 -2.33 -21.016 1 96.12 114 ASN B CA 1
ATOM 3470 C C . ASN B 1 114 ? 13.586 -2.492 -19.719 1 96.12 114 ASN B C 1
ATOM 3472 O O . ASN B 1 114 ? 13.008 -2.533 -18.625 1 96.12 114 ASN B O 1
ATOM 3476 N N . VAL B 1 115 ? 14.898 -2.502 -19.828 1 94 115 VAL B N 1
ATOM 3477 C CA . VAL B 1 115 ? 15.766 -2.646 -18.656 1 94 115 VAL B CA 1
ATOM 3478 C C . VAL B 1 115 ? 15.586 -1.449 -17.719 1 94 115 VAL B C 1
ATOM 3480 O O . VAL B 1 115 ? 15.508 -1.609 -16.5 1 94 115 VAL B O 1
ATOM 3483 N N . GLY B 1 116 ? 15.492 -0.272 -18.281 1 94.19 116 GLY B N 1
ATOM 3484 C CA . GLY B 1 116 ? 15.289 0.938 -17.5 1 94.19 116 GLY B CA 1
ATOM 3485 C C . GLY B 1 116 ? 13.984 0.943 -16.734 1 94.19 116 GLY B C 1
ATOM 3486 O O . GLY B 1 116 ? 13.891 1.548 -15.664 1 94.19 116 GLY B O 1
ATOM 3487 N N . LEU B 1 117 ? 13.023 0.187 -17.266 1 94.56 117 LEU B N 1
ATOM 3488 C CA . LEU B 1 117 ? 11.703 0.151 -16.656 1 94.56 117 LEU B CA 1
ATOM 3489 C C . LEU B 1 117 ? 11.523 -1.104 -15.812 1 94.56 117 LEU B C 1
ATOM 3491 O O . LEU B 1 117 ? 10.438 -1.362 -15.297 1 94.56 117 LEU B O 1
ATOM 3495 N N . GLY B 1 118 ? 12.547 -1.899 -15.695 1 94.81 118 GLY B N 1
ATOM 3496 C CA . GLY B 1 118 ? 12.547 -3.051 -14.812 1 94.81 118 GLY B CA 1
ATOM 3497 C C . GLY B 1 118 ? 12.039 -4.316 -15.477 1 94.81 118 GLY B C 1
ATOM 3498 O O . GLY B 1 118 ? 11.719 -5.293 -14.797 1 94.81 118 GLY B O 1
ATOM 3499 N N . PHE B 1 119 ? 11.945 -4.309 -16.812 1 96.5 119 PHE B N 1
ATOM 3500 C CA . PHE B 1 119 ? 11.516 -5.496 -17.531 1 96.5 119 PHE B CA 1
ATOM 3501 C C . PHE B 1 119 ? 12.719 -6.32 -17.984 1 96.5 119 PHE B C 1
ATOM 3503 O O . PHE B 1 119 ? 13.375 -5.984 -18.969 1 96.5 119 PHE B O 1
ATOM 3510 N N . THR B 1 120 ? 12.922 -7.379 -17.281 1 94.56 120 THR B N 1
ATOM 3511 C CA . THR B 1 120 ? 14.031 -8.266 -17.609 1 94.56 120 THR B CA 1
ATOM 3512 C C . THR B 1 120 ? 13.617 -9.258 -18.703 1 94.56 120 THR B C 1
ATOM 3514 O O . THR B 1 120 ? 12.43 -9.422 -18.969 1 94.56 120 THR B O 1
ATOM 3517 N N . ASP B 1 121 ? 14.617 -9.906 -19.312 1 95.94 121 ASP B N 1
ATOM 3518 C CA . ASP B 1 121 ? 14.359 -10.883 -20.359 1 95.94 121 ASP B CA 1
ATOM 3519 C C . ASP B 1 121 ? 13.82 -12.188 -19.781 1 95.94 121 ASP B C 1
ATOM 3521 O O . ASP B 1 121 ? 14.531 -12.883 -19.047 1 95.94 121 ASP B O 1
ATOM 3525 N N . PRO B 1 122 ? 12.602 -12.539 -20.172 1 96.88 122 PRO B N 1
ATOM 3526 C CA . PRO B 1 122 ? 12 -13.734 -19.594 1 96.88 122 PRO B CA 1
ATOM 3527 C C . PRO B 1 122 ? 12.711 -15.016 -20.016 1 96.88 122 PRO B C 1
ATOM 3529 O O . PRO B 1 122 ? 12.523 -16.062 -19.391 1 96.88 122 PRO B O 1
ATOM 3532 N N . THR B 1 123 ? 13.508 -14.977 -21.031 1 96.75 123 THR B N 1
ATOM 3533 C CA . THR B 1 123 ? 14.234 -16.156 -21.5 1 96.75 123 THR B CA 1
ATOM 3534 C C . THR B 1 123 ? 15.391 -16.469 -20.547 1 96.75 123 THR B C 1
ATOM 3536 O O . THR B 1 123 ? 15.961 -17.562 -20.625 1 96.75 123 THR B O 1
ATOM 3539 N N . GLU B 1 124 ? 15.648 -15.57 -19.672 1 96.62 124 GLU B N 1
ATOM 3540 C CA . GLU B 1 124 ? 16.844 -15.711 -18.844 1 96.62 124 GLU B CA 1
ATOM 3541 C C . GLU B 1 124 ? 16.484 -16.188 -17.438 1 96.62 124 GLU B C 1
ATOM 3543 O O . GLU B 1 124 ? 17.359 -16.438 -16.625 1 96.62 124 GLU B O 1
ATOM 3548 N N . LEU B 1 125 ? 15.25 -16.297 -17.141 1 97.5 125 LEU B N 1
ATOM 3549 C CA . LEU B 1 125 ? 14.844 -16.656 -15.781 1 97.5 125 LEU B CA 1
ATOM 3550 C C . LEU B 1 125 ? 13.977 -17.922 -15.781 1 97.5 125 LEU B C 1
ATOM 3552 O O . LEU B 1 125 ? 12.82 -17.875 -16.203 1 97.5 125 LEU B O 1
ATOM 3556 N N . PRO B 1 126 ? 14.625 -19 -15.25 1 98 126 PRO B N 1
ATOM 3557 C CA . PRO B 1 126 ? 13.781 -20.188 -15.086 1 98 126 PRO B CA 1
ATOM 3558 C C . PRO B 1 126 ? 12.586 -19.953 -14.164 1 98 126 PRO B C 1
ATOM 3560 O O . PRO B 1 126 ? 12.711 -19.25 -13.156 1 98 126 PRO B O 1
ATOM 3563 N N . THR B 1 127 ? 11.453 -20.5 -14.539 1 98.12 127 THR B N 1
ATOM 3564 C CA . THR B 1 127 ? 10.227 -20.297 -13.773 1 98.12 127 THR B CA 1
ATOM 3565 C C . THR B 1 127 ? 10.406 -20.734 -12.328 1 98.12 127 THR B C 1
ATOM 3567 O O . THR B 1 127 ? 9.961 -20.062 -11.398 1 98.12 127 THR B O 1
ATOM 3570 N N . TRP B 1 128 ? 11.086 -21.891 -12.141 1 97.25 128 TRP B N 1
ATOM 3571 C CA . TRP B 1 128 ? 11.297 -22.391 -10.789 1 97.25 128 TRP B CA 1
ATOM 3572 C C . TRP B 1 128 ? 12.117 -21.391 -9.961 1 97.25 128 TRP B C 1
ATOM 3574 O O . TRP B 1 128 ? 11.883 -21.234 -8.758 1 97.25 128 TRP B O 1
ATOM 3584 N N . LYS B 1 129 ? 13.055 -20.719 -10.531 1 97.69 129 LYS B N 1
ATOM 3585 C CA . LYS B 1 129 ? 13.875 -19.75 -9.828 1 97.69 129 LYS B CA 1
ATOM 3586 C C . LYS B 1 129 ? 13.07 -18.516 -9.453 1 97.69 129 LYS B C 1
ATOM 3588 O O . LYS B 1 129 ? 13.25 -17.953 -8.375 1 97.69 129 LYS B O 1
ATOM 3593 N N . ALA B 1 130 ? 12.195 -18.062 -10.383 1 98.19 130 ALA B N 1
ATOM 3594 C CA . ALA B 1 130 ? 11.273 -16.969 -10.062 1 98.19 130 ALA B CA 1
ATOM 3595 C C . ALA B 1 130 ? 10.414 -17.312 -8.852 1 98.19 130 ALA B C 1
ATOM 3597 O O . ALA B 1 130 ? 10.227 -16.469 -7.965 1 98.19 130 ALA B O 1
ATOM 3598 N N . LEU B 1 131 ? 9.953 -18.5 -8.852 1 97.5 131 LEU B N 1
ATOM 3599 C CA . LEU B 1 131 ? 9.109 -18.969 -7.746 1 97.5 131 LEU B CA 1
ATOM 3600 C C . LEU B 1 131 ? 9.914 -19.047 -6.453 1 97.5 131 LEU B C 1
ATOM 3602 O O . LEU B 1 131 ? 9.398 -18.734 -5.375 1 97.5 131 LEU B O 1
ATOM 3606 N N . ARG B 1 132 ? 11.172 -19.438 -6.535 1 96.44 132 ARG B N 1
ATOM 3607 C CA . ARG B 1 132 ? 12.055 -19.484 -5.371 1 96.44 132 ARG B CA 1
ATOM 3608 C C . ARG B 1 132 ? 12.281 -18.078 -4.812 1 96.44 132 ARG B C 1
ATOM 3610 O O . ARG B 1 132 ? 12.289 -17.891 -3.596 1 96.44 132 ARG B O 1
ATOM 3617 N N . ARG B 1 133 ? 12.445 -17.172 -5.695 1 96.56 133 ARG B N 1
ATOM 3618 C CA . ARG B 1 133 ? 12.672 -15.797 -5.281 1 96.56 133 ARG B CA 1
ATOM 3619 C C . ARG B 1 133 ? 11.453 -15.242 -4.547 1 96.56 133 ARG B C 1
ATOM 3621 O O . ARG B 1 133 ? 11.57 -14.742 -3.426 1 96.56 133 ARG B O 1
ATOM 3628 N N . THR B 1 134 ? 10.289 -15.406 -5.141 1 97.44 134 THR B N 1
ATOM 3629 C CA . THR B 1 134 ? 9.07 -14.82 -4.594 1 97.44 134 THR B CA 1
ATOM 3630 C C . THR B 1 134 ? 8.656 -15.539 -3.312 1 97.44 134 THR B C 1
ATOM 3632 O O . THR B 1 134 ? 7.812 -15.039 -2.564 1 97.44 134 THR B O 1
ATOM 3635 N N . SER B 1 135 ? 9.242 -16.703 -3.037 1 94.06 135 SER B N 1
ATOM 3636 C CA . SER B 1 135 ? 8.836 -17.484 -1.874 1 94.06 135 SER B CA 1
ATOM 3637 C C . SER B 1 135 ? 9.93 -17.516 -0.815 1 94.06 135 SER B C 1
ATOM 3639 O O . SER B 1 135 ? 9.867 -18.297 0.129 1 94.06 135 SER B O 1
ATOM 3641 N N . ALA B 1 136 ? 10.984 -16.734 -1.002 1 92.31 136 ALA B N 1
ATOM 3642 C CA . ALA B 1 136 ? 12.078 -16.703 -0.037 1 92.31 136 ALA B CA 1
ATOM 3643 C C . ALA B 1 136 ? 11.695 -15.898 1.202 1 92.31 136 ALA B C 1
ATOM 3645 O O . ALA B 1 136 ? 12.305 -14.867 1.492 1 92.31 136 ALA B O 1
ATOM 3646 N N . ALA B 1 137 ? 10.688 -16.391 1.912 1 86.94 137 ALA B N 1
ATOM 3647 C CA . ALA B 1 137 ? 10.234 -15.734 3.135 1 86.94 137 ALA B CA 1
ATOM 3648 C C . ALA B 1 137 ? 11.367 -15.641 4.156 1 86.94 137 ALA B C 1
ATOM 3650 O O . ALA B 1 137 ? 11.969 -16.656 4.523 1 86.94 137 ALA B O 1
ATOM 3651 N N . PRO B 1 138 ? 11.602 -14.461 4.574 1 84.25 138 PRO B N 1
ATOM 3652 C CA . PRO B 1 138 ? 12.68 -14.32 5.555 1 84.25 138 PRO B CA 1
ATOM 3653 C C . PRO B 1 138 ? 12.477 -15.195 6.789 1 84.25 138 PRO B C 1
ATOM 3655 O O . PRO B 1 138 ? 11.344 -15.336 7.273 1 84.25 138 PRO B O 1
ATOM 3658 N N . MET B 1 139 ? 13.492 -15.734 7.297 1 77.44 139 MET B N 1
ATOM 3659 C CA . MET B 1 139 ? 13.547 -16.594 8.477 1 77.44 139 MET B CA 1
ATOM 3660 C C . MET B 1 139 ? 13.094 -18.016 8.141 1 77.44 139 MET B C 1
ATOM 3662 O O . MET B 1 139 ? 13.312 -18.938 8.922 1 77.44 139 MET B O 1
ATOM 3666 N N . PHE B 1 140 ? 12.461 -18.219 7.008 1 79.94 140 PHE B N 1
ATOM 3667 C CA . PHE B 1 140 ? 12.031 -19.547 6.613 1 79.94 140 PHE B CA 1
ATOM 3668 C C . PHE B 1 140 ? 12.945 -20.125 5.535 1 79.94 140 PHE B C 1
ATOM 3670 O O . PHE B 1 140 ? 13.289 -21.297 5.57 1 79.94 140 PHE B O 1
ATOM 3677 N N . PHE B 1 141 ? 13.289 -19.219 4.629 1 84.5 141 PHE B N 1
ATOM 3678 C CA . PHE B 1 141 ? 14.141 -19.641 3.525 1 84.5 141 PHE B CA 1
ATOM 3679 C C . PHE B 1 141 ? 15.242 -18.625 3.273 1 84.5 141 PHE B C 1
ATOM 3681 O O . PHE B 1 141 ? 15.039 -17.422 3.467 1 84.5 141 PHE B O 1
ATOM 3688 N N . SER B 1 142 ? 16.375 -19.078 2.855 1 85.75 142 SER B N 1
ATOM 3689 C CA . SER B 1 142 ? 17.484 -18.203 2.512 1 85.75 142 SER B CA 1
ATOM 3690 C C . SER B 1 142 ? 17.172 -17.375 1.267 1 85.75 142 SER B C 1
ATOM 3692 O O . SER B 1 142 ? 16.438 -17.828 0.388 1 85.75 142 SER B O 1
ATOM 3694 N N . PRO B 1 143 ? 17.766 -16.188 1.188 1 90.38 143 PRO B N 1
ATOM 3695 C CA . PRO B 1 143 ? 17.594 -15.391 -0.028 1 90.38 143 PRO B CA 1
ATOM 3696 C C . PRO B 1 143 ? 18.172 -16.078 -1.268 1 90.38 143 PRO B C 1
ATOM 3698 O O . PRO B 1 143 ? 19.047 -16.922 -1.156 1 90.38 143 PRO B O 1
ATOM 3701 N N . VAL B 1 144 ? 17.609 -15.758 -2.375 1 93.62 144 VAL B N 1
ATOM 3702 C CA . VAL B 1 144 ? 18.094 -16.297 -3.645 1 93.62 144 VAL B CA 1
ATOM 3703 C C . VAL B 1 144 ? 19.125 -15.344 -4.242 1 93.62 144 VAL B C 1
ATOM 3705 O O . VAL B 1 144 ? 18.922 -14.125 -4.266 1 93.62 144 VAL B O 1
ATOM 3708 N N . ASP B 1 145 ? 20.219 -15.852 -4.715 1 92.69 145 ASP B N 1
ATOM 3709 C CA . ASP B 1 145 ? 21.312 -15.094 -5.309 1 92.69 145 ASP B CA 1
ATOM 3710 C C . ASP B 1 145 ? 21.844 -14.039 -4.336 1 92.69 145 ASP B C 1
ATOM 3712 O O . ASP B 1 145 ? 22.25 -12.953 -4.75 1 92.69 145 ASP B O 1
ATOM 3716 N N . ASP B 1 146 ? 21.578 -14.227 -3.111 1 88.69 146 ASP B N 1
ATOM 3717 C CA . ASP B 1 146 ? 22.047 -13.375 -2.018 1 88.69 146 ASP B CA 1
ATOM 3718 C C . ASP B 1 146 ? 21.406 -11.992 -2.084 1 88.69 146 ASP B C 1
ATOM 3720 O O . ASP B 1 146 ? 21.984 -11.016 -1.606 1 88.69 146 ASP B O 1
ATOM 3724 N N . LYS B 1 147 ? 20.234 -11.961 -2.754 1 92.62 147 LYS B N 1
ATOM 3725 C CA . LYS B 1 147 ? 19.688 -10.609 -2.83 1 92.62 147 LYS B CA 1
ATOM 3726 C C . LYS B 1 147 ? 18.172 -10.633 -2.848 1 92.62 147 LYS B C 1
ATOM 3728 O O . LYS B 1 147 ? 17.516 -9.656 -2.471 1 92.62 147 LYS B O 1
ATOM 3733 N N . TYR B 1 148 ? 17.578 -11.719 -3.301 1 95 148 TYR B N 1
ATOM 3734 C CA . TYR B 1 148 ? 16.125 -11.688 -3.488 1 95 148 TYR B CA 1
ATOM 3735 C C . TYR B 1 148 ? 15.422 -12.398 -2.346 1 95 148 TYR B C 1
ATOM 3737 O O . TYR B 1 148 ? 15.797 -13.508 -1.965 1 95 148 TYR B O 1
ATOM 3745 N N . ILE B 1 149 ? 14.453 -11.742 -1.8 1 93 149 ILE B N 1
ATOM 3746 C CA . ILE B 1 149 ? 13.602 -12.328 -0.767 1 93 149 ILE B CA 1
ATOM 3747 C C . ILE B 1 149 ? 12.141 -12.266 -1.205 1 93 149 ILE B C 1
ATOM 3749 O O . ILE B 1 149 ? 11.836 -11.805 -2.305 1 93 149 ILE B O 1
ATOM 3753 N N . ASP B 1 150 ? 11.281 -12.805 -0.391 1 93.94 150 ASP B N 1
ATOM 3754 C CA . ASP B 1 150 ? 9.859 -12.984 -0.677 1 93.94 150 ASP B CA 1
ATOM 3755 C C . ASP B 1 150 ? 9.203 -11.656 -1.056 1 93.94 150 ASP B C 1
ATOM 3757 O O . ASP B 1 150 ? 9.375 -10.648 -0.36 1 93.94 150 ASP B O 1
ATOM 3761 N N . GLY B 1 151 ? 8.422 -11.656 -2.162 1 95.81 151 GLY B N 1
ATOM 3762 C CA . GLY B 1 151 ? 7.699 -10.477 -2.605 1 95.81 151 GLY B CA 1
ATOM 3763 C C . GLY B 1 151 ? 6.68 -9.992 -1.595 1 95.81 151 GLY B C 1
ATOM 3764 O O . GLY B 1 151 ? 6.258 -8.828 -1.638 1 95.81 151 GLY B O 1
ATOM 3765 N N . GLY B 1 152 ? 6.309 -10.82 -0.723 1 94.69 152 GLY B N 1
ATOM 3766 C CA . GLY B 1 152 ? 5.277 -10.516 0.258 1 94.69 152 GLY B CA 1
ATOM 3767 C C . GLY B 1 152 ? 5.68 -9.422 1.226 1 94.69 152 GLY B C 1
ATOM 3768 O O . GLY B 1 152 ? 4.832 -8.844 1.907 1 94.69 152 GLY B O 1
ATOM 3769 N N . ILE B 1 153 ? 6.945 -9.078 1.219 1 91.88 153 ILE B N 1
ATOM 3770 C CA . ILE B 1 153 ? 7.457 -8.055 2.117 1 91.88 153 ILE B CA 1
ATOM 3771 C C . ILE B 1 153 ? 6.945 -6.68 1.679 1 91.88 153 ILE B C 1
ATOM 3773 O O . ILE B 1 153 ? 6.805 -5.773 2.5 1 91.88 153 ILE B O 1
ATOM 3777 N N . ILE B 1 154 ? 6.633 -6.539 0.381 1 93.88 154 ILE B N 1
ATOM 3778 C CA . ILE B 1 154 ? 6.176 -5.246 -0.115 1 93.88 154 ILE B CA 1
ATOM 3779 C C . ILE B 1 154 ? 4.84 -5.414 -0.833 1 93.88 154 ILE B C 1
ATOM 3781 O O . ILE B 1 154 ? 3.971 -4.543 -0.755 1 93.88 154 ILE B O 1
ATOM 3785 N N . ALA B 1 155 ? 4.672 -6.562 -1.482 1 96.38 155 ALA B N 1
ATOM 3786 C CA . ALA B 1 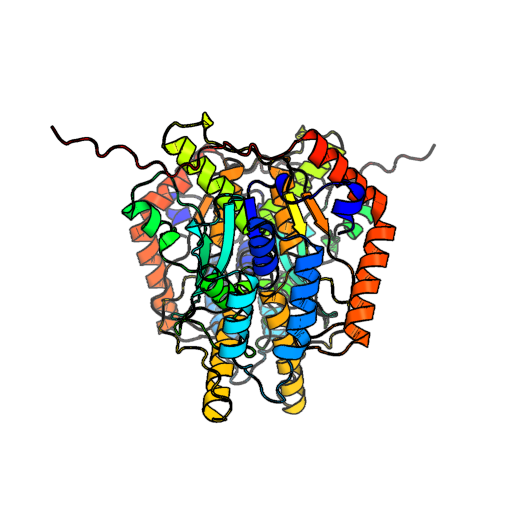155 ? 3.49 -6.754 -2.318 1 96.38 155 ALA B CA 1
ATOM 3787 C C . ALA B 1 155 ? 2.895 -8.148 -2.115 1 96.38 155 ALA B C 1
ATOM 3789 O O . ALA B 1 155 ? 2.777 -8.922 -3.064 1 96.38 155 ALA B O 1
ATOM 3790 N N . ASN B 1 156 ? 2.441 -8.344 -0.904 1 95.56 156 ASN B N 1
ATOM 3791 C CA . ASN B 1 156 ? 1.816 -9.633 -0.609 1 95.56 156 ASN B CA 1
ATOM 3792 C C . ASN B 1 156 ? 0.461 -9.766 -1.297 1 95.56 156 ASN B C 1
ATOM 3794 O O . ASN B 1 156 ? 0.03 -10.875 -1.613 1 95.56 156 ASN B O 1
ATOM 3798 N N . ASN B 1 157 ? -0.273 -8.695 -1.408 1 97.44 157 ASN B N 1
ATOM 3799 C CA . ASN B 1 157 ? -1.416 -8.516 -2.295 1 97.44 157 ASN B CA 1
ATOM 3800 C C . ASN B 1 157 ? -1.062 -7.633 -3.49 1 97.44 157 ASN B C 1
ATOM 3802 O O . ASN B 1 157 ? -1.11 -6.402 -3.396 1 97.44 157 ASN B O 1
ATOM 3806 N N . PRO B 1 158 ? -0.716 -8.273 -4.594 1 98 158 PRO B N 1
ATOM 3807 C CA . PRO B 1 158 ? -0.145 -7.5 -5.695 1 98 158 PRO B CA 1
ATOM 3808 C C . PRO B 1 158 ? -1.211 -6.887 -6.602 1 98 158 PRO B C 1
ATOM 3810 O O . PRO B 1 158 ? -0.931 -6.562 -7.758 1 98 158 PRO B O 1
ATOM 3813 N N . THR B 1 159 ? -2.473 -6.68 -6.137 1 98.56 159 THR B N 1
ATOM 3814 C CA . THR B 1 159 ? -3.564 -6.18 -6.965 1 98.56 159 THR B CA 1
ATOM 3815 C C . THR B 1 159 ? -3.264 -4.77 -7.461 1 98.56 159 THR B C 1
ATOM 3817 O O . THR B 1 159 ? -3.41 -4.477 -8.648 1 98.56 159 THR B O 1
ATOM 3820 N N . LEU B 1 160 ? -2.785 -3.895 -6.547 1 98.38 160 LEU B N 1
ATOM 3821 C CA . LEU B 1 160 ? -2.455 -2.531 -6.945 1 98.38 160 LEU B CA 1
ATOM 3822 C C . LEU B 1 160 ? -1.345 -2.523 -7.988 1 98.38 160 LEU B C 1
ATOM 3824 O O . LEU B 1 160 ? -1.368 -1.716 -8.922 1 98.38 160 LEU B O 1
ATOM 3828 N N . ASP B 1 161 ? -0.445 -3.404 -7.801 1 98.44 161 ASP B N 1
ATOM 3829 C CA . ASP B 1 161 ? 0.688 -3.486 -8.719 1 98.44 161 ASP B CA 1
ATOM 3830 C C . ASP B 1 161 ? 0.244 -3.979 -10.094 1 98.44 161 ASP B C 1
ATOM 3832 O O . ASP B 1 161 ? 0.767 -3.529 -11.117 1 98.44 161 ASP B O 1
ATOM 3836 N N . LEU B 1 162 ? -0.667 -4.895 -10.086 1 98.56 162 LEU B N 1
ATOM 3837 C CA . LEU B 1 162 ? -1.217 -5.367 -11.352 1 98.56 162 LEU B CA 1
ATOM 3838 C C . LEU B 1 162 ? -1.956 -4.246 -12.07 1 98.56 162 LEU B C 1
ATOM 3840 O O . LEU B 1 162 ? -1.804 -4.078 -13.289 1 98.56 162 LEU B O 1
ATOM 3844 N N . LEU B 1 163 ? -2.75 -3.502 -11.336 1 98.5 163 LEU B N 1
ATOM 3845 C CA . LEU B 1 163 ? -3.441 -2.357 -11.914 1 98.5 163 LEU B CA 1
ATOM 3846 C C . LEU B 1 163 ? -2.445 -1.357 -12.492 1 98.5 163 LEU B C 1
ATOM 3848 O O . LEU B 1 163 ? -2.645 -0.845 -13.602 1 98.5 163 LEU B O 1
ATOM 3852 N N . ALA B 1 164 ? -1.4 -1.142 -11.758 1 98.19 164 ALA B N 1
ATOM 3853 C CA . ALA B 1 164 ? -0.356 -0.227 -12.211 1 98.19 164 ALA B CA 1
ATOM 3854 C C . ALA B 1 164 ? 0.314 -0.747 -13.484 1 98.19 164 ALA B C 1
ATOM 3856 O O . ALA B 1 164 ? 0.66 0.033 -14.375 1 98.19 164 ALA B O 1
ATOM 3857 N N . GLU B 1 165 ? 0.506 -2.062 -13.5 1 97.25 165 GLU B N 1
ATOM 3858 C CA . GLU B 1 165 ? 1.124 -2.705 -14.656 1 97.25 165 GLU B CA 1
ATOM 3859 C C . GLU B 1 165 ? 0.286 -2.5 -15.914 1 97.25 165 GLU B C 1
ATOM 3861 O O . GLU B 1 165 ? 0.823 -2.193 -16.984 1 97.25 165 GLU B O 1
ATOM 3866 N N . VAL B 1 166 ? -0.981 -2.668 -15.844 1 96.88 166 VAL B N 1
ATOM 3867 C CA . VAL B 1 166 ? -1.886 -2.477 -16.969 1 96.88 166 VAL B CA 1
ATOM 3868 C C . VAL B 1 166 ? -1.858 -1.016 -17.422 1 96.88 166 VAL B C 1
ATOM 3870 O O . VAL B 1 166 ? -1.822 -0.723 -18.609 1 96.88 166 VAL B O 1
ATOM 3873 N N . GLN B 1 167 ? -1.858 -0.161 -16.406 1 96.62 167 GLN B N 1
ATOM 3874 C CA . GLN B 1 167 ? -1.798 1.263 -16.719 1 96.62 167 GLN B CA 1
ATOM 3875 C C . GLN B 1 167 ? -0.509 1.61 -17.469 1 96.62 167 GLN B C 1
ATOM 3877 O O . GLN B 1 167 ? -0.521 2.412 -18.406 1 96.62 167 GLN B O 1
ATOM 3882 N N . LEU B 1 168 ? 0.572 1.059 -17.016 1 96.75 168 LEU B N 1
ATOM 3883 C CA . LEU B 1 168 ? 1.85 1.281 -17.688 1 96.75 168 LEU B CA 1
ATOM 3884 C C . LEU B 1 168 ? 1.8 0.798 -19.125 1 96.75 168 LEU B C 1
ATOM 3886 O O . LEU B 1 168 ? 2.227 1.51 -20.047 1 96.75 168 LEU B O 1
ATOM 3890 N N . HIS B 1 169 ? 1.286 -0.389 -19.312 1 95.88 169 HIS B N 1
ATOM 3891 C CA . HIS B 1 169 ? 1.125 -0.947 -20.641 1 95.88 169 HIS B CA 1
ATOM 3892 C C . HIS B 1 169 ? 0.31 -0.017 -21.531 1 95.88 169 HIS B C 1
ATOM 3894 O O . HIS B 1 169 ? 0.71 0.278 -22.656 1 95.88 169 HIS B O 1
ATOM 3900 N N . ASN B 1 170 ? -0.785 0.475 -21.062 1 95.88 170 ASN B N 1
ATOM 3901 C CA . ASN B 1 170 ? -1.649 1.373 -21.828 1 95.88 170 ASN B CA 1
ATOM 3902 C C . ASN B 1 170 ? -0.964 2.707 -22.109 1 95.88 170 ASN B C 1
ATOM 3904 O O . ASN B 1 170 ? -1.104 3.266 -23.188 1 95.88 170 ASN B O 1
ATOM 3908 N N . GLY B 1 171 ? -0.279 3.152 -21.094 1 95 171 GLY B N 1
ATOM 3909 C CA . GLY B 1 171 ? 0.469 4.383 -21.281 1 95 171 GLY B CA 1
ATOM 3910 C C . GLY B 1 171 ? 1.51 4.285 -22.375 1 95 171 GLY B C 1
ATOM 3911 O O . GLY B 1 171 ? 1.642 5.195 -23.203 1 95 171 GLY B O 1
ATOM 3912 N N . ILE B 1 172 ? 2.213 3.207 -22.375 1 95.5 172 ILE B N 1
ATOM 3913 C CA . ILE B 1 172 ? 3.26 2.988 -23.375 1 95.5 172 ILE B CA 1
ATOM 3914 C C . ILE B 1 172 ? 2.639 2.895 -24.766 1 95.5 172 ILE B C 1
ATOM 3916 O O . ILE B 1 172 ? 3.15 3.479 -25.719 1 95.5 172 ILE B O 1
ATOM 3920 N N . ASN B 1 173 ? 1.554 2.203 -24.891 1 94.81 173 ASN B N 1
ATOM 3921 C CA . ASN B 1 173 ? 0.89 2.066 -26.188 1 94.81 173 ASN B CA 1
ATOM 3922 C C . ASN B 1 173 ? 0.318 3.398 -26.656 1 94.81 173 ASN B C 1
ATOM 3924 O O . ASN B 1 173 ? 0.282 3.668 -27.859 1 94.81 173 ASN B O 1
ATOM 3928 N N . THR B 1 174 ? -0.126 4.238 -25.719 1 94.25 174 THR B N 1
ATOM 3929 C CA . THR B 1 174 ? -0.542 5.594 -26.078 1 94.25 174 THR B CA 1
ATOM 3930 C C . THR B 1 174 ? 0.64 6.402 -26.594 1 94.25 174 THR B C 1
ATOM 3932 O O . THR B 1 174 ? 0.531 7.082 -27.609 1 94.25 174 THR B O 1
ATOM 3935 N N . TYR B 1 175 ? 1.713 6.238 -25.906 1 93.25 175 TYR B N 1
ATOM 3936 C CA . TYR B 1 175 ? 2.936 6.934 -26.297 1 93.25 175 TYR B CA 1
ATOM 3937 C C . TYR B 1 175 ? 3.402 6.496 -27.672 1 93.25 175 TYR B C 1
ATOM 3939 O O . TYR B 1 175 ? 3.863 7.32 -28.469 1 93.25 175 TYR B O 1
ATOM 3947 N N . LEU B 1 176 ? 3.232 5.277 -28.016 1 95.12 176 LEU B N 1
ATOM 3948 C CA . LEU B 1 176 ? 3.67 4.707 -29.281 1 95.12 176 LEU B CA 1
ATOM 3949 C C . LEU B 1 176 ? 2.602 4.883 -30.359 1 95.12 176 LEU B C 1
ATOM 3951 O O . LEU B 1 176 ? 2.766 4.41 -31.484 1 95.12 176 LEU B O 1
ATOM 3955 N N . GLN B 1 177 ? 1.435 5.512 -30 1 95.62 177 GLN B N 1
ATOM 3956 C CA . GLN B 1 177 ? 0.316 5.746 -30.906 1 95.62 177 GLN B CA 1
ATOM 3957 C C . GLN B 1 177 ? -0.244 4.434 -31.438 1 95.62 177 GLN B C 1
ATOM 3959 O O . GLN B 1 177 ? -0.466 4.293 -32.656 1 95.62 177 GLN B O 1
ATOM 3964 N N . ARG B 1 178 ? -0.322 3.484 -30.562 1 94.38 178 ARG B N 1
ATOM 3965 C CA . ARG B 1 178 ? -0.921 2.184 -30.844 1 94.38 178 ARG B CA 1
ATOM 3966 C C . ARG B 1 178 ? -2.121 1.925 -29.938 1 94.38 178 ARG B C 1
ATOM 3968 O O . ARG B 1 178 ? -2.127 0.964 -29.156 1 94.38 178 ARG B O 1
ATOM 3975 N N . PRO B 1 179 ? -3.203 2.711 -30.109 1 91 179 PRO B N 1
ATOM 3976 C CA . PRO B 1 179 ? -4.371 2.566 -29.234 1 91 179 PRO B CA 1
ATOM 3977 C C . PRO B 1 179 ? -5.027 1.193 -29.344 1 91 179 PRO B C 1
ATOM 3979 O O . PRO B 1 179 ? -5.664 0.731 -28.391 1 91 179 PRO B O 1
ATOM 3982 N N . GLU B 1 180 ? -4.773 0.497 -30.438 1 90.81 180 GLU B N 1
ATOM 3983 C CA . GLU B 1 180 ? -5.367 -0.819 -30.641 1 90.81 180 GLU B CA 1
ATOM 3984 C C . GLU B 1 180 ? -4.762 -1.857 -29.703 1 90.81 180 GLU B C 1
ATOM 3986 O O . GLU B 1 180 ? -5.371 -2.898 -29.453 1 90.81 180 GLU B O 1
ATOM 3991 N N . ASP B 1 181 ? -3.586 -1.561 -29.188 1 91.25 181 ASP B N 1
ATOM 3992 C CA . ASP B 1 181 ? -2.893 -2.508 -28.328 1 91.25 181 ASP B CA 1
ATOM 3993 C C . ASP B 1 181 ? -3.217 -2.244 -26.859 1 91.25 181 ASP B C 1
ATOM 3995 O O . ASP B 1 181 ? -2.797 -3 -25.969 1 91.25 181 ASP B O 1
ATOM 3999 N N . ARG B 1 182 ? -3.967 -1.189 -26.609 1 93 182 ARG B N 1
ATOM 4000 C CA . ARG B 1 182 ? -4.383 -0.919 -25.234 1 93 182 ARG B CA 1
ATOM 4001 C C . ARG B 1 182 ? -5.391 -1.958 -24.75 1 93 182 ARG B C 1
ATOM 4003 O O . ARG B 1 182 ? -6.078 -2.584 -25.562 1 93 182 ARG B O 1
ATOM 4010 N N . VAL B 1 183 ? -5.422 -2.113 -23.484 1 92.62 183 VAL B N 1
ATOM 4011 C CA . VAL B 1 183 ? -6.316 -3.111 -22.922 1 92.62 183 VAL B CA 1
ATOM 4012 C C . VAL B 1 183 ? -7.289 -2.436 -21.953 1 92.62 183 VAL B C 1
ATOM 4014 O O . VAL B 1 183 ? -6.938 -1.455 -21.297 1 92.62 183 VAL B O 1
ATOM 4017 N N . GLU B 1 184 ? -8.516 -2.934 -21.969 1 93.44 184 GLU B N 1
ATOM 4018 C CA . GLU B 1 184 ? -9.523 -2.529 -21 1 93.44 184 GLU B CA 1
ATOM 4019 C C . GLU B 1 184 ? -9.766 -3.629 -19.969 1 93.44 184 GLU B C 1
ATOM 4021 O O . GLU B 1 184 ? -9.945 -4.793 -20.328 1 93.44 184 GLU B O 1
ATOM 4026 N N . ILE B 1 185 ? -9.742 -3.238 -18.734 1 96.19 185 ILE B N 1
ATOM 4027 C CA . ILE B 1 185 ? -9.961 -4.219 -17.672 1 96.19 185 ILE B CA 1
ATOM 4028 C C . ILE B 1 185 ? -11.453 -4.508 -17.547 1 96.19 185 ILE B C 1
ATOM 4030 O O . ILE B 1 185 ? -12.25 -3.598 -17.281 1 96.19 185 ILE B O 1
ATOM 4034 N N . GLY B 1 186 ? -11.828 -5.742 -17.734 1 96.25 186 GLY B N 1
ATOM 4035 C CA . GLY B 1 186 ? -13.227 -6.129 -17.609 1 96.25 186 GLY B CA 1
ATOM 4036 C C . GLY B 1 186 ? -13.625 -6.422 -16.172 1 96.25 186 GLY B C 1
ATOM 4037 O O . GLY B 1 186 ? -14.766 -6.184 -15.773 1 96.25 186 GLY B O 1
ATOM 4038 N N . CYS B 1 187 ? -12.672 -6.973 -15.484 1 96.69 187 CYS B N 1
ATOM 4039 C CA . CYS B 1 187 ? -12.914 -7.348 -14.094 1 96.69 187 CYS B CA 1
ATOM 4040 C C . CYS B 1 187 ? -11.602 -7.629 -13.375 1 96.69 187 CYS B C 1
ATOM 4042 O O . CYS B 1 187 ? -10.617 -8.031 -14 1 96.69 187 CYS B O 1
ATOM 4044 N N . VAL B 1 188 ? -11.562 -7.305 -12.055 1 98.5 188 VAL B N 1
ATOM 4045 C CA . VAL B 1 188 ? -10.43 -7.664 -11.211 1 98.5 188 VAL B CA 1
ATOM 4046 C C . VAL B 1 188 ? -10.867 -8.672 -10.156 1 98.5 188 VAL B C 1
ATOM 4048 O O . VAL B 1 188 ? -11.828 -8.43 -9.422 1 98.5 188 VAL B O 1
ATOM 4051 N N . VAL B 1 189 ? -10.242 -9.836 -10.141 1 98.44 189 VAL B N 1
ATOM 4052 C CA . VAL B 1 189 ? -10.484 -10.859 -9.133 1 98.44 189 VAL B CA 1
ATOM 4053 C C . VAL B 1 189 ? -9.25 -11.016 -8.242 1 98.44 189 VAL B C 1
ATOM 4055 O O . VAL B 1 189 ? -8.156 -11.297 -8.734 1 98.44 189 VAL B O 1
ATOM 4058 N N . SER B 1 190 ? -9.375 -10.742 -6.996 1 98.38 190 SER B N 1
ATOM 4059 C CA . SER B 1 190 ? -8.312 -10.891 -6.008 1 98.38 190 SER B CA 1
ATOM 4060 C C . SER B 1 190 ? -8.602 -12.047 -5.051 1 98.38 190 SER B C 1
ATOM 4062 O O . SER B 1 190 ? -9.648 -12.07 -4.402 1 98.38 190 SER B O 1
ATOM 4064 N N . LEU B 1 191 ? -7.707 -13.039 -5.027 1 97.5 191 LEU B N 1
ATOM 4065 C CA . LEU B 1 191 ? -7.855 -14.219 -4.184 1 97.5 191 LEU B CA 1
ATOM 4066 C C . LEU B 1 191 ? -6.852 -14.203 -3.039 1 97.5 191 LEU B C 1
ATOM 4068 O O . LEU B 1 191 ? -5.66 -13.969 -3.256 1 97.5 191 LEU B O 1
ATOM 4072 N N . GLY B 1 192 ? -7.332 -14.383 -1.824 1 95.44 192 GLY B N 1
ATOM 4073 C CA . GLY B 1 192 ? -6.473 -14.438 -0.653 1 95.44 192 GLY B CA 1
ATOM 4074 C C . GLY B 1 192 ? -6.305 -15.836 -0.099 1 95.44 192 GLY B C 1
ATOM 4075 O O . GLY B 1 192 ? -6.988 -16.766 -0.533 1 95.44 192 GLY B O 1
ATOM 4076 N N . THR B 1 193 ? -5.367 -15.977 0.867 1 92.25 193 THR B N 1
ATOM 4077 C CA . THR B 1 193 ? -5.078 -17.281 1.473 1 92.25 193 THR B CA 1
ATOM 4078 C C . THR B 1 193 ? -5.824 -17.438 2.793 1 92.25 193 THR B C 1
ATOM 4080 O O . THR B 1 193 ? -5.52 -18.328 3.584 1 92.25 193 THR B O 1
ATOM 4083 N N . GLY B 1 194 ? -6.758 -16.562 3.035 1 92.56 194 GLY B N 1
ATOM 4084 C CA . GLY B 1 194 ? -7.52 -16.625 4.273 1 92.56 194 GLY B CA 1
ATOM 4085 C C . GLY B 1 194 ? -7.324 -15.398 5.152 1 92.56 194 GLY B C 1
ATOM 4086 O O . GLY B 1 194 ? -6.316 -14.695 5.035 1 92.56 194 GLY B O 1
ATOM 4087 N N . GLN B 1 195 ? -8.32 -15.18 5.992 1 92.12 195 GLN B N 1
ATOM 4088 C CA . GLN B 1 195 ? -8.281 -14.078 6.949 1 92.12 195 GLN B CA 1
ATOM 4089 C C . GLN B 1 195 ? -8.156 -14.594 8.383 1 92.12 195 GLN B C 1
ATOM 4091 O O . GLN B 1 195 ? -8.953 -15.43 8.82 1 92.12 195 GLN B O 1
ATOM 4096 N N . ILE B 1 196 ? -7.227 -14.133 9.023 1 87.81 196 ILE B N 1
ATOM 4097 C CA . ILE B 1 196 ? -7.062 -14.555 10.414 1 87.81 196 ILE B CA 1
ATOM 4098 C C . ILE B 1 196 ? -8.086 -13.844 11.289 1 87.81 196 ILE B C 1
ATOM 4100 O O . ILE B 1 196 ? -8.43 -12.688 11.047 1 87.81 196 ILE B O 1
ATOM 4104 N N . PRO B 1 197 ? -8.555 -14.492 12.289 1 89.19 197 PRO B N 1
ATOM 4105 C CA . PRO B 1 197 ? -9.547 -13.867 13.172 1 89.19 197 PRO B CA 1
ATOM 4106 C C . PRO B 1 197 ? -8.953 -12.766 14.047 1 89.19 197 PRO B C 1
ATOM 4108 O O . PRO B 1 197 ? -7.758 -12.805 14.359 1 89.19 197 PRO B O 1
ATOM 4111 N N . LEU B 1 198 ? -9.805 -11.828 14.43 1 87.88 198 LEU B N 1
ATOM 4112 C CA . LEU B 1 198 ? -9.391 -10.766 15.344 1 87.88 198 LEU B CA 1
ATOM 4113 C C . LEU B 1 198 ? -9.078 -11.336 16.719 1 87.88 198 LEU B C 1
ATOM 4115 O O . LEU B 1 198 ? -9.781 -12.234 17.203 1 87.88 198 LEU B O 1
ATOM 4119 N N . SER B 1 199 ? -7.984 -10.867 17.266 1 88.25 199 SER B N 1
ATOM 4120 C CA . SER B 1 199 ? -7.633 -11.195 18.641 1 88.25 199 SER B CA 1
ATOM 4121 C C . SER B 1 199 ? -7.25 -9.953 19.422 1 88.25 199 SER B C 1
ATOM 4123 O O . SER B 1 199 ? -6.652 -9.023 18.875 1 88.25 199 SER B O 1
ATOM 4125 N N . PRO B 1 200 ? -7.617 -9.891 20.672 1 85.5 200 PRO B N 1
ATOM 4126 C CA . PRO B 1 200 ? -7.25 -8.719 21.469 1 85.5 200 PRO B CA 1
ATOM 4127 C C . PRO B 1 200 ? -5.738 -8.531 21.578 1 85.5 200 PRO B C 1
ATOM 4129 O O . PRO B 1 200 ? -4.996 -9.508 21.672 1 85.5 200 PRO B O 1
ATOM 4132 N N . LEU B 1 201 ? -5.359 -7.344 21.406 1 82.25 201 LEU B N 1
ATOM 4133 C CA . LEU B 1 201 ? -3.949 -6.984 21.516 1 82.25 201 LEU B CA 1
ATOM 4134 C C . LEU B 1 201 ? -3.715 -6.094 22.734 1 82.25 201 LEU B C 1
ATOM 4136 O O . LEU B 1 201 ? -4.453 -5.129 22.953 1 82.25 201 LEU B O 1
ATOM 4140 N N . ASP B 1 202 ? -2.748 -6.461 23.5 1 76.19 202 ASP B N 1
ATOM 4141 C CA . ASP B 1 202 ? -2.379 -5.598 24.625 1 76.19 202 ASP B CA 1
ATOM 4142 C C . ASP B 1 202 ? -1.794 -4.277 24.125 1 76.19 202 ASP B C 1
ATOM 4144 O O . ASP B 1 202 ? -1.08 -4.242 23.125 1 76.19 202 ASP B O 1
ATOM 4148 N N . PRO B 1 203 ? -2.244 -3.305 24.812 1 65.31 203 PRO B N 1
ATOM 4149 C CA . PRO B 1 203 ? -1.722 -1.998 24.406 1 65.31 203 PRO B CA 1
ATOM 4150 C C . PRO B 1 203 ? -0.196 -1.962 24.359 1 65.31 203 PRO B C 1
ATOM 4152 O O . PRO B 1 203 ? 0.468 -2.586 25.188 1 65.31 203 PRO B O 1
ATOM 4155 N N . LEU B 1 204 ? 0.303 -1.429 23.281 1 64.94 204 LEU B N 1
ATOM 4156 C CA . LEU B 1 204 ? 1.747 -1.326 23.094 1 64.94 204 LEU B CA 1
ATOM 4157 C C . LEU B 1 204 ? 2.35 -0.336 24.094 1 64.94 204 LEU B C 1
ATOM 4159 O O . LEU B 1 204 ? 2.895 0.695 23.688 1 64.94 204 LEU B O 1
ATOM 4163 N N . HIS B 1 205 ? 2.084 -0.564 25.422 1 59.91 205 HIS B N 1
ATOM 4164 C CA . HIS B 1 205 ? 2.668 0.322 26.422 1 59.91 205 HIS B CA 1
ATOM 4165 C C . HIS B 1 205 ? 4.113 -0.06 26.719 1 59.91 205 HIS B C 1
ATOM 4167 O O . HIS B 1 205 ? 4.41 -1.229 26.969 1 59.91 205 HIS B O 1
ATOM 4173 N N . VAL B 1 206 ? 5.047 0.693 26.094 1 50.5 206 VAL B N 1
ATOM 4174 C CA . VAL B 1 206 ? 6.422 0.438 26.516 1 50.5 206 VAL B CA 1
ATOM 4175 C C . VAL B 1 206 ? 6.656 1.037 27.906 1 50.5 206 VAL B C 1
ATOM 4177 O O . VAL B 1 206 ? 6.492 2.244 28.094 1 50.5 206 VAL B O 1
ATOM 4180 N N . GLU B 1 207 ? 6.445 0.252 28.953 1 48.62 207 GLU B N 1
ATOM 4181 C CA . GLU B 1 207 ? 6.883 0.744 30.266 1 48.62 207 GLU B CA 1
ATOM 4182 C C . GLU B 1 207 ? 8.398 0.649 30.406 1 48.62 207 GLU B C 1
ATOM 4184 O O . GLU B 1 207 ? 8.977 -0.428 30.234 1 48.62 207 GLU B O 1
ATOM 4189 N N . ILE B 1 208 ? 9.117 1.78 30.25 1 46.41 208 ILE B N 1
ATOM 4190 C CA . ILE B 1 208 ? 10.562 1.94 30.359 1 46.41 208 ILE B CA 1
ATOM 4191 C C . ILE B 1 208 ? 11.109 1.005 31.422 1 46.41 208 ILE B C 1
ATOM 4193 O O . ILE B 1 208 ? 12.188 0.426 31.266 1 46.41 208 ILE B O 1
ATOM 4197 N N . PHE B 1 209 ? 10.523 0.94 32.531 1 46.53 209 PHE B N 1
ATOM 4198 C CA . PHE B 1 209 ? 11.258 0.421 33.688 1 46.53 209 PHE B CA 1
ATOM 4199 C C . PHE B 1 209 ? 10.984 -1.066 33.875 1 46.53 209 PHE B C 1
ATOM 4201 O O . PHE B 1 209 ? 11.375 -1.651 34.906 1 46.53 209 PHE B O 1
ATOM 4208 N N . SER B 1 210 ? 10.312 -1.6 33 1 49.75 210 SER B N 1
ATOM 4209 C CA . SER B 1 210 ? 10.148 -3.037 33.188 1 49.75 210 SER B CA 1
ATOM 4210 C C . SER B 1 210 ? 10.602 -3.816 31.953 1 49.75 210 SER B C 1
ATOM 4212 O O . SER B 1 210 ? 9.906 -3.852 30.938 1 49.75 210 SER B O 1
ATOM 4214 N N . PRO B 1 211 ? 11.945 -4.266 32.094 1 51.88 211 PRO B N 1
ATOM 4215 C CA . PRO B 1 211 ? 12.516 -5.059 31 1 51.88 211 PRO B CA 1
ATOM 4216 C C . PRO B 1 211 ? 11.523 -6.066 30.422 1 51.88 211 PRO B C 1
ATOM 4218 O O . PRO B 1 211 ? 11.516 -6.305 29.203 1 51.88 211 PRO B O 1
ATOM 4221 N N . ILE B 1 212 ? 10.703 -6.609 31.328 1 49.16 212 ILE B N 1
ATOM 4222 C CA . ILE B 1 212 ? 9.75 -7.609 30.875 1 49.16 212 ILE B CA 1
ATOM 4223 C C . ILE B 1 212 ? 8.688 -6.949 30 1 49.16 212 ILE B C 1
ATOM 4225 O O . ILE B 1 212 ? 8.328 -7.477 28.953 1 49.16 212 ILE B O 1
ATOM 4229 N N . SER B 1 213 ? 8.266 -5.801 30.453 1 57.66 213 SER B N 1
ATOM 4230 C CA . SER B 1 213 ? 7.25 -5.066 29.703 1 57.66 213 SER B CA 1
ATOM 4231 C C . SER B 1 213 ? 7.785 -4.605 28.344 1 57.66 213 SER B C 1
ATOM 4233 O O . SER B 1 213 ? 7.07 -4.645 27.344 1 57.66 213 SER B O 1
ATOM 4235 N N . SER B 1 214 ? 9.031 -4.398 28.344 1 64.25 214 SER B N 1
ATOM 4236 C CA . SER B 1 214 ? 9.664 -3.953 27.109 1 64.25 214 SER B CA 1
ATOM 4237 C C . SER B 1 214 ? 9.758 -5.09 26.094 1 64.25 214 SER B C 1
ATOM 4239 O O . SER B 1 214 ? 9.547 -4.887 24.906 1 64.25 214 SER B O 1
ATOM 4241 N N . ALA B 1 215 ? 10 -6.266 26.75 1 66.75 215 ALA B N 1
ATOM 4242 C CA . ALA B 1 215 ? 10.117 -7.426 25.875 1 66.75 215 ALA B CA 1
ATOM 4243 C C . ALA B 1 215 ? 8.773 -7.746 25.219 1 66.75 215 ALA B C 1
ATOM 4245 O O . ALA B 1 215 ? 8.727 -8.055 24.016 1 66.75 215 ALA B O 1
ATOM 4246 N N . PHE B 1 216 ? 7.727 -7.605 26.047 1 66.69 216 PHE B N 1
ATOM 4247 C CA . PHE B 1 216 ? 6.391 -7.883 25.531 1 66.69 216 PHE B CA 1
ATOM 4248 C C . PHE B 1 216 ? 5.984 -6.836 24.5 1 66.69 216 PHE B C 1
ATOM 4250 O O . PHE B 1 216 ? 5.383 -7.168 23.469 1 66.69 216 PHE B O 1
ATOM 4257 N N . THR B 1 217 ? 6.359 -5.637 24.781 1 70.62 217 THR B N 1
ATOM 4258 C CA . THR B 1 217 ? 6.031 -4.559 23.859 1 70.62 217 THR B CA 1
ATOM 4259 C C . THR B 1 217 ? 6.754 -4.746 22.516 1 70.62 217 THR B C 1
ATOM 4261 O O . THR B 1 217 ? 6.16 -4.562 21.453 1 70.62 217 THR B O 1
ATOM 4264 N N . PHE B 1 218 ? 7.938 -5.281 22.625 1 74.06 218 PHE B N 1
ATOM 4265 C CA . PHE B 1 218 ? 8.711 -5.496 21.406 1 74.06 218 PHE B CA 1
ATOM 4266 C C . PHE B 1 218 ? 8.141 -6.66 20.609 1 74.06 218 PHE B C 1
ATOM 4268 O O . PHE B 1 218 ? 8.07 -6.598 19.375 1 74.06 218 PHE B O 1
ATOM 4275 N N . LYS B 1 219 ? 7.762 -7.621 21.359 1 75.81 219 LYS B N 1
ATOM 4276 C CA . LYS B 1 219 ? 7.164 -8.773 20.688 1 75.81 219 LYS B CA 1
ATOM 4277 C C . LYS B 1 219 ? 5.879 -8.383 19.969 1 75.81 219 LYS B C 1
ATOM 4279 O O . LYS B 1 219 ? 5.676 -8.758 18.812 1 75.81 219 LYS B O 1
ATOM 4284 N N . ASN B 1 220 ? 5.074 -7.602 20.656 1 78.69 220 ASN B N 1
ATOM 4285 C CA . ASN B 1 220 ? 3.818 -7.176 20.047 1 78.69 220 ASN B CA 1
ATOM 4286 C C . ASN B 1 220 ? 4.062 -6.258 18.844 1 78.69 220 ASN B C 1
ATOM 4288 O O . ASN B 1 220 ? 3.369 -6.359 17.828 1 78.69 220 ASN B O 1
ATOM 4292 N N . LEU B 1 221 ? 5.031 -5.457 19.016 1 78.88 221 LEU B N 1
ATOM 4293 C CA . LEU B 1 221 ? 5.363 -4.566 17.906 1 78.88 221 LEU B CA 1
ATOM 4294 C C . LEU B 1 221 ? 5.867 -5.355 16.703 1 78.88 221 LEU B C 1
ATOM 4296 O O . LEU B 1 221 ? 5.5 -5.062 15.562 1 78.88 221 LEU B O 1
ATOM 4300 N N . SER B 1 222 ? 6.641 -6.344 16.984 1 79.69 222 SER B N 1
ATOM 4301 C CA . SER B 1 222 ? 7.156 -7.18 15.906 1 79.69 222 SER B CA 1
ATOM 4302 C C . SER B 1 222 ? 6.023 -7.879 15.164 1 79.69 222 SER B C 1
ATOM 4304 O O . SER B 1 222 ? 6.047 -7.977 13.93 1 79.69 222 SER B O 1
ATOM 4306 N N . LEU B 1 223 ? 5.09 -8.266 15.945 1 79.88 223 LEU B N 1
ATOM 4307 C CA . LEU B 1 223 ? 3.928 -8.922 15.352 1 79.88 223 LEU B CA 1
ATOM 4308 C C . LEU B 1 223 ? 3.158 -7.961 14.453 1 79.88 223 LEU B C 1
ATOM 4310 O O . LEU B 1 223 ? 2.754 -8.328 13.344 1 79.88 223 LEU B O 1
ATOM 4314 N N . ILE B 1 224 ? 3.031 -6.785 14.906 1 80.88 224 ILE B N 1
ATOM 4315 C CA . ILE B 1 224 ? 2.32 -5.766 14.141 1 80.88 224 ILE B CA 1
ATOM 4316 C C . ILE B 1 224 ? 3.082 -5.461 12.852 1 80.88 224 ILE B C 1
ATOM 4318 O O . ILE B 1 224 ? 2.49 -5.402 11.773 1 80.88 224 ILE B O 1
ATOM 4322 N N . LEU B 1 225 ? 4.355 -5.363 12.977 1 81.94 225 LEU B N 1
ATOM 4323 C CA . LEU B 1 225 ? 5.176 -4.988 11.828 1 81.94 225 LEU B CA 1
ATOM 4324 C C . LEU B 1 225 ? 5.156 -6.086 10.773 1 81.94 225 LEU B C 1
ATOM 4326 O O . LEU B 1 225 ? 4.949 -5.809 9.586 1 81.94 225 LEU B O 1
ATOM 4330 N N . VAL B 1 226 ? 5.277 -7.293 11.195 1 81.62 226 VAL B N 1
ATOM 4331 C CA . VAL B 1 226 ? 5.254 -8.422 10.266 1 81.62 226 VAL B CA 1
ATOM 4332 C C . VAL B 1 226 ? 3.889 -8.508 9.594 1 81.62 226 VAL B C 1
ATOM 4334 O O . VAL B 1 226 ? 3.803 -8.688 8.375 1 81.62 226 VAL B O 1
ATOM 4337 N N . ASP B 1 227 ? 2.879 -8.289 10.391 1 82.06 227 ASP B N 1
ATOM 4338 C CA . ASP B 1 227 ? 1.518 -8.367 9.867 1 82.06 227 ASP B CA 1
ATOM 4339 C C . ASP B 1 227 ? 1.263 -7.277 8.836 1 82.06 227 ASP B C 1
ATOM 4341 O O . ASP B 1 227 ? 0.643 -7.531 7.797 1 82.06 227 ASP B O 1
ATOM 4345 N N . GLN B 1 228 ? 1.748 -6.145 9.055 1 77.94 228 GLN B N 1
ATOM 4346 C CA . GLN B 1 228 ? 1.423 -5.027 8.18 1 77.94 228 GLN B CA 1
ATOM 4347 C C . GLN B 1 228 ? 2.268 -5.062 6.906 1 77.94 228 GLN B C 1
ATOM 4349 O O . GLN B 1 228 ? 1.779 -4.75 5.82 1 77.94 228 GLN B O 1
ATOM 4354 N N . VAL B 1 229 ? 3.471 -5.523 7.031 1 79.88 229 VAL B N 1
ATOM 4355 C CA . VAL B 1 229 ? 4.32 -5.629 5.848 1 79.88 229 VAL B CA 1
ATOM 4356 C C . VAL B 1 229 ? 3.781 -6.723 4.926 1 79.88 229 VAL B C 1
ATOM 4358 O O . VAL B 1 229 ? 3.91 -6.633 3.703 1 79.88 229 VAL B O 1
ATOM 4361 N N . THR B 1 230 ? 3.152 -7.715 5.543 1 83.69 230 THR B N 1
ATOM 4362 C CA . THR B 1 230 ? 2.666 -8.844 4.762 1 83.69 230 THR B CA 1
ATOM 4363 C C . THR B 1 230 ? 1.145 -8.812 4.652 1 83.69 230 THR B C 1
ATOM 4365 O O . THR B 1 230 ? 0.507 -9.859 4.492 1 83.69 230 THR B O 1
ATOM 4368 N N . ALA B 1 231 ? 0.616 -7.688 4.824 1 85.56 231 ALA B N 1
ATOM 4369 C CA . ALA B 1 231 ? -0.84 -7.566 4.82 1 85.56 231 ALA B CA 1
ATOM 4370 C C . ALA B 1 231 ? -1.413 -7.922 3.451 1 85.56 231 ALA B C 1
ATOM 4372 O O . ALA B 1 231 ? -0.951 -7.41 2.428 1 85.56 231 ALA B O 1
ATOM 4373 N N . THR B 1 232 ? -2.402 -8.828 3.459 1 91.75 232 THR B N 1
ATOM 4374 C CA . THR B 1 232 ? -3.119 -9.172 2.236 1 91.75 232 THR B CA 1
ATOM 4375 C C . THR B 1 232 ? -4.547 -8.633 2.277 1 91.75 232 THR B C 1
ATOM 4377 O O . THR B 1 232 ? -5.211 -8.539 1.242 1 91.75 232 THR B O 1
ATOM 4380 N N . GLU B 1 233 ? -4.961 -8.289 3.49 1 92.31 233 GLU B N 1
ATOM 4381 C CA . GLU B 1 233 ? -6.305 -7.773 3.742 1 92.31 233 GLU B CA 1
ATOM 4382 C C . GLU B 1 233 ? -6.258 -6.328 4.227 1 92.31 233 GLU B C 1
ATOM 4384 O O . GLU B 1 233 ? -5.176 -5.754 4.375 1 92.31 233 GLU B O 1
ATOM 4389 N N . GLY B 1 234 ? -7.383 -5.672 4.477 1 92.75 234 GLY B N 1
ATOM 4390 C CA . GLY B 1 234 ? -7.395 -4.301 4.961 1 92.75 234 GLY B CA 1
ATOM 4391 C C . GLY B 1 234 ? -7.059 -3.283 3.889 1 92.75 234 GLY B C 1
ATOM 4392 O O . GLY B 1 234 ? -7.699 -3.25 2.836 1 92.75 234 GLY B O 1
ATOM 4393 N N . ALA B 1 235 ? -5.98 -2.576 4.152 1 93.31 235 ALA B N 1
ATOM 4394 C CA . ALA B 1 235 ? -5.633 -1.432 3.312 1 93.31 235 ALA B CA 1
ATOM 4395 C C . ALA B 1 235 ? -5.41 -1.859 1.864 1 93.31 235 ALA B C 1
ATOM 4397 O O . ALA B 1 235 ? -5.934 -1.234 0.938 1 93.31 235 ALA B O 1
ATOM 4398 N N . PRO B 1 236 ? -4.66 -2.992 1.595 1 95.31 236 PRO B N 1
ATOM 4399 C CA . PRO B 1 236 ? -4.449 -3.371 0.197 1 95.31 236 PRO B CA 1
ATOM 4400 C C . PRO B 1 236 ? -5.754 -3.643 -0.547 1 95.31 236 PRO B C 1
ATOM 4402 O O . PRO B 1 236 ? -5.898 -3.26 -1.711 1 95.31 236 PRO B O 1
ATOM 4405 N N . VAL B 1 237 ? -6.707 -4.254 0.098 1 97.19 237 VAL B N 1
ATOM 4406 C CA . VAL B 1 237 ? -7.984 -4.574 -0.528 1 97.19 237 VAL B CA 1
ATOM 4407 C C . VAL B 1 237 ? -8.805 -3.299 -0.714 1 97.19 237 VAL B C 1
ATOM 4409 O O . VAL B 1 237 ? -9.367 -3.068 -1.786 1 97.19 237 VAL B O 1
ATOM 4412 N N . ASP B 1 238 ? -8.828 -2.449 0.321 1 96.31 238 ASP B N 1
ATOM 4413 C CA . ASP B 1 238 ? -9.609 -1.216 0.26 1 96.31 238 ASP B CA 1
ATOM 4414 C C . ASP B 1 238 ? -9.086 -0.29 -0.837 1 96.31 238 ASP B C 1
ATOM 4416 O O . ASP B 1 238 ? -9.867 0.278 -1.602 1 96.31 238 ASP B O 1
ATOM 4420 N N . ARG B 1 239 ? -7.781 -0.127 -0.904 1 97.88 239 ARG B N 1
ATOM 4421 C CA . ARG B 1 239 ? -7.152 0.715 -1.915 1 97.88 239 ARG B CA 1
ATOM 4422 C C . ARG B 1 239 ? -7.398 0.169 -3.316 1 97.88 239 ARG B C 1
ATOM 4424 O O . ARG B 1 239 ? -7.719 0.926 -4.234 1 97.88 239 ARG B O 1
ATOM 4431 N N . SER B 1 240 ? -7.297 -1.188 -3.475 1 98.44 240 SER B N 1
ATOM 4432 C CA . SER B 1 240 ? -7.547 -1.821 -4.766 1 98.44 240 SER B CA 1
ATOM 4433 C C . SER B 1 240 ? -8.992 -1.626 -5.207 1 98.44 240 SER B C 1
ATOM 4435 O O . SER B 1 240 ? -9.25 -1.275 -6.359 1 98.44 240 SER B O 1
ATOM 4437 N N . ARG B 1 241 ? -9.867 -1.826 -4.281 1 97.88 241 ARG B N 1
ATOM 4438 C CA . ARG B 1 241 ? -11.289 -1.658 -4.566 1 97.88 241 ARG B CA 1
ATOM 4439 C C . ARG B 1 241 ? -11.602 -0.228 -4.996 1 97.88 241 ARG B C 1
ATOM 4441 O O . ARG B 1 241 ? -12.32 -0.009 -5.973 1 97.88 241 ARG B O 1
ATOM 4448 N N . SER B 1 242 ? -11.016 0.705 -4.289 1 98 242 SER B N 1
ATOM 4449 C CA . SER B 1 242 ? -11.258 2.111 -4.594 1 98 242 SER B CA 1
ATOM 4450 C C . SER B 1 242 ? -10.703 2.479 -5.969 1 98 242 SER B C 1
ATOM 4452 O O . SER B 1 242 ? -11.336 3.234 -6.715 1 98 242 SER B O 1
ATOM 4454 N N . TRP B 1 243 ? -9.508 1.977 -6.281 1 98.31 243 TRP B N 1
ATOM 4455 C CA . TRP B 1 243 ? -8.945 2.217 -7.605 1 98.31 243 TRP B CA 1
ATOM 4456 C C . TRP B 1 243 ? -9.844 1.646 -8.695 1 98.31 243 TRP B C 1
ATOM 4458 O O . TRP B 1 243 ? -10.172 2.336 -9.664 1 98.31 243 TRP B O 1
ATOM 4468 N N . CYS B 1 244 ? -10.289 0.415 -8.516 1 98.38 244 CYS B N 1
ATOM 4469 C CA . CYS B 1 244 ? -11.18 -0.216 -9.484 1 98.38 244 CYS B CA 1
ATOM 4470 C C . CYS B 1 244 ? -12.461 0.586 -9.656 1 98.38 244 CYS B C 1
ATOM 4472 O O . CYS B 1 244 ? -12.922 0.81 -10.781 1 98.38 244 CYS B O 1
ATOM 4474 N N . ASN B 1 245 ? -12.992 1.048 -8.516 1 96.88 245 ASN B N 1
ATOM 4475 C CA . ASN B 1 245 ? -14.195 1.869 -8.578 1 96.88 245 ASN B CA 1
ATOM 4476 C C . ASN B 1 245 ? -13.961 3.16 -9.352 1 96.88 245 ASN B C 1
ATOM 4478 O O . ASN B 1 245 ? -14.82 3.592 -10.125 1 96.88 245 ASN B O 1
ATOM 4482 N N . ALA B 1 246 ? -12.844 3.723 -9.125 1 96.25 246 ALA B N 1
ATOM 4483 C CA . ALA B 1 246 ? -12.508 5 -9.75 1 96.25 246 ALA B CA 1
ATOM 4484 C C . ALA B 1 246 ? -12.453 4.867 -11.266 1 96.25 246 ALA B C 1
ATOM 4486 O O . ALA B 1 246 ? -12.734 5.824 -11.992 1 96.25 246 ALA B O 1
ATOM 4487 N N . ILE B 1 247 ? -12.133 3.684 -11.766 1 96 247 ILE B N 1
ATOM 4488 C CA . ILE B 1 247 ? -12.008 3.52 -13.211 1 96 247 ILE B CA 1
ATOM 4489 C C . ILE B 1 247 ? -13.188 2.703 -13.734 1 96 247 ILE B C 1
ATOM 4491 O O . ILE B 1 247 ? -13.18 2.266 -14.891 1 96 247 ILE B O 1
ATOM 4495 N N . GLY B 1 248 ? -14.133 2.385 -12.844 1 95.25 248 GLY B N 1
ATOM 4496 C CA . GLY B 1 248 ? -15.367 1.737 -13.266 1 95.25 248 GLY B CA 1
ATOM 4497 C C . GLY B 1 248 ? -15.211 0.247 -13.5 1 95.25 248 GLY B C 1
ATOM 4498 O O . GLY B 1 248 ? -15.883 -0.324 -14.367 1 95.25 248 GLY B O 1
ATOM 4499 N N . VAL B 1 249 ? -14.328 -0.414 -12.844 1 97.69 249 VAL B N 1
ATOM 4500 C CA . VAL B 1 249 ? -14.055 -1.837 -13.016 1 97.69 249 VAL B CA 1
ATOM 4501 C C . VAL B 1 249 ? -14.594 -2.615 -11.82 1 97.69 249 VAL B C 1
ATOM 4503 O O . VAL B 1 249 ? -14.297 -2.281 -10.672 1 97.69 249 VAL B O 1
ATOM 4506 N N . PRO B 1 250 ? -15.414 -3.682 -12.109 1 98.19 250 PRO B N 1
ATOM 4507 C CA . PRO B 1 250 ? -15.852 -4.523 -10.992 1 98.19 250 PRO B CA 1
ATOM 4508 C C . PRO B 1 250 ? -14.688 -5.207 -10.281 1 98.19 250 PRO B C 1
ATOM 4510 O O . PRO B 1 250 ? -13.75 -5.684 -10.938 1 98.19 250 PRO B O 1
ATOM 4513 N N . PHE B 1 251 ? -14.773 -5.184 -9.008 1 98.44 251 PHE B N 1
ATOM 4514 C CA . PHE B 1 251 ? -13.734 -5.766 -8.164 1 98.44 251 PHE B CA 1
ATOM 4515 C C . PHE B 1 251 ? -14.305 -6.859 -7.277 1 98.44 251 PHE B C 1
ATOM 4517 O O . PHE B 1 251 ? -15.266 -6.629 -6.543 1 98.44 251 PHE B O 1
ATOM 4524 N N . PHE B 1 252 ? -13.727 -8.086 -7.336 1 98.62 252 PHE B N 1
ATOM 4525 C CA . PHE B 1 252 ? -14.125 -9.211 -6.5 1 98.62 252 PHE B CA 1
ATOM 4526 C C . PHE B 1 252 ? -12.977 -9.656 -5.598 1 98.62 252 PHE B C 1
ATOM 4528 O O . PHE B 1 252 ? -11.875 -9.93 -6.078 1 98.62 252 PHE B O 1
ATOM 4535 N N . ARG B 1 253 ? -13.195 -9.672 -4.324 1 98.31 253 ARG B N 1
ATOM 4536 C CA . ARG B 1 253 ? -12.242 -10.18 -3.35 1 98.31 253 ARG B CA 1
ATOM 4537 C C . ARG B 1 253 ? -12.766 -11.43 -2.664 1 98.31 253 ARG B C 1
ATOM 4539 O O . ARG B 1 253 ? -13.875 -11.43 -2.115 1 98.31 253 ARG B O 1
ATOM 4546 N N . LEU B 1 254 ? -12.055 -12.539 -2.783 1 97.69 254 LEU B N 1
ATOM 4547 C CA . LEU B 1 254 ? -12.398 -13.773 -2.09 1 97.69 254 LEU B CA 1
ATOM 4548 C C . LEU B 1 254 ? -11.273 -14.195 -1.146 1 97.69 254 LEU B C 1
ATOM 4550 O O . LEU B 1 254 ? -10.164 -14.477 -1.589 1 97.69 254 LEU B O 1
ATOM 4554 N N . SER B 1 255 ? -11.477 -14.219 0.074 1 96.75 255 SER B N 1
ATOM 4555 C CA . SER B 1 255 ? -10.562 -14.617 1.14 1 96.75 255 SER B CA 1
ATOM 4556 C C . SER B 1 255 ? -11.328 -15.156 2.348 1 96.75 255 SER B C 1
ATOM 4558 O O . SER B 1 255 ? -11.906 -14.383 3.111 1 96.75 255 SER B O 1
ATOM 4560 N N . ALA B 1 256 ? -11.297 -16.422 2.582 1 95.69 256 ALA B N 1
ATOM 4561 C CA . ALA B 1 256 ? -12.117 -17.078 3.6 1 95.69 256 ALA B CA 1
ATOM 4562 C C . ALA B 1 256 ? -11.609 -16.75 5 1 95.69 256 ALA B C 1
ATOM 4564 O O . ALA B 1 256 ? -10.406 -16.797 5.266 1 95.69 256 ALA B O 1
ATOM 4565 N N . PRO B 1 257 ? -12.57 -16.406 5.902 1 94.62 257 PRO B N 1
ATOM 4566 C CA . PRO B 1 257 ? -12.148 -16.328 7.301 1 94.62 257 PRO B CA 1
ATOM 4567 C C . PRO B 1 257 ? -11.664 -17.656 7.848 1 94.62 257 PRO B C 1
ATOM 4569 O O . PRO B 1 257 ? -12.281 -18.703 7.59 1 94.62 257 PRO B O 1
ATOM 4572 N N . LEU B 1 258 ? -10.578 -17.641 8.539 1 93.94 258 LEU B N 1
ATOM 4573 C CA . LEU B 1 258 ? -10.031 -18.859 9.133 1 93.94 258 LEU B CA 1
ATOM 4574 C C . LEU B 1 258 ? -10.477 -19 10.578 1 93.94 258 LEU B C 1
ATOM 4576 O O . LEU B 1 258 ? -10.695 -18 11.273 1 93.94 258 LEU B O 1
ATOM 4580 N N . HIS B 1 259 ? -10.586 -20.188 11.016 1 91.56 259 HIS B N 1
ATOM 4581 C CA . HIS B 1 259 ? -11.039 -20.469 12.367 1 91.56 259 HIS B CA 1
ATOM 4582 C C . HIS B 1 259 ? -9.977 -20.078 13.398 1 91.56 259 HIS B C 1
ATOM 4584 O O . HIS B 1 259 ? -10.297 -19.859 14.57 1 91.56 259 HIS B O 1
ATOM 4590 N N . LYS B 1 260 ? -8.766 -20.062 12.977 1 89.06 260 LYS B N 1
ATOM 4591 C CA . LYS B 1 260 ? -7.672 -19.609 13.828 1 89.06 260 LYS B CA 1
ATOM 4592 C C . LYS B 1 260 ? -6.492 -19.109 12.992 1 89.06 260 LYS B C 1
ATOM 4594 O O . LYS B 1 260 ? -6.492 -19.25 11.766 1 89.06 260 LYS B O 1
ATOM 4599 N N . ASP B 1 261 ? -5.594 -18.5 13.695 1 84.62 261 ASP B N 1
ATOM 4600 C CA . ASP B 1 261 ? -4.352 -18.125 13.039 1 84.62 261 ASP B CA 1
ATOM 4601 C C . ASP B 1 261 ? -3.467 -19.344 12.789 1 84.62 261 ASP B C 1
ATOM 4603 O O . ASP B 1 261 ? -2.963 -19.953 13.734 1 84.62 261 ASP B O 1
ATOM 4607 N N . ILE B 1 262 ? -3.371 -19.734 11.531 1 80.94 262 ILE B N 1
ATOM 4608 C CA . ILE B 1 262 ? -2.58 -20.906 11.156 1 80.94 262 ILE B CA 1
ATOM 4609 C C . ILE B 1 262 ? -1.213 -20.453 10.641 1 80.94 262 ILE B C 1
ATOM 4611 O O . ILE B 1 262 ? -1.124 -19.719 9.648 1 80.94 262 ILE B O 1
ATOM 4615 N N . GLY B 1 263 ? -0.19 -20.875 11.281 1 79 263 GLY B N 1
ATOM 4616 C CA . GLY B 1 263 ? 1.165 -20.5 10.922 1 79 263 GLY B CA 1
ATOM 4617 C C . GLY B 1 263 ? 1.596 -21.047 9.57 1 79 263 GLY B C 1
ATOM 4618 O O . GLY B 1 263 ? 1.147 -22.109 9.156 1 79 263 GLY B O 1
ATOM 4619 N N . LEU B 1 264 ? 2.461 -20.359 8.898 1 72.56 264 LEU B N 1
ATOM 4620 C CA . LEU B 1 264 ? 2.945 -20.672 7.562 1 72.56 264 LEU B CA 1
ATOM 4621 C C . LEU B 1 264 ? 3.559 -22.078 7.527 1 72.56 264 LEU B C 1
ATOM 4623 O O . LEU B 1 264 ? 3.412 -22.797 6.539 1 72.56 264 LEU B O 1
ATOM 4627 N N . GLY B 1 265 ? 4.121 -22.531 8.625 1 72.62 265 GLY B N 1
ATOM 4628 C CA . GLY B 1 265 ? 4.844 -23.797 8.617 1 72.62 265 GLY B CA 1
ATOM 4629 C C . GLY B 1 265 ? 4.062 -24.938 9.242 1 72.62 265 GLY B C 1
ATOM 4630 O O . GLY B 1 265 ? 4.629 -25.984 9.57 1 72.62 265 GLY B O 1
ATOM 4631 N N . THR B 1 266 ? 2.736 -24.75 9.359 1 76.5 266 THR B N 1
ATOM 4632 C CA . THR B 1 266 ? 1.956 -25.797 10.008 1 76.5 266 THR B CA 1
ATOM 4633 C C . THR B 1 266 ? 1.886 -27.047 9.133 1 76.5 266 THR B C 1
ATOM 4635 O O . THR B 1 266 ? 1.704 -26.938 7.918 1 76.5 266 THR B O 1
ATOM 4638 N N . LYS B 1 267 ? 2.137 -28.188 9.758 1 76.88 267 LYS B N 1
ATOM 4639 C CA . LYS B 1 267 ? 1.993 -29.469 9.078 1 76.88 267 LYS B CA 1
ATOM 4640 C C . LYS B 1 267 ? 0.868 -30.297 9.703 1 76.88 267 LYS B C 1
ATOM 4642 O O . LYS B 1 267 ? 0.709 -31.484 9.375 1 76.88 267 LYS B O 1
ATOM 4647 N N . ASP B 1 268 ? 0.172 -29.672 10.602 1 82.88 268 ASP B N 1
ATOM 4648 C CA . ASP B 1 268 ? -0.881 -30.391 11.312 1 82.88 268 ASP B CA 1
ATOM 4649 C C . ASP B 1 268 ? -2.07 -30.672 10.391 1 82.88 268 ASP B C 1
ATOM 4651 O O . ASP B 1 268 ? -2.713 -29.734 9.906 1 82.88 268 ASP B O 1
ATOM 4655 N N . ASP B 1 269 ? -2.332 -31.922 10.242 1 85.5 269 ASP B N 1
ATOM 4656 C CA . ASP B 1 269 ? -3.391 -32.344 9.328 1 85.5 269 ASP B CA 1
ATOM 4657 C C . ASP B 1 269 ? -4.75 -31.812 9.781 1 85.5 269 ASP B C 1
ATOM 4659 O O . ASP B 1 269 ? -5.605 -31.484 8.953 1 85.5 269 ASP B O 1
ATOM 4663 N N . HIS B 1 270 ? -4.906 -31.766 11.023 1 89.56 270 HIS B N 1
ATOM 4664 C CA . HIS B 1 270 ? -6.176 -31.266 11.539 1 89.56 270 HIS B CA 1
ATOM 4665 C C . HIS B 1 270 ? -6.363 -29.781 11.195 1 89.56 270 HIS B C 1
ATOM 4667 O O . HIS B 1 270 ? -7.445 -29.375 10.773 1 89.56 270 HIS B O 1
ATOM 4673 N N . ASP B 1 271 ? -5.336 -29.031 11.383 1 88.56 271 ASP B N 1
ATOM 4674 C CA . ASP B 1 271 ? -5.387 -27.609 11.062 1 88.56 271 ASP B CA 1
ATOM 4675 C C . ASP B 1 271 ? -5.641 -27.391 9.578 1 88.56 271 ASP B C 1
ATOM 4677 O O . ASP B 1 271 ? -6.457 -26.547 9.195 1 88.56 271 ASP B O 1
ATOM 4681 N N . ILE B 1 272 ? -4.977 -28.156 8.789 1 87.12 272 ILE B N 1
ATOM 4682 C CA . ILE B 1 272 ? -5.102 -28 7.344 1 87.12 272 ILE B CA 1
ATOM 4683 C C . ILE B 1 272 ? -6.508 -28.406 6.906 1 87.12 272 ILE B C 1
ATOM 4685 O O . ILE B 1 272 ? -7.133 -27.719 6.09 1 87.12 272 ILE B O 1
ATOM 4689 N N . ALA B 1 273 ? -7.023 -29.516 7.461 1 90.56 273 ALA B N 1
ATOM 4690 C CA . ALA B 1 273 ? -8.375 -29.969 7.145 1 90.56 273 ALA B CA 1
ATOM 4691 C C . ALA B 1 273 ? -9.406 -28.906 7.543 1 90.56 273 ALA B C 1
ATOM 4693 O O . ALA B 1 273 ? -10.352 -28.641 6.797 1 90.56 273 ALA B O 1
ATOM 4694 N N . ARG B 1 274 ? -9.18 -28.344 8.656 1 92.81 274 ARG B N 1
ATOM 4695 C CA . ARG B 1 274 ? -10.109 -27.328 9.125 1 92.81 274 ARG B CA 1
ATOM 4696 C C . ARG B 1 274 ? -10.039 -26.062 8.258 1 92.81 274 ARG B C 1
ATOM 4698 O O . ARG B 1 274 ? -11.055 -25.406 8.031 1 92.81 274 ARG B O 1
ATOM 4705 N N . MET B 1 275 ? -8.883 -25.719 7.824 1 91.75 275 MET B N 1
ATOM 4706 C CA . MET B 1 275 ? -8.719 -24.594 6.902 1 91.75 275 MET B CA 1
ATOM 4707 C C . MET B 1 275 ? -9.5 -24.844 5.613 1 91.75 275 MET B C 1
ATOM 4709 O O . MET B 1 275 ? -10.164 -23.938 5.105 1 91.75 275 MET B O 1
ATOM 4713 N N . MET B 1 276 ? -9.383 -26.094 5.121 1 91.38 276 MET B N 1
ATOM 4714 C CA . MET B 1 276 ? -10.125 -26.453 3.918 1 91.38 276 MET B CA 1
ATOM 4715 C C . MET B 1 276 ? -11.625 -26.359 4.16 1 91.38 276 MET B C 1
ATOM 4717 O O . MET B 1 276 ? -12.375 -25.891 3.297 1 91.38 276 MET B O 1
ATOM 4721 N N . TRP B 1 277 ? -11.984 -26.734 5.379 1 94.06 277 TRP B N 1
ATOM 4722 C CA . TRP B 1 277 ? -13.398 -26.656 5.738 1 94.06 277 TRP B CA 1
ATOM 4723 C C . TRP B 1 277 ? -13.852 -25.203 5.828 1 94.06 277 TRP B C 1
ATOM 4725 O O . TRP B 1 277 ? -14.961 -24.875 5.414 1 94.06 277 TRP B O 1
ATOM 4735 N N . ASP B 1 278 ? -13.039 -24.328 6.375 1 95.75 278 ASP B N 1
ATOM 4736 C CA . ASP B 1 278 ? -13.336 -22.906 6.41 1 95.75 278 ASP B CA 1
ATOM 4737 C C . ASP B 1 278 ? -13.641 -22.375 5.008 1 95.75 278 ASP B C 1
ATOM 4739 O O . ASP B 1 278 ? -14.562 -21.562 4.832 1 95.75 278 ASP B O 1
ATOM 4743 N N . CYS B 1 279 ? -12.852 -22.844 4.039 1 95.31 279 CYS B N 1
ATOM 4744 C CA . CYS B 1 279 ? -13.016 -22.406 2.66 1 95.31 279 CYS B CA 1
ATOM 4745 C C . CYS B 1 279 ? -14.328 -22.906 2.076 1 95.31 279 CYS B C 1
ATOM 4747 O O . CYS B 1 279 ? -15.047 -22.156 1.415 1 95.31 279 CYS B O 1
ATOM 4749 N N . VAL B 1 280 ? -14.688 -24.156 2.373 1 95.25 280 VAL B N 1
ATOM 4750 C CA . VAL B 1 280 ? -15.93 -24.75 1.883 1 95.25 280 VAL B CA 1
ATOM 4751 C C . VAL B 1 280 ? -17.125 -23.984 2.467 1 95.25 280 VAL B C 1
ATOM 4753 O O . VAL B 1 280 ? -18.062 -23.641 1.744 1 95.25 280 VAL B O 1
ATOM 4756 N N . GLU B 1 281 ? -17.047 -23.703 3.781 1 96.62 281 GLU B N 1
ATOM 4757 C CA . GLU B 1 281 ? -18.109 -22.953 4.438 1 96.62 281 GLU B CA 1
ATOM 4758 C C . GLU B 1 281 ? -18.266 -21.562 3.83 1 96.62 281 GLU B C 1
ATOM 4760 O O . GLU B 1 281 ? -19.375 -21.125 3.537 1 96.62 281 GLU B O 1
ATOM 4765 N N . TYR B 1 282 ? -17.203 -20.953 3.656 1 97.5 282 TYR B N 1
ATOM 4766 C CA . TYR B 1 282 ? -17.188 -19.609 3.104 1 97.5 282 TYR B CA 1
ATOM 4767 C C . TYR B 1 282 ? -17.812 -19.578 1.712 1 97.5 282 TYR B C 1
ATOM 4769 O O . TYR B 1 282 ? -18.672 -18.75 1.425 1 97.5 282 TYR B O 1
ATOM 4777 N N . THR B 1 283 ? -17.375 -20.484 0.789 1 96.94 283 THR B N 1
ATOM 4778 C CA . THR B 1 283 ? -17.844 -20.484 -0.592 1 96.94 283 THR B CA 1
ATOM 4779 C C . THR B 1 283 ? -19.312 -20.891 -0.663 1 96.94 283 THR B C 1
ATOM 4781 O O . THR B 1 283 ? -20.062 -20.438 -1.533 1 96.94 283 THR B O 1
ATOM 4784 N N . SER B 1 284 ? -19.688 -21.734 0.322 1 96.5 284 SER B N 1
ATOM 4785 C CA . SER B 1 284 ? -21.094 -22.109 0.389 1 96.5 284 SER B CA 1
ATOM 4786 C C . SER B 1 284 ? -21.969 -20.906 0.783 1 96.5 284 SER B C 1
ATOM 4788 O O . SER B 1 284 ? -23.031 -20.688 0.192 1 96.5 284 SER B O 1
ATOM 4790 N N . LYS B 1 285 ? -21.5 -20.125 1.713 1 97 285 LYS B N 1
ATOM 4791 C CA . LYS B 1 285 ? -22.234 -18.953 2.199 1 97 285 LYS B CA 1
ATOM 4792 C C . LYS B 1 285 ? -22.234 -17.844 1.161 1 97 285 LYS B C 1
ATOM 4794 O O . LYS B 1 285 ? -23.156 -17.031 1.119 1 97 285 LYS B O 1
ATOM 4799 N N . HIS B 1 286 ? -21.266 -17.812 0.315 1 97.06 286 HIS B N 1
ATOM 4800 C CA . HIS B 1 286 ? -21.109 -16.719 -0.634 1 97.06 286 HIS B CA 1
ATOM 4801 C C . HIS B 1 286 ? -21.406 -17.172 -2.059 1 97.06 286 HIS B C 1
ATOM 4803 O O . HIS B 1 286 ? -20.828 -16.641 -3.016 1 97.06 286 HIS B O 1
ATOM 4809 N N . ARG B 1 287 ? -22.188 -18.156 -2.242 1 96.38 287 ARG B N 1
ATOM 4810 C CA . ARG B 1 287 ? -22.531 -18.734 -3.545 1 96.38 287 ARG B CA 1
ATOM 4811 C C . ARG B 1 287 ? -23.094 -17.656 -4.477 1 96.38 287 ARG B C 1
ATOM 4813 O O . ARG B 1 287 ? -22.734 -17.609 -5.652 1 96.38 287 ARG B O 1
ATOM 4820 N N . PRO B 1 288 ? -24 -16.781 -3.967 1 97.38 288 PRO B N 1
ATOM 4821 C CA . PRO B 1 288 ? -24.516 -15.742 -4.867 1 97.38 288 PRO B CA 1
ATOM 4822 C C . PRO B 1 288 ? -23.422 -14.805 -5.375 1 97.38 288 PRO B C 1
ATOM 4824 O O . PRO B 1 288 ? -23.469 -14.383 -6.535 1 97.38 288 PRO B O 1
ATOM 4827 N N . TYR B 1 289 ? -22.531 -14.46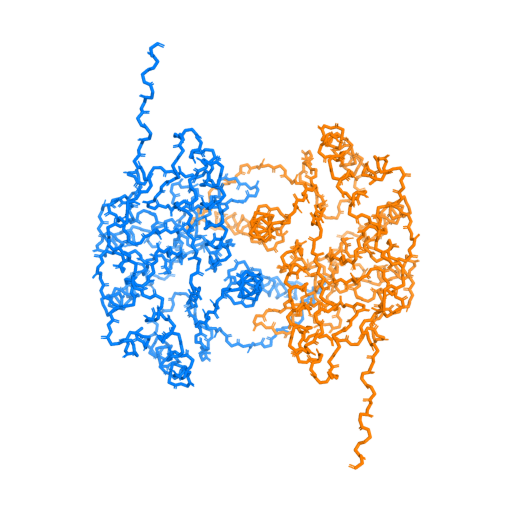9 -4.477 1 97.56 289 TYR B N 1
ATOM 4828 C CA . TYR B 1 289 ? -21.406 -13.625 -4.832 1 97.56 289 TYR B CA 1
ATOM 4829 C C . TYR B 1 289 ? -20.547 -14.281 -5.91 1 97.56 289 TYR B C 1
ATOM 4831 O O . TYR B 1 289 ? -20.156 -13.641 -6.887 1 97.56 289 TYR B O 1
ATOM 4839 N N . ILE B 1 290 ? -20.312 -15.562 -5.824 1 98.06 290 ILE B N 1
ATOM 4840 C CA . ILE B 1 290 ? -19.531 -16.344 -6.777 1 98.06 290 ILE B CA 1
ATOM 4841 C C . ILE B 1 290 ? -20.297 -16.453 -8.094 1 98.06 290 ILE B C 1
ATOM 4843 O O . ILE B 1 290 ? -19.703 -16.359 -9.172 1 98.06 290 ILE B O 1
ATOM 4847 N N . ALA B 1 291 ? -21.562 -16.625 -8 1 97.94 291 ALA B N 1
ATOM 4848 C CA . ALA B 1 291 ? -22.391 -16.719 -9.203 1 97.94 291 ALA B CA 1
ATOM 4849 C C . ALA B 1 291 ? -22.344 -15.414 -10 1 97.94 291 ALA B C 1
ATOM 4851 O O . ALA B 1 291 ? -22.297 -15.43 -11.227 1 97.94 291 ALA B O 1
ATOM 4852 N N . LYS B 1 292 ? -22.391 -14.305 -9.266 1 98.06 292 LYS B N 1
ATOM 4853 C CA . LYS B 1 292 ? -22.281 -13 -9.914 1 98.06 292 LYS B CA 1
ATOM 4854 C C . LYS B 1 292 ? -20.953 -12.859 -10.648 1 98.06 292 LYS B C 1
ATOM 4856 O O . LYS B 1 292 ? -20.922 -12.367 -11.781 1 98.06 292 LYS B O 1
ATOM 4861 N N . LEU B 1 293 ? -19.891 -13.258 -9.984 1 98.12 293 LEU B N 1
ATOM 4862 C CA . LEU B 1 293 ? -18.562 -13.234 -10.602 1 98.12 293 LEU B CA 1
ATOM 4863 C C . LEU B 1 293 ? -18.547 -14.07 -11.875 1 98.12 293 LEU B C 1
ATOM 4865 O O . LEU B 1 293 ? -18.094 -13.609 -12.922 1 98.12 293 LEU B O 1
ATOM 4869 N N . CYS B 1 294 ? -19.109 -15.266 -11.82 1 97.94 294 CYS B N 1
ATOM 4870 C CA . CYS B 1 294 ? -19.094 -16.172 -12.953 1 97.94 294 CYS B CA 1
ATOM 4871 C C . CYS B 1 294 ? -19.922 -15.625 -14.109 1 97.94 294 CYS B C 1
ATOM 4873 O O . CYS B 1 294 ? -19.531 -15.742 -15.273 1 97.94 294 CYS B O 1
ATOM 4875 N N . SER B 1 295 ? -21.062 -15.047 -13.773 1 97.81 295 SER B N 1
ATOM 4876 C CA . SER B 1 295 ? -21.891 -14.43 -14.805 1 97.81 295 SER B CA 1
ATOM 4877 C C . SER B 1 295 ? -21.141 -13.305 -15.516 1 97.81 295 SER B C 1
ATOM 4879 O O . SER B 1 295 ? -21.219 -13.195 -16.75 1 97.81 295 SER B O 1
ATOM 4881 N N . LEU B 1 296 ? -20.469 -12.531 -14.75 1 97.75 296 LEU B N 1
ATOM 4882 C CA . LEU B 1 296 ? -19.703 -11.43 -15.328 1 97.75 296 LEU B CA 1
ATOM 4883 C C . LEU B 1 296 ? -18.578 -11.961 -16.203 1 97.75 296 LEU B C 1
ATOM 4885 O O . LEU B 1 296 ? -18.359 -11.445 -17.312 1 97.75 296 LEU B O 1
ATOM 4889 N N . LEU B 1 297 ? -17.844 -12.984 -15.727 1 96.94 297 LEU B N 1
ATOM 4890 C CA . LEU B 1 297 ? -16.75 -13.57 -16.484 1 96.94 297 LEU B CA 1
ATOM 4891 C C . LEU B 1 297 ? -17.25 -14.117 -17.828 1 96.94 297 LEU B C 1
ATOM 4893 O O . LEU B 1 297 ? -16.625 -13.898 -18.859 1 96.94 297 LEU B O 1
ATOM 4897 N N . LYS B 1 298 ? -18.375 -14.766 -17.797 1 96.44 298 LYS B N 1
ATOM 4898 C CA . LYS B 1 298 ? -18.953 -15.32 -19.016 1 96.44 298 LYS B CA 1
ATOM 4899 C C . LYS B 1 298 ? -19.359 -14.219 -19.984 1 96.44 298 LYS B C 1
ATOM 4901 O O . LYS B 1 298 ? -19.234 -14.375 -21.203 1 96.44 298 LYS B O 1
ATOM 4906 N N . ARG B 1 299 ? -19.844 -13.18 -19.453 1 96.44 299 ARG B N 1
ATOM 4907 C CA . ARG B 1 299 ? -20.219 -12.047 -20.281 1 96.44 299 ARG B CA 1
ATOM 4908 C C . ARG B 1 299 ? -19 -11.406 -20.938 1 96.44 299 ARG B C 1
ATOM 4910 O O . ARG B 1 299 ? -19.031 -11.023 -22.109 1 96.44 299 ARG B O 1
ATOM 4917 N N . ILE B 1 300 ? -17.938 -11.227 -20.172 1 94.69 300 ILE B N 1
ATOM 4918 C CA . ILE B 1 300 ? -16.703 -10.641 -20.688 1 94.69 300 ILE B CA 1
ATOM 4919 C C . ILE B 1 300 ? -16.062 -11.586 -21.703 1 94.69 300 ILE B C 1
ATOM 4921 O O . ILE B 1 300 ? -15.602 -11.141 -22.766 1 94.69 300 ILE B O 1
ATOM 4925 N N . GLY B 1 301 ? -16.016 -12.898 -21.359 1 93 301 GLY B N 1
ATOM 4926 C CA . GLY B 1 301 ? -15.477 -13.891 -22.281 1 93 301 GLY B CA 1
ATOM 4927 C C . GLY B 1 301 ? -14.031 -14.258 -21.984 1 93 301 GLY B C 1
ATOM 4928 O O . GLY B 1 301 ? -13.383 -13.625 -21.156 1 93 301 GLY B O 1
ATOM 4929 N N . LYS B 1 302 ? -13.57 -15.289 -22.703 1 91.06 302 LYS B N 1
ATOM 4930 C CA . LYS B 1 302 ? -12.211 -15.797 -22.531 1 91.06 302 LYS B CA 1
ATOM 4931 C C . LYS B 1 302 ? -11.211 -14.984 -23.328 1 91.06 302 LYS B C 1
ATOM 4933 O O . LYS B 1 302 ? -11.578 -14.305 -24.297 1 91.06 302 LYS B O 1
ATOM 4938 N N . THR B 1 303 ? -9.984 -14.93 -22.734 1 82.38 303 THR B N 1
ATOM 4939 C CA . THR B 1 303 ? -8.906 -14.266 -23.453 1 82.38 303 THR B CA 1
ATOM 4940 C C . THR B 1 303 ? -8.617 -14.969 -24.781 1 82.38 303 THR B C 1
ATOM 4942 O O . THR B 1 303 ? -8.523 -16.203 -24.828 1 82.38 303 THR B O 1
ATOM 4945 N N . PRO B 1 304 ? -8.633 -14.148 -25.859 1 67.44 304 PRO B N 1
ATOM 4946 C CA . PRO B 1 304 ? -8.383 -14.789 -27.156 1 67.44 304 PRO B CA 1
ATOM 4947 C C . PRO B 1 304 ? -7.02 -15.484 -27.203 1 67.44 304 PRO B C 1
ATOM 4949 O O . PRO B 1 304 ? -6.047 -14.984 -26.641 1 67.44 304 PRO B O 1
ATOM 4952 N N . ILE B 1 305 ? -6.957 -16.75 -27.453 1 60.31 305 ILE B N 1
ATOM 4953 C CA . ILE B 1 305 ? -5.742 -17.562 -27.547 1 60.31 305 ILE B CA 1
ATOM 4954 C C . ILE B 1 305 ? -4.758 -16.875 -28.5 1 60.31 305 ILE B C 1
ATOM 4956 O O . ILE B 1 305 ? -3.549 -16.891 -28.266 1 60.31 305 ILE B O 1
ATOM 4960 N N . GLU B 1 306 ? -5.125 -16.219 -29.656 1 53.72 306 GLU B N 1
ATOM 4961 C CA . GLU B 1 306 ? -4.234 -15.695 -30.688 1 53.72 306 GLU B CA 1
ATOM 4962 C C . GLU B 1 306 ? -3.83 -14.258 -30.375 1 53.72 306 GLU B C 1
ATOM 4964 O O . GLU B 1 306 ? -3.375 -13.531 -31.266 1 53.72 306 GLU B O 1
ATOM 4969 N N . ARG B 1 307 ? -3.9 -13.859 -29.172 1 51.75 307 ARG B N 1
ATOM 4970 C CA . ARG B 1 307 ? -3.508 -12.461 -29.062 1 51.75 307 ARG B CA 1
ATOM 4971 C C . ARG B 1 307 ? -1.996 -12.305 -29.172 1 51.75 307 ARG B C 1
ATOM 4973 O O . ARG B 1 307 ? -1.241 -13.039 -28.531 1 51.75 307 ARG B O 1
ATOM 4980 N N . PRO B 1 308 ? -1.591 -11.477 -30.266 1 48.25 308 PRO B N 1
ATOM 4981 C CA . PRO B 1 308 ? -0.157 -11.258 -30.469 1 48.25 308 PRO B CA 1
ATOM 4982 C C . PRO B 1 308 ? 0.538 -10.711 -29.234 1 48.25 308 PRO B C 1
ATOM 4984 O O . PRO B 1 308 ? -0.03 -9.875 -28.516 1 48.25 308 PRO B O 1
ATOM 4987 N N . ARG B 1 309 ? 1.352 -11.492 -28.734 1 48.66 309 ARG B N 1
ATOM 4988 C CA . ARG B 1 309 ? 2.24 -10.969 -27.703 1 48.66 309 ARG B CA 1
ATOM 4989 C C . ARG B 1 309 ? 2.975 -9.727 -28.203 1 48.66 309 ARG B C 1
ATOM 4991 O O . ARG B 1 309 ? 3.354 -9.641 -29.375 1 48.66 309 ARG B O 1
ATOM 4998 N N . ALA B 1 310 ? 2.889 -8.562 -27.766 1 43.78 310 ALA B N 1
ATOM 4999 C CA . ALA B 1 310 ? 3.621 -7.363 -28.172 1 43.78 310 ALA B CA 1
ATOM 5000 C C . ALA B 1 310 ? 5.109 -7.66 -28.328 1 43.78 310 ALA B C 1
ATOM 5002 O O . ALA B 1 310 ? 5.906 -6.746 -28.562 1 43.78 310 ALA B O 1
ATOM 5003 N N . LEU B 1 311 ? 5.617 -8.797 -28.078 1 41.22 311 LEU B N 1
ATOM 5004 C CA . LEU B 1 311 ? 7.07 -8.93 -28.109 1 41.22 311 LEU B CA 1
ATOM 5005 C C . LEU B 1 311 ? 7.602 -8.703 -29.516 1 41.22 311 LEU B C 1
ATOM 5007 O O . LEU B 1 311 ? 8.789 -8.914 -29.781 1 41.22 311 LEU B O 1
ATOM 5011 N N . GLN B 1 312 ? 6.766 -8.68 -30.547 1 38.34 312 GLN B N 1
ATOM 5012 C CA . GLN B 1 312 ? 7.609 -8.766 -31.734 1 38.34 312 GLN B CA 1
ATOM 5013 C C . GLN B 1 312 ? 8.492 -7.527 -31.891 1 38.34 312 GLN B C 1
ATOM 5015 O O . GLN B 1 312 ? 8.023 -6.402 -31.719 1 38.34 312 GLN B O 1
ATOM 5020 N N . THR B 1 313 ? 9.734 -7.676 -31.766 1 39.62 313 THR B N 1
ATOM 5021 C CA . THR B 1 313 ? 10.867 -6.777 -31.984 1 39.62 313 THR B CA 1
ATOM 5022 C C . THR B 1 313 ? 10.57 -5.781 -33.094 1 39.62 313 THR B C 1
ATOM 5024 O O . THR B 1 313 ? 10.109 -6.168 -34.188 1 39.62 313 THR B O 1
ATOM 5027 N N . ALA B 1 314 ? 10.461 -4.613 -32.844 1 41.72 314 ALA B N 1
ATOM 5028 C CA . ALA B 1 314 ? 10.508 -3.654 -33.969 1 41.72 314 ALA B CA 1
ATOM 5029 C C . ALA B 1 314 ? 11.578 -4.047 -34.969 1 41.72 314 ALA B C 1
ATOM 5031 O O . ALA B 1 314 ? 12.695 -4.41 -34.594 1 41.72 314 ALA B O 1
ATOM 5032 N N . PRO B 1 315 ? 11.258 -4.273 -36.281 1 30.42 315 PRO B N 1
ATOM 5033 C CA . PRO B 1 315 ? 12.398 -4.465 -37.156 1 30.42 315 PRO B CA 1
ATOM 5034 C C . PRO B 1 315 ? 13.477 -3.4 -37 1 30.42 315 PRO B C 1
ATOM 5036 O O . PRO B 1 315 ? 13.164 -2.242 -36.688 1 30.42 315 PRO B O 1
ATOM 5039 N N . LYS B 1 316 ? 14.695 -3.861 -36.656 1 36.09 316 LYS B N 1
ATOM 5040 C CA . LYS B 1 316 ? 15.836 -2.947 -36.719 1 36.09 316 LYS B CA 1
ATOM 5041 C C . LYS B 1 316 ? 15.734 -2.057 -37.969 1 36.09 316 LYS B C 1
ATOM 5043 O O . LYS B 1 316 ? 15.648 -2.553 -39.094 1 36.09 316 LYS B O 1
ATOM 5048 N N . MET B 1 317 ? 15.102 -0.804 -37.875 1 30.53 317 MET B N 1
ATOM 5049 C CA . MET B 1 317 ? 15.352 0.081 -39 1 30.53 317 MET B CA 1
ATOM 5050 C C . MET B 1 317 ? 16.781 -0.062 -39.5 1 30.53 317 MET B C 1
ATOM 5052 O O . MET B 1 317 ? 17.734 0.033 -38.719 1 30.53 317 MET B O 1
ATOM 5056 N N . GLN B 1 318 ? 17 -0.778 -40.469 1 24.42 318 GLN B N 1
ATOM 5057 C CA . GLN B 1 318 ? 18.219 -0.651 -41.25 1 24.42 318 GLN B CA 1
ATOM 5058 C C . GLN B 1 318 ? 18.562 0.815 -41.5 1 24.42 318 GLN B C 1
ATOM 5060 O O . GLN B 1 318 ? 17.766 1.557 -42.094 1 24.42 318 GLN B O 1
ATOM 5065 N N . ALA B 1 319 ? 19.25 1.394 -40.594 1 29.78 319 ALA B N 1
ATOM 5066 C CA . ALA B 1 319 ? 19.984 2.584 -41.031 1 29.78 319 ALA B CA 1
ATOM 5067 C C . ALA B 1 319 ? 20.5 2.439 -42.438 1 29.78 319 ALA B C 1
ATOM 5069 O O . ALA B 1 319 ? 21.359 1.584 -42.719 1 29.78 319 ALA B O 1
ATOM 5070 N N . GLN B 1 320 ? 19.562 2.74 -43.406 1 21.78 320 GLN B N 1
ATOM 5071 C CA . GLN B 1 320 ? 20.203 3.234 -44.594 1 21.78 320 GLN B CA 1
ATOM 5072 C C . GLN B 1 320 ? 20.906 4.57 -44.344 1 21.78 320 GLN B C 1
ATOM 5074 O O . GLN B 1 320 ? 20.344 5.453 -43.688 1 21.78 320 GLN B O 1
#

Solvent-accessible surface area (backbone atoms only — not comparable to full-atom values): 34421 Å² total; per-residue (Å²): 106,69,60,31,62,74,58,73,43,84,60,68,57,54,42,59,63,46,63,18,26,28,72,45,29,50,51,52,52,39,44,46,71,67,46,50,72,67,56,52,51,49,51,53,63,54,41,40,66,64,57,52,63,61,95,52,63,45,34,62,56,65,59,52,51,51,50,34,32,70,73,67,32,78,54,30,27,45,76,39,76,49,43,42,41,42,30,31,22,23,40,36,43,35,33,77,62,40,83,44,58,50,38,33,58,60,63,82,58,53,69,70,54,25,50,76,70,55,38,58,66,22,77,74,39,35,41,35,56,54,48,49,22,10,47,8,37,78,76,43,25,53,42,41,94,55,25,23,24,20,5,29,55,76,32,38,44,42,59,50,56,46,55,31,49,53,40,50,53,32,48,51,24,53,74,70,70,35,69,83,74,41,78,81,77,76,62,47,79,46,79,56,95,47,34,62,53,79,39,83,34,73,50,62,51,59,44,69,88,31,71,66,42,37,51,52,27,47,52,54,47,50,50,50,36,55,47,52,22,46,36,58,57,64,64,55,47,53,47,35,45,32,52,28,54,68,73,70,26,55,68,46,79,50,54,33,60,33,94,51,81,75,60,92,64,62,66,51,64,67,60,53,52,48,48,54,47,30,42,52,52,42,50,62,74,39,41,68,62,46,50,51,52,41,52,50,47,62,69,74,38,62,48,70,84,79,62,78,66,57,61,69,70,73,75,76,74,70,84,121,105,69,60,30,62,73,58,72,44,83,61,68,56,53,41,58,64,48,63,20,26,29,71,44,29,49,52,51,52,39,44,47,73,66,46,49,71,68,54,50,54,50,53,51,63,53,42,40,65,65,57,51,62,62,96,52,64,44,34,63,56,65,59,53,51,51,49,34,34,70,74,70,32,80,54,30,26,44,75,40,76,51,45,43,40,41,31,30,23,23,41,36,42,35,34,76,62,41,82,44,59,49,37,34,56,58,64,83,59,54,70,67,54,26,51,75,70,54,40,58,66,21,77,76,38,37,40,36,56,53,47,48,23,10,48,9,37,80,74,43,25,51,42,39,93,57,24,24,24,20,6,28,56,76,32,38,45,41,60,50,57,46,54,31,49,52,39,49,53,33,49,50,25,53,74,68,70,34,69,85,74,41,78,79,75,77,63,45,78,46,79,56,93,49,34,63,54,78,40,85,33,73,50,62,51,59,44,69,88,32,71,66,41,37,50,52,28,48,52,53,48,49,51,50,36,54,46,53,22,45,35,58,56,64,64,57,46,53,46,35,44,30,52,28,54,69,72,71,26,54,67,44,79,48,52,32,62,32,96,52,80,75,60,94,64,62,67,50,63,66,61,53,52,48,49,54,46,29,42,52,51,41,50,62,74,38,42,67,62,48,48,51,52,41,53,50,47,62,70,73,38,63,48,69,84,82,61,77,67,58,60,68,68,73,74,77,73,69,83,123

Foldseek 3Di:
DLLCVLLVHAPQLLDQEAEAFQLGLLVNLLVLVPDDPVLSVVLVLVVLCFFLPDPDPQTDLVSLLVSLCVRRNFAWLLVRPDRWYWYWKWFAPDPPIDIATAINAFALDDPVVRVVVRNDHRRVGTSSLSSSLQNQDPRHHAHDPNTIHHRLLAPLPCLVVRVVVLVVNCVVCVVVVNNVRRDDAQAAETEDLADADDDDDDPLDCPVPDPVSNVSSVVSVVVVSVCVSNPNDDPSQVVSCVVCVVVVHYYHYDHFHAPHDDDPSDSDPVRVVRSVVSNVVRCVVCVVVSSVVSVSSVVSDGDDPPDDRSPPHDPPPPPD/DLLCVLLVHADQLLDQEAEAFQLGLLVNLLVLVPDDPVLSVVLVLVCLCFFLPDPDPQTDLVSLLVSLCVRRNFAWLLVRPDRWYWYWKWFAPDPPIDIATAINAFALDDPVVRVVVRNDHRRVGTSSLSSSLQNQDPRHHAHDPNTIHHRLLAPLPCLVVRVVVLVVNCVVCVVVVNNVRRDDAAAAETEDLADADDDDDDPLDCPVPDPVSNVSSVVSVVVVSVCVSNPNDDPVQVVSCVVCVVVVHYYHYDHFHAPHDDDPSDSDPVRVVRSVVSNVVRCVVCVVVSSVVSVSSVVSDGDDPPDDRSPPHDPPPPPD

Nearest PDB structures (foldseek):
  6aun-assembly1_A  TM=8.887E-01  e=2.283E-18  Cricetulus griseus
  4m9q-assembly3_C  TM=2.980E-01  e=7.713E+00  Chlamydomonas reinhardtii
  6aun-assembly1_A  TM=8.887E-01  e=1.875E-18  Cricetulus griseus
  4m9q-assembly3_C  TM=2.982E-01  e=7.156E+00  Chlamydomonas reinhardtii
  4m9q-assembly1_A  TM=3.288E-01  e=9.958E+00  Chlamydomonas reinhardtii

Sequence (640 aa):
MAIEEELKEPIYPYFDWVAGTSTGALIAAALAQGKTLRECQHIYLRFKDLIFDGWTRPYNASLLETFMKEAIGEKTLDDIKYPRLLISTVKADYFPVKLEFMRNYRLPLSEEENVGLGFTDPTELPTWKALRRTSAAPMFFSPVDDKYIDGGIIANNPTLDLLAEVQLHNGINTYLQRPEDRVEIGCVVSLGTGQIPLSPLDPLHVEIFSPISSAFTFKNLSLILVDQVTATEGAPVDRSRSWCNAIGVPFFRLSAPLHKDIGLGTKDDHDIARMMWDCVEYTSKHRPYIAKLCSLLKRIGKTPIERPRALQTAPKMQAQMAIEEELKEPIYPYFDWVAGTSTGALIAAALAQGKTLRECQHIYLRFKDLIFDGWTRPYNASLLETFMKEAIGEKTLDDIKYPRLLISTVKADYFPVKLEFMRNYRLPLSEEENVGLGFTDPTELPTWKALRRTSAAPMFFSPVDDKYIDGGIIANNPTLDLLAEVQLHNGINTYLQRPEDRVEIGCVVSLGTGQIPLSPLDPLHVEIFSPISSAFTFKNLSLILVDQVTATEGAPVDRSRSWCNAIGVPFFRLSAPLHKDIGLGTKDDHDIARMMWDCVEYTSKHRPYIAKLCSLLKRIGKTPIERPRALQTAPKMQAQ

pLDDT: mean 87.36, std 15.43, range [21.78, 98.75]

Secondary structure (DSSP, 8-state):
-HHHHHHTS-SGGG-SEEEE-THHHHHHHHHHTT--HHHHHHHHHHHHHHHTT-SSSSP-HHHHHHHHHHHH-S-BGGG--SSEEEEEEEE-SEES-EEEEEES---SS-HHHHHHTT---GGGSBHHHHHHHHT--TTTSPPBTTTEEETHHHHSSTHHHHHHHHHHHHHHHHHTT-GGG------EEEE-S-BPPPEE-------TT-HHHHHHHHHHHHHHHHHHHT--SSHHHHHHHHHHHHTT--EEEE-PBPSS---TT---HHHHHHHHHHHHHHHHHTHHHHHHHHHHHHHH-PPPTT---TT---------/-HHHHHHTS-SGGG-SEEEE-THHHHHHHHHHTT--HHHHHHHHHHHHHHHTT-SSSSP-HHHHHHHHHHHH-S-BGGG--SSEEEEEEEE-SEES-EEEEEES---SS-HHHHHHTT---GGGSBHHHHHHHHT--TTTSPPBTTTEEETHHHHSSTHHHHHHHHHHHHHHHHHTT-GGG------EEEE-S-BPPPEE-------TT-HHHHHHHHHHHHHHHHHHHT--SSHHHHHHHHHHHHTT--EEEE-PBPSS---TT---HHHHHHHHHHHHHHHHHTHHHHHHHHHHHHHH-PPPTT---TT---------